Protein AF-A0A166DJA4-F1 (afdb_monomer_lite)

Sequence (488 aa):
MTTALNNLAEHTAILSGSAAVSFATLFPLIWWVWTSQVAYSMHFQKNDWFHRIVAFLYLLIFGALAAFTSDFDIEAGLSRTKNNDITPADITFPPDTQRNRAERLAIDAARGVSLILALSRLVLLVQYWVVLLDSRKTFPSLQVGLYRHLRALTFSSAWYFTAFGVMLAAHWQPEDISANYAKVYQAIAIVLWYLPLVAEISIHYINSDLIDHTKYSSKIIYERASVFFTVILGASLDNMTGGLRFLVGGLDVTSHNVGWAFCGALVIVGEFSLYFDANYETFIHNNKRLLTWYFLHSIFLLCLMMTILSTTLLIQHSVCSVICESISAALELIKQNVSQAVEDIITLFGNVFNSTSTFPLSASEFPQQQDAFERLGLPLKFVLEDFNTAAANLSVSSQNLLYYQYLVLAMAIAYQEFEAYPEPNDPVAMQIDGFMSLDIGNATQMDRGNFTDIVRNLAKSHAHEVDWFFGVAVRQFYFRDHDKLSWT

Structure (mmCIF, N/CA/C/O backbone):
data_AF-A0A166DJA4-F1
#
_entry.id   AF-A0A166DJA4-F1
#
loop_
_atom_site.group_PDB
_atom_site.id
_atom_site.type_symbol
_atom_site.label_atom_id
_atom_site.label_alt_id
_atom_site.label_comp_id
_atom_site.label_asym_id
_atom_site.label_entity_id
_atom_site.label_seq_id
_atom_site.pdbx_PDB_ins_code
_atom_site.Cartn_x
_atom_site.Cartn_y
_atom_site.Cartn_z
_atom_site.occupancy
_atom_site.B_iso_or_equiv
_atom_site.auth_seq_id
_atom_site.auth_comp_id
_atom_site.auth_asym_id
_atom_site.auth_atom_id
_atom_site.pdbx_PDB_model_num
ATOM 1 N N . MET A 1 1 ? -1.941 -8.989 5.102 1.00 57.78 1 MET A N 1
ATOM 2 C CA . MET A 1 1 ? -1.465 -7.603 5.285 1.00 57.78 1 MET A CA 1
ATOM 3 C C . MET A 1 1 ? -0.081 -7.446 4.699 1.00 57.78 1 MET A C 1
ATOM 5 O O . MET A 1 1 ? 0.080 -6.579 3.863 1.00 57.78 1 MET A O 1
ATOM 9 N N . THR A 1 2 ? 0.870 -8.313 5.057 1.00 61.88 2 THR A N 1
ATOM 10 C CA . THR A 1 2 ? 2.215 -8.358 4.458 1.00 61.88 2 THR A CA 1
ATOM 11 C C . THR A 1 2 ? 2.172 -8.364 2.940 1.00 61.88 2 THR A C 1
ATOM 13 O O . THR A 1 2 ? 2.797 -7.523 2.336 1.00 61.88 2 THR A O 1
ATOM 16 N N . THR A 1 3 ? 1.329 -9.194 2.321 1.00 66.56 3 THR A N 1
ATOM 17 C CA . THR A 1 3 ? 1.137 -9.189 0.861 1.00 66.56 3 THR A CA 1
ATOM 18 C C . THR A 1 3 ? 0.631 -7.850 0.319 1.00 66.56 3 THR A C 1
ATOM 20 O O . THR A 1 3 ? 1.058 -7.428 -0.739 1.00 66.56 3 THR A O 1
ATOM 23 N N . ALA A 1 4 ? -0.243 -7.145 1.046 1.00 59.44 4 ALA A N 1
ATOM 24 C CA . ALA A 1 4 ? -0.717 -5.825 0.623 1.00 59.44 4 ALA A CA 1
ATOM 25 C C . ALA A 1 4 ? 0.367 -4.756 0.751 1.00 59.44 4 ALA A C 1
ATOM 27 O O . ALA A 1 4 ? 0.493 -3.900 -0.113 1.00 59.44 4 ALA A O 1
ATOM 28 N N . LEU A 1 5 ? 1.163 -4.833 1.816 1.00 64.56 5 LEU A N 1
ATOM 29 C CA . LEU A 1 5 ? 2.312 -3.962 2.018 1.00 64.56 5 LEU A CA 1
ATOM 30 C C . LEU A 1 5 ? 3.432 -4.253 1.016 1.00 64.56 5 LEU A C 1
ATOM 32 O O . LEU A 1 5 ? 4.043 -3.311 0.538 1.00 64.56 5 LEU A O 1
ATOM 36 N N . ASN A 1 6 ? 3.655 -5.521 0.669 1.00 66.75 6 ASN A N 1
ATOM 37 C CA . ASN A 1 6 ? 4.614 -5.943 -0.346 1.00 66.75 6 ASN A CA 1
ATOM 38 C C . ASN A 1 6 ? 4.180 -5.491 -1.726 1.00 66.75 6 ASN A C 1
ATOM 40 O O . ASN A 1 6 ? 4.968 -4.846 -2.390 1.00 66.75 6 ASN A O 1
ATOM 44 N N . ASN A 1 7 ? 2.928 -5.730 -2.122 1.00 66.25 7 ASN A N 1
ATOM 45 C CA . ASN A 1 7 ? 2.428 -5.253 -3.410 1.00 66.25 7 ASN A CA 1
ATOM 46 C C . ASN A 1 7 ? 2.511 -3.724 -3.502 1.00 66.25 7 ASN A C 1
ATOM 48 O O . ASN A 1 7 ? 2.915 -3.189 -4.527 1.00 66.25 7 ASN A O 1
ATOM 52 N N . LEU A 1 8 ? 2.176 -3.011 -2.420 1.00 58.94 8 LEU A N 1
ATOM 53 C CA . LEU A 1 8 ? 2.343 -1.559 -2.363 1.00 58.94 8 LEU A CA 1
ATOM 54 C C . LEU A 1 8 ? 3.831 -1.156 -2.435 1.00 58.94 8 LEU A C 1
ATOM 56 O O . LEU A 1 8 ? 4.170 -0.161 -3.058 1.00 58.94 8 LEU A O 1
ATOM 60 N N . ALA A 1 9 ? 4.737 -1.914 -1.828 1.00 59.56 9 ALA A N 1
ATOM 61 C CA . ALA A 1 9 ? 6.175 -1.661 -1.881 1.00 59.56 9 ALA A CA 1
ATOM 62 C C . ALA A 1 9 ? 6.825 -1.999 -3.237 1.00 59.56 9 ALA A C 1
ATOM 64 O O . ALA A 1 9 ? 7.776 -1.335 -3.632 1.00 59.56 9 ALA A O 1
ATOM 65 N N . GLU A 1 10 ? 6.343 -3.037 -3.918 1.00 61.50 10 GLU A N 1
ATOM 66 C CA . GLU A 1 10 ? 6.9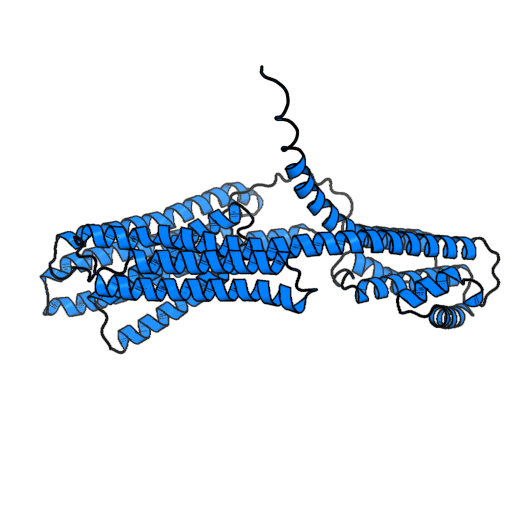17 -3.602 -5.143 1.00 61.50 10 GLU A CA 1
ATOM 67 C C . GLU A 1 10 ? 6.451 -2.844 -6.393 1.00 61.50 10 GLU A C 1
ATOM 69 O O . GLU A 1 10 ? 7.239 -2.632 -7.310 1.00 61.50 10 GLU A O 1
ATOM 74 N N . HIS A 1 11 ? 5.201 -2.368 -6.403 1.00 54.59 11 HIS A N 1
ATOM 75 C CA . HIS A 1 11 ? 4.600 -1.702 -7.566 1.00 54.59 11 HIS A CA 1
ATOM 76 C C . HIS A 1 11 ? 4.549 -0.174 -7.468 1.00 54.59 11 HIS A C 1
ATOM 78 O O . HIS A 1 11 ? 4.275 0.495 -8.460 1.00 54.59 11 HIS A O 1
ATOM 84 N N . THR A 1 12 ? 4.844 0.412 -6.305 1.00 52.25 12 THR A N 1
ATOM 85 C CA . THR A 1 12 ? 4.978 1.870 -6.189 1.00 52.25 12 THR A CA 1
ATOM 86 C C . THR A 1 12 ? 6.463 2.202 -6.195 1.00 52.25 12 THR A C 1
ATOM 88 O O . THR A 1 12 ? 7.137 2.074 -5.176 1.00 52.25 12 THR A O 1
ATOM 91 N N . ALA A 1 13 ? 7.005 2.607 -7.345 1.00 51.31 13 ALA A N 1
ATOM 92 C CA . ALA A 1 13 ? 8.400 3.025 -7.436 1.00 51.31 13 ALA A CA 1
ATOM 93 C C . ALA A 1 13 ? 8.613 4.301 -6.597 1.00 51.31 13 ALA A C 1
ATOM 95 O O . ALA A 1 13 ? 8.450 5.411 -7.095 1.00 51.31 13 ALA A O 1
ATOM 96 N N . ILE A 1 14 ? 8.999 4.154 -5.321 1.00 51.84 14 ILE A N 1
ATOM 97 C CA . ILE A 1 14 ? 9.229 5.247 -4.341 1.00 51.84 14 ILE A CA 1
ATOM 98 C C . ILE A 1 14 ? 10.286 6.274 -4.818 1.00 51.84 14 ILE A C 1
ATOM 100 O O . ILE A 1 14 ? 10.479 7.321 -4.206 1.00 51.84 14 ILE A O 1
ATOM 104 N N . LEU A 1 15 ? 10.932 6.014 -5.957 1.00 49.78 15 LEU A N 1
ATOM 105 C CA . LEU A 1 15 ? 11.813 6.924 -6.685 1.00 49.78 15 LEU A CA 1
ATOM 106 C C . LEU A 1 15 ? 11.129 8.241 -7.105 1.00 49.78 15 LEU A C 1
ATOM 108 O O . LEU A 1 15 ? 11.827 9.239 -7.282 1.00 49.78 15 LEU A O 1
ATOM 112 N N . SER A 1 16 ? 9.795 8.286 -7.233 1.00 58.31 16 SER A N 1
ATOM 113 C CA . SER A 1 16 ? 9.060 9.544 -7.414 1.00 58.31 16 SER A CA 1
ATOM 114 C C . SER A 1 16 ? 8.462 10.048 -6.094 1.00 58.31 16 SER A C 1
ATOM 116 O O . SER A 1 16 ? 7.920 9.289 -5.288 1.00 58.31 16 SER A O 1
ATOM 118 N N . GLY A 1 17 ? 8.503 11.368 -5.875 1.00 63.38 17 GLY A N 1
ATOM 119 C CA . GLY A 1 17 ? 7.838 11.989 -4.721 1.00 63.38 17 GLY A CA 1
ATOM 120 C C . GLY A 1 17 ? 6.343 11.645 -4.646 1.00 63.38 17 GLY A C 1
ATOM 121 O O . GLY A 1 17 ? 5.819 11.447 -3.553 1.00 63.38 17 GLY A O 1
ATOM 122 N N . SER A 1 18 ? 5.686 11.473 -5.798 1.00 66.12 18 SER A N 1
ATOM 123 C CA . SER A 1 18 ? 4.274 11.085 -5.902 1.00 66.12 18 SER A CA 1
ATOM 124 C C . SER A 1 18 ? 3.998 9.665 -5.396 1.00 66.12 18 SER A C 1
ATOM 126 O O . SER A 1 18 ? 3.024 9.433 -4.675 1.00 66.12 18 SER A O 1
ATOM 128 N N . ALA A 1 19 ? 4.889 8.715 -5.689 1.00 68.56 19 ALA A N 1
ATOM 129 C CA . ALA A 1 19 ? 4.813 7.345 -5.193 1.00 68.56 19 ALA A CA 1
ATOM 130 C C . ALA A 1 19 ? 5.005 7.287 -3.672 1.00 68.56 19 ALA A C 1
ATOM 132 O O . ALA A 1 19 ? 4.244 6.618 -2.970 1.00 68.56 19 ALA A O 1
ATOM 133 N N . ALA A 1 20 ? 5.970 8.044 -3.143 1.00 70.81 20 ALA A N 1
ATOM 134 C CA . ALA A 1 20 ? 6.192 8.155 -1.702 1.00 70.81 20 ALA A CA 1
ATOM 135 C C . ALA A 1 20 ? 4.965 8.733 -0.972 1.00 70.81 20 ALA A C 1
ATOM 137 O O . ALA A 1 20 ? 4.568 8.225 0.079 1.00 70.81 20 ALA A O 1
ATOM 138 N N . VAL A 1 21 ? 4.328 9.764 -1.540 1.00 80.38 21 VAL A N 1
ATOM 139 C CA . VAL A 1 21 ? 3.098 10.361 -0.990 1.00 80.38 21 VAL A CA 1
ATOM 140 C C . VAL A 1 21 ? 1.926 9.378 -1.067 1.00 80.38 21 VAL A C 1
ATOM 142 O O . VAL A 1 21 ? 1.167 9.253 -0.102 1.00 80.38 21 VAL A O 1
ATOM 145 N N . SER A 1 22 ? 1.800 8.633 -2.165 1.00 82.38 22 SER A N 1
ATOM 146 C CA . SER A 1 22 ? 0.786 7.583 -2.332 1.00 82.38 22 SER A CA 1
ATOM 147 C C . SER A 1 22 ? 0.939 6.474 -1.286 1.00 82.38 22 SER A C 1
ATOM 149 O O . SER A 1 22 ? -0.030 6.131 -0.598 1.00 82.38 22 SER A O 1
ATOM 151 N N . PHE A 1 23 ? 2.170 5.997 -1.072 1.00 82.19 23 PHE A N 1
ATOM 152 C CA . PHE A 1 23 ? 2.506 5.027 -0.028 1.00 82.19 23 PHE A CA 1
ATOM 153 C C . PHE A 1 23 ? 2.178 5.565 1.372 1.00 82.19 23 PHE A C 1
ATOM 155 O O . PHE A 1 23 ? 1.463 4.918 2.142 1.00 82.19 23 PHE A O 1
ATOM 162 N N . ALA A 1 24 ? 2.634 6.782 1.688 1.00 85.25 24 ALA A N 1
ATOM 163 C CA . ALA A 1 24 ? 2.388 7.435 2.973 1.00 85.25 24 ALA A CA 1
ATOM 164 C C . ALA A 1 24 ? 0.897 7.709 3.236 1.00 85.25 24 ALA A C 1
ATOM 166 O O . ALA A 1 24 ? 0.479 7.771 4.393 1.00 85.25 24 ALA A O 1
ATOM 167 N N . THR A 1 25 ? 0.088 7.834 2.182 1.00 88.25 25 THR A N 1
ATOM 168 C CA . THR A 1 25 ? -1.366 8.004 2.284 1.00 88.25 25 THR A CA 1
ATOM 169 C C . THR A 1 25 ? -2.063 6.668 2.572 1.00 88.25 25 THR A C 1
ATOM 171 O O . THR A 1 25 ? -2.883 6.559 3.487 1.00 88.25 25 THR A O 1
ATOM 174 N N . LEU A 1 26 ? -1.726 5.605 1.841 1.00 88.12 26 LEU A N 1
ATOM 175 C CA . LEU A 1 26 ? -2.383 4.306 2.022 1.00 88.12 26 LEU A CA 1
ATOM 176 C C . LEU A 1 26 ? -1.935 3.559 3.277 1.00 88.12 26 LEU A C 1
ATOM 178 O O . LEU A 1 26 ? -2.752 2.881 3.912 1.00 88.12 26 LEU A O 1
ATOM 182 N N . PHE A 1 27 ? -0.664 3.678 3.657 1.00 88.44 27 PHE A N 1
ATOM 183 C CA . PHE A 1 27 ? -0.105 2.917 4.768 1.00 88.44 27 PHE A CA 1
ATOM 184 C C . PHE A 1 27 ? -0.886 3.113 6.085 1.00 88.44 27 PHE A C 1
ATOM 186 O O . PHE A 1 27 ? -1.296 2.105 6.665 1.00 88.44 27 PHE A O 1
ATOM 193 N N . PRO A 1 28 ? -1.202 4.343 6.547 1.00 90.62 28 PRO A N 1
ATOM 194 C CA . PRO A 1 28 ? -2.003 4.551 7.754 1.00 90.62 28 PRO A CA 1
ATOM 195 C C . PRO A 1 28 ? -3.396 3.915 7.694 1.00 90.62 28 PRO A C 1
ATOM 197 O O . PRO A 1 28 ? -3.903 3.470 8.722 1.00 90.62 28 PRO A O 1
ATOM 200 N N . LEU A 1 29 ? -4.017 3.841 6.511 1.00 92.38 29 LEU A N 1
ATOM 201 C CA . LEU A 1 29 ? -5.341 3.235 6.334 1.00 92.38 29 LEU A CA 1
ATOM 202 C C . LEU A 1 29 ? -5.269 1.710 6.471 1.00 92.38 29 LEU A C 1
ATOM 204 O O . LEU A 1 29 ? -6.044 1.122 7.230 1.00 92.38 29 LEU A O 1
ATOM 208 N N . ILE A 1 30 ? -4.309 1.078 5.789 1.00 91.00 30 ILE A N 1
ATOM 209 C CA . ILE A 1 30 ? -4.064 -0.372 5.870 1.00 91.00 30 ILE A CA 1
ATOM 210 C C . ILE A 1 30 ? -3.643 -0.755 7.293 1.00 91.00 30 ILE A C 1
ATOM 212 O O . ILE A 1 30 ? -4.163 -1.722 7.858 1.00 91.00 30 ILE A O 1
ATOM 216 N N . TRP A 1 31 ? -2.750 0.034 7.892 1.00 89.94 31 TRP A N 1
ATOM 217 C CA . TRP A 1 31 ? -2.361 -0.092 9.291 1.00 89.94 31 TRP A CA 1
ATOM 218 C C . TRP A 1 31 ? -3.585 -0.021 10.201 1.00 89.94 31 TRP A C 1
ATOM 220 O O . TRP A 1 31 ? -3.802 -0.936 10.990 1.00 89.94 31 TRP A O 1
ATOM 230 N N . TRP A 1 32 ? -4.452 0.982 10.035 1.00 93.00 32 TRP A N 1
ATOM 231 C CA . TRP A 1 32 ? -5.642 1.136 10.871 1.00 93.00 32 TRP A CA 1
ATOM 232 C C . TRP A 1 32 ? -6.589 -0.071 10.792 1.00 93.00 32 TRP A C 1
ATOM 234 O O . TRP A 1 32 ? -7.142 -0.486 11.814 1.00 93.00 32 TRP A O 1
ATOM 244 N N . VAL A 1 33 ? -6.749 -0.695 9.617 1.00 93.88 33 VAL A N 1
ATOM 245 C CA . VAL A 1 33 ? -7.512 -1.954 9.476 1.00 93.88 33 VAL A CA 1
ATOM 246 C C . VAL A 1 33 ? -6.956 -3.057 10.375 1.00 93.88 33 VAL A C 1
ATOM 248 O O . VAL A 1 33 ? -7.723 -3.732 11.060 1.00 93.88 33 VAL A O 1
ATOM 251 N N . TRP A 1 34 ? -5.637 -3.216 10.418 1.00 91.69 34 TRP A N 1
ATOM 252 C CA . TRP A 1 34 ? -4.992 -4.198 11.285 1.00 91.69 34 TRP A CA 1
ATOM 253 C C . TRP A 1 34 ? -5.063 -3.809 12.763 1.00 91.69 34 TRP A C 1
ATOM 255 O O . TRP A 1 34 ? -5.491 -4.607 13.596 1.00 91.69 34 TRP A O 1
ATOM 265 N N . THR A 1 35 ? -4.704 -2.571 13.089 1.00 90.06 35 THR A N 1
ATOM 266 C CA . THR A 1 35 ? -4.619 -2.047 14.456 1.00 90.06 35 THR A CA 1
ATOM 267 C C . THR A 1 35 ? -5.954 -2.121 15.180 1.00 90.06 35 THR A C 1
ATOM 269 O O . THR A 1 35 ? -5.992 -2.542 16.338 1.00 90.06 35 THR A O 1
ATOM 272 N N . SER A 1 36 ? -7.042 -1.746 14.502 1.00 92.31 36 SER A N 1
ATOM 273 C CA . SER A 1 36 ? -8.404 -1.818 15.045 1.00 92.31 36 SER A CA 1
ATOM 274 C C . SER A 1 36 ? -8.838 -3.265 15.300 1.00 92.31 36 SER A C 1
ATOM 276 O O . SER A 1 36 ? -9.413 -3.558 16.351 1.00 92.31 36 SER A O 1
ATOM 278 N N . GLN A 1 37 ? -8.477 -4.197 14.411 1.00 92.81 37 GLN A N 1
ATOM 279 C CA . GLN A 1 37 ? -8.762 -5.619 14.602 1.00 92.81 37 GLN A CA 1
ATOM 280 C C . GLN A 1 37 ? -7.960 -6.236 15.752 1.00 92.81 37 GLN A C 1
ATOM 282 O O . GLN A 1 37 ? -8.469 -7.054 16.528 1.00 92.81 37 GLN A O 1
ATOM 287 N N . VAL A 1 38 ? -6.697 -5.845 15.884 1.00 89.94 38 VAL A N 1
ATOM 288 C CA . VAL A 1 38 ? -5.838 -6.264 16.992 1.00 89.94 38 VAL A CA 1
ATOM 289 C C . VAL A 1 38 ? -6.358 -5.700 18.314 1.00 89.94 38 VAL A C 1
ATOM 291 O O . VAL A 1 38 ? -6.456 -6.451 19.284 1.00 89.94 38 VAL A O 1
ATOM 294 N N . ALA A 1 39 ? -6.781 -4.433 18.341 1.00 89.75 39 ALA A N 1
ATOM 295 C CA . ALA A 1 39 ? -7.388 -3.812 19.517 1.00 89.75 39 ALA A CA 1
ATOM 296 C C . ALA A 1 39 ? -8.673 -4.539 19.950 1.00 89.75 39 ALA A C 1
ATOM 298 O O . ALA A 1 39 ? -8.850 -4.811 21.136 1.00 89.75 39 ALA A O 1
ATOM 299 N N . TYR A 1 40 ? -9.536 -4.933 19.005 1.00 92.06 40 TYR A N 1
ATOM 300 C CA . TYR A 1 40 ? -10.682 -5.797 19.308 1.00 92.06 40 TYR A CA 1
ATOM 301 C C . TYR A 1 40 ? -10.230 -7.141 19.900 1.00 92.06 40 TYR A C 1
ATOM 303 O O . TYR A 1 40 ? -10.730 -7.583 20.940 1.00 92.06 40 TYR A O 1
ATOM 311 N N . SER A 1 41 ? -9.252 -7.782 19.257 1.00 90.38 41 SER A N 1
ATOM 312 C CA . SER A 1 41 ? -8.789 -9.119 19.632 1.00 90.38 41 SER A CA 1
ATOM 313 C C . SER A 1 41 ? -8.174 -9.154 21.035 1.00 90.38 41 SER A C 1
ATOM 315 O O . SER A 1 41 ? -8.350 -10.129 21.760 1.00 90.38 41 SER A O 1
ATOM 317 N N . MET A 1 42 ? -7.526 -8.073 21.469 1.00 85.50 42 MET A N 1
ATOM 318 C CA . MET A 1 42 ? -6.969 -7.950 22.822 1.00 85.50 42 MET A CA 1
ATOM 319 C C . MET A 1 42 ? -8.013 -8.060 23.932 1.00 85.50 42 MET A C 1
ATOM 321 O O . MET A 1 42 ? -7.692 -8.538 25.018 1.00 85.50 42 MET A O 1
ATOM 325 N N . HIS A 1 43 ? -9.242 -7.614 23.675 1.00 85.75 43 HIS A N 1
ATOM 326 C CA . HIS A 1 43 ? -10.298 -7.592 24.684 1.00 85.75 43 HIS A CA 1
ATOM 327 C C . HIS A 1 43 ? -11.257 -8.775 24.567 1.00 85.75 43 HIS A C 1
ATOM 329 O O . HIS A 1 43 ? -11.754 -9.260 25.583 1.00 85.75 43 HIS A O 1
ATOM 335 N N . PHE A 1 44 ? -11.541 -9.225 23.342 1.00 88.81 44 PHE A N 1
ATOM 336 C CA . PHE A 1 44 ? -12.691 -10.097 23.088 1.00 88.81 44 PHE A CA 1
ATOM 337 C C . PHE A 1 44 ? -12.360 -11.389 22.347 1.00 88.81 44 PHE A C 1
ATOM 339 O O . PHE A 1 44 ? -13.257 -12.215 22.171 1.00 88.81 44 PHE A O 1
ATOM 346 N N . GLN A 1 45 ? -11.105 -11.605 21.934 1.00 84.62 45 GLN A N 1
ATOM 347 C CA . GLN A 1 45 ? -10.747 -12.820 21.210 1.00 84.62 45 GLN A CA 1
ATOM 348 C C . GLN A 1 45 ? -10.935 -14.056 22.091 1.00 84.62 45 GLN A C 1
ATOM 350 O O . GLN A 1 45 ? -10.307 -14.214 23.138 1.00 84.62 45 GLN A O 1
ATOM 355 N N . LYS A 1 46 ? -11.774 -14.973 21.610 1.00 87.69 46 LYS A N 1
ATOM 356 C CA . LYS A 1 46 ? -11.949 -16.317 22.164 1.00 87.69 46 LYS A CA 1
ATOM 357 C C . LYS A 1 46 ? -11.557 -17.344 21.102 1.00 87.69 46 LYS A C 1
ATOM 359 O O . LYS A 1 46 ? -11.626 -17.076 19.904 1.00 87.69 46 LYS A O 1
ATOM 364 N N . ASN A 1 47 ? -11.142 -18.534 21.531 1.00 90.31 47 ASN A N 1
ATOM 365 C CA . ASN A 1 47 ? -10.855 -19.644 20.619 1.00 90.31 47 ASN A CA 1
ATOM 366 C C . ASN A 1 47 ? -12.155 -20.358 20.204 1.00 90.31 47 ASN A C 1
ATOM 368 O O . ASN A 1 47 ? -12.368 -21.520 20.544 1.00 90.31 47 ASN A O 1
ATOM 372 N N . ASP A 1 48 ? -13.038 -19.646 19.508 1.00 92.88 48 ASP A N 1
ATOM 373 C CA . ASP A 1 48 ? -14.301 -20.177 18.996 1.00 92.88 48 ASP A CA 1
ATOM 374 C C . ASP A 1 48 ? -14.355 -20.144 17.459 1.00 92.88 48 ASP A C 1
ATOM 376 O O . ASP A 1 48 ? -13.495 -19.576 16.780 1.00 92.88 48 ASP A O 1
ATOM 380 N N . TRP A 1 49 ? -15.370 -20.800 16.896 1.00 94.19 49 TRP A N 1
ATOM 381 C CA . TRP A 1 49 ? -15.566 -20.862 15.447 1.00 94.19 49 TRP A CA 1
ATOM 382 C C . TRP A 1 49 ? -15.859 -19.497 14.821 1.00 94.19 49 TRP A C 1
ATOM 384 O O . TRP A 1 49 ? -15.417 -19.241 13.703 1.00 94.19 49 TRP A O 1
ATOM 394 N N . PHE A 1 50 ? -16.549 -18.607 15.536 1.00 93.75 50 PHE A N 1
ATOM 395 C CA . PHE A 1 50 ? -16.880 -17.276 15.035 1.00 93.75 50 PHE A CA 1
ATOM 396 C C . PHE A 1 50 ? -15.614 -16.444 14.791 1.00 93.75 50 PHE A C 1
ATOM 398 O O . PHE A 1 50 ? -15.407 -15.947 13.684 1.00 93.75 50 PHE A O 1
ATOM 405 N N . HIS A 1 51 ? -14.716 -16.362 15.773 1.00 92.25 51 HIS A N 1
ATOM 406 C CA . HIS A 1 51 ? -13.458 -15.625 15.651 1.00 92.25 51 HIS A CA 1
ATOM 407 C C . HIS A 1 51 ? -12.534 -16.219 14.580 1.00 92.25 51 HIS A C 1
ATOM 409 O O . HIS A 1 51 ? -11.820 -15.467 13.919 1.00 92.25 51 HIS A O 1
ATOM 415 N N . ARG A 1 52 ? -12.573 -17.541 14.354 1.00 92.06 52 ARG A N 1
ATOM 416 C CA . ARG A 1 52 ? -11.833 -18.192 13.256 1.00 92.06 52 ARG A CA 1
ATOM 417 C C . ARG A 1 52 ? -12.361 -17.784 11.880 1.00 92.06 52 ARG A C 1
ATOM 419 O O . ARG A 1 52 ? -11.563 -17.452 11.007 1.00 92.06 52 ARG A O 1
ATOM 426 N N . ILE A 1 53 ? -13.684 -17.761 11.699 1.00 94.19 53 ILE A N 1
ATOM 427 C CA . ILE A 1 53 ? -14.311 -17.292 10.452 1.00 94.19 53 ILE A CA 1
ATOM 428 C C . ILE A 1 53 ? -13.965 -15.822 10.212 1.00 94.19 53 ILE A C 1
ATOM 430 O O . ILE A 1 53 ? -13.566 -15.457 9.110 1.00 94.19 53 ILE A O 1
ATOM 434 N N . VAL A 1 54 ? -14.049 -14.977 11.242 1.00 94.06 54 VAL A N 1
ATOM 435 C CA . VAL A 1 54 ? -13.703 -13.560 11.094 1.00 94.06 54 VAL A CA 1
ATOM 436 C C . VAL A 1 54 ? -12.216 -13.369 10.784 1.00 94.06 54 VAL A C 1
ATOM 438 O O . VAL A 1 54 ? -11.881 -12.561 9.922 1.00 94.06 54 VAL A O 1
ATOM 441 N N . ALA A 1 55 ? -11.316 -14.136 11.403 1.00 90.00 55 ALA A N 1
ATOM 442 C CA . ALA A 1 55 ? -9.898 -14.107 11.045 1.00 90.00 55 ALA A CA 1
ATOM 443 C C . ALA A 1 55 ? -9.678 -14.447 9.560 1.00 90.00 55 ALA A C 1
ATOM 445 O O . ALA A 1 55 ? -8.911 -13.760 8.886 1.00 90.00 55 ALA A O 1
ATOM 446 N N . PHE A 1 56 ? -10.399 -15.439 9.028 1.00 90.88 56 PHE A N 1
ATOM 447 C CA . PHE A 1 56 ? -10.378 -15.763 7.600 1.00 90.88 56 PHE A CA 1
ATOM 448 C C . PHE A 1 56 ? -10.923 -14.620 6.725 1.00 90.88 56 PHE A C 1
ATOM 450 O O . PHE A 1 56 ? -10.313 -14.283 5.713 1.00 90.88 56 PHE A O 1
ATOM 457 N N . LEU A 1 57 ? -12.007 -13.952 7.133 1.00 92.81 57 LEU A N 1
ATOM 458 C CA . LEU A 1 57 ? -12.512 -12.765 6.428 1.00 92.81 57 LEU A CA 1
ATOM 459 C C . LEU A 1 57 ? -11.482 -11.629 6.400 1.00 92.81 57 LEU A C 1
ATOM 461 O O . LEU A 1 57 ? -11.323 -10.983 5.368 1.00 92.81 57 LEU A O 1
ATOM 465 N N . TYR A 1 58 ? -10.741 -11.406 7.489 1.00 92.25 58 TYR A N 1
ATOM 466 C CA . TYR A 1 58 ? -9.653 -10.426 7.495 1.00 92.25 58 TYR A CA 1
ATOM 467 C C . TYR A 1 58 ? -8.499 -10.817 6.569 1.00 92.25 58 TYR A C 1
ATOM 469 O O . TYR A 1 58 ? -7.904 -9.934 5.953 1.00 92.25 58 TYR A O 1
ATOM 477 N N . LEU A 1 59 ? -8.203 -12.112 6.408 1.00 88.94 59 LEU A N 1
ATOM 478 C CA . LEU A 1 59 ? -7.248 -12.564 5.389 1.00 88.94 59 LEU A CA 1
ATOM 479 C C . LEU A 1 59 ? -7.727 -12.198 3.980 1.00 88.94 59 LEU A C 1
ATOM 481 O O . LEU A 1 59 ? -6.938 -11.654 3.211 1.00 88.94 59 LEU A O 1
ATOM 485 N N . LEU A 1 60 ? -9.012 -12.407 3.672 1.00 90.69 60 LEU A N 1
ATOM 486 C CA . LEU A 1 60 ? -9.598 -11.994 2.392 1.00 90.69 60 LEU A CA 1
ATOM 487 C C . LEU A 1 60 ? -9.577 -10.473 2.210 1.00 90.69 60 LEU A C 1
ATOM 489 O O . LEU A 1 60 ? -9.207 -10.006 1.140 1.00 90.69 60 LEU A O 1
ATOM 493 N N . ILE A 1 61 ? -9.906 -9.697 3.248 1.00 93.50 61 ILE A N 1
ATOM 494 C CA . ILE A 1 61 ? -9.835 -8.226 3.229 1.00 93.50 61 ILE A CA 1
ATOM 495 C C . ILE A 1 61 ? -8.416 -7.763 2.895 1.00 93.50 61 ILE A C 1
ATOM 497 O O . ILE A 1 61 ? -8.238 -6.911 2.031 1.00 93.50 61 ILE A O 1
ATOM 501 N N . PHE A 1 62 ? -7.394 -8.329 3.541 1.00 89.12 62 PHE A N 1
ATOM 502 C CA . PHE A 1 62 ? -6.015 -7.957 3.240 1.00 89.12 62 PHE A CA 1
ATOM 503 C C . PHE A 1 62 ? -5.534 -8.460 1.877 1.00 89.12 62 PHE A C 1
ATOM 505 O O . PHE A 1 62 ? -4.729 -7.776 1.255 1.00 89.12 62 PHE A O 1
ATOM 512 N N . GLY A 1 63 ? -5.986 -9.631 1.422 1.00 84.38 63 GLY A N 1
ATOM 513 C CA . GLY A 1 63 ? -5.688 -10.125 0.076 1.00 84.38 63 GLY A CA 1
ATOM 514 C C . GLY A 1 63 ? -6.318 -9.242 -1.000 1.00 84.38 63 GLY A C 1
ATOM 515 O O . GLY A 1 63 ? -5.657 -8.876 -1.963 1.00 84.38 63 GLY A O 1
ATOM 516 N N . ALA A 1 64 ? -7.563 -8.816 -0.788 1.00 87.94 64 ALA A N 1
ATOM 517 C CA . ALA A 1 64 ? -8.243 -7.877 -1.664 1.00 87.94 64 ALA A CA 1
ATOM 518 C C . ALA A 1 64 ? -7.555 -6.504 -1.640 1.00 87.94 64 ALA A C 1
ATOM 520 O O . ALA A 1 64 ? -7.312 -5.949 -2.704 1.00 87.94 64 ALA A O 1
ATOM 521 N N . LEU A 1 65 ? -7.169 -5.983 -0.462 1.00 87.88 65 LEU A N 1
ATOM 522 C CA . LEU A 1 65 ? -6.404 -4.729 -0.373 1.00 87.88 65 LEU A CA 1
ATOM 523 C C . LEU A 1 65 ? -5.137 -4.812 -1.225 1.00 87.88 65 LEU A C 1
ATOM 525 O O . LEU A 1 65 ? -4.882 -3.890 -1.980 1.00 87.88 65 LEU A O 1
ATOM 529 N N . ALA A 1 66 ? -4.414 -5.934 -1.171 1.00 82.56 66 ALA A N 1
ATOM 530 C CA . ALA A 1 66 ? -3.200 -6.141 -1.958 1.00 82.56 66 ALA A CA 1
ATOM 531 C C . ALA A 1 66 ? -3.417 -6.045 -3.476 1.00 82.56 66 ALA A C 1
ATOM 533 O O . ALA A 1 66 ? -2.526 -5.599 -4.194 1.00 82.56 66 ALA A O 1
ATOM 534 N N . ALA A 1 67 ? -4.585 -6.469 -3.965 1.00 81.25 67 ALA A N 1
ATOM 535 C CA . ALA A 1 67 ? -4.919 -6.421 -5.385 1.00 81.25 67 ALA A CA 1
ATOM 536 C C . ALA A 1 67 ? -5.216 -4.994 -5.872 1.00 81.25 67 ALA A C 1
ATOM 538 O O . ALA A 1 67 ? -4.917 -4.669 -7.014 1.00 81.25 67 ALA A O 1
ATOM 539 N N . PHE A 1 68 ? -5.776 -4.140 -5.010 1.00 82.75 68 PHE A N 1
ATOM 540 C CA . PHE A 1 68 ? -6.109 -2.749 -5.349 1.00 82.75 68 PHE A CA 1
ATOM 541 C C . PHE A 1 68 ? -5.039 -1.740 -4.927 1.00 82.75 68 PHE A C 1
ATOM 543 O O . PHE A 1 68 ? -5.225 -0.545 -5.120 1.00 82.75 68 PHE A O 1
ATOM 550 N N . THR A 1 69 ? -3.942 -2.190 -4.320 1.00 80.50 69 THR A N 1
ATOM 551 C CA . THR A 1 69 ? -2.796 -1.333 -3.987 1.00 80.50 69 THR A CA 1
ATOM 552 C C . THR A 1 69 ? -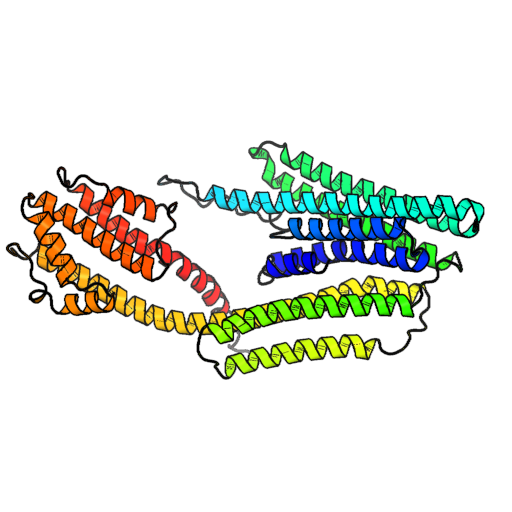1.700 -1.353 -5.055 1.00 80.50 69 THR A C 1
ATOM 554 O O . THR A 1 69 ? -0.797 -0.528 -4.970 1.00 80.50 69 THR A O 1
ATOM 557 N N . SER A 1 70 ? -1.758 -2.267 -6.036 1.00 67.50 70 SER A N 1
ATOM 558 C CA . SER A 1 70 ? -0.856 -2.252 -7.201 1.00 67.50 70 SER A CA 1
ATOM 559 C C . SER A 1 70 ? -1.116 -0.986 -8.008 1.00 67.50 70 SER A C 1
ATOM 561 O O . SER A 1 70 ? -2.274 -0.682 -8.297 1.00 67.50 70 SER A O 1
ATOM 563 N N . ASP A 1 71 ? -0.057 -0.242 -8.328 1.00 65.88 71 ASP A N 1
ATOM 564 C CA . ASP A 1 71 ? -0.114 0.950 -9.186 1.00 65.88 71 ASP A CA 1
ATOM 565 C C . ASP A 1 71 ? -1.021 2.072 -8.649 1.00 65.88 71 ASP A C 1
ATOM 567 O O . ASP A 1 71 ? -1.545 2.900 -9.399 1.00 65.88 71 ASP A O 1
ATOM 571 N N . PHE A 1 72 ? -1.232 2.108 -7.328 1.00 71.50 72 PHE A N 1
ATOM 572 C CA . PHE A 1 72 ? -1.994 3.181 -6.712 1.00 71.50 72 PHE A CA 1
ATOM 573 C C . PHE A 1 72 ? -1.202 4.488 -6.764 1.00 71.50 72 PHE A C 1
ATOM 575 O O . PHE A 1 72 ? -0.170 4.632 -6.108 1.00 71.50 72 PHE A O 1
ATOM 582 N N . ASP A 1 73 ? -1.751 5.468 -7.474 1.00 71.88 73 ASP A N 1
ATOM 583 C CA . ASP A 1 73 ? -1.228 6.826 -7.515 1.00 71.88 73 ASP A CA 1
ATOM 584 C C . ASP A 1 73 ? -2.300 7.826 -7.061 1.00 71.88 73 ASP A C 1
ATOM 586 O O . ASP A 1 73 ? -3.345 8.017 -7.695 1.00 71.88 73 ASP A O 1
ATOM 590 N N . ILE A 1 74 ? -2.034 8.482 -5.931 1.00 73.94 74 ILE A N 1
ATOM 591 C CA . ILE A 1 74 ? -2.898 9.532 -5.389 1.00 73.94 74 ILE A CA 1
ATOM 592 C C . ILE A 1 74 ? -2.870 10.797 -6.253 1.00 73.94 74 ILE A C 1
ATOM 594 O O . ILE A 1 74 ? -3.796 11.608 -6.195 1.00 73.94 74 ILE A O 1
ATOM 598 N N . GLU A 1 75 ? -1.831 10.970 -7.067 1.00 68.94 75 GLU A N 1
ATOM 599 C CA . GLU A 1 75 ? -1.660 12.119 -7.943 1.00 68.94 75 GLU A CA 1
ATOM 600 C C . GLU A 1 75 ? -2.216 11.897 -9.351 1.00 68.94 75 GLU A C 1
ATOM 602 O O . GLU A 1 75 ? -2.407 12.881 -10.068 1.00 68.94 75 GLU A O 1
ATOM 607 N N . ALA A 1 76 ? -2.572 10.663 -9.729 1.00 60.56 76 ALA A N 1
ATOM 608 C CA . ALA A 1 76 ? -3.108 10.345 -11.057 1.00 60.56 76 ALA A CA 1
ATOM 609 C C . ALA A 1 76 ? -4.372 11.149 -11.417 1.00 60.56 76 ALA A C 1
ATOM 611 O O . ALA A 1 76 ? -4.610 11.435 -12.587 1.00 60.56 76 ALA A O 1
ATOM 612 N N . GLY A 1 77 ? -5.162 11.585 -10.430 1.00 55.16 77 GLY A N 1
ATOM 613 C CA . GLY A 1 77 ? -6.258 12.531 -10.650 1.00 55.16 77 GLY A CA 1
ATOM 614 C C . GLY A 1 77 ? -5.914 13.989 -10.335 1.00 55.16 77 GLY A C 1
ATOM 615 O O . GLY A 1 77 ? -6.689 14.861 -10.716 1.00 55.16 77 GLY A O 1
ATOM 616 N N . LEU A 1 78 ? -4.780 14.291 -9.685 1.00 56.31 78 LEU A N 1
ATOM 617 C CA . LEU A 1 78 ? -4.342 15.638 -9.270 1.00 56.31 78 LEU A CA 1
ATOM 618 C C . LEU A 1 78 ? -3.407 16.329 -10.273 1.00 56.31 78 LEU A C 1
ATOM 620 O O . LEU A 1 78 ? -3.427 17.564 -10.379 1.00 56.31 78 LEU A O 1
ATOM 624 N N . SER A 1 79 ? -2.638 15.570 -11.043 1.00 49.81 79 SER A N 1
ATOM 625 C CA . SER A 1 79 ? -1.619 16.077 -11.961 1.00 49.81 79 SER A CA 1
ATOM 626 C C . SER A 1 79 ? -2.207 16.333 -13.350 1.00 49.81 79 SER A C 1
ATOM 628 O O . SER A 1 79 ? -2.749 15.448 -13.995 1.00 49.81 79 SER A O 1
ATOM 630 N N . ARG A 1 80 ? -2.142 17.586 -13.825 1.00 45.88 80 ARG A N 1
ATOM 631 C CA . ARG A 1 80 ? -2.548 17.955 -15.193 1.00 45.88 80 ARG A CA 1
ATOM 632 C C . ARG A 1 80 ? -1.298 18.072 -16.052 1.00 45.88 80 ARG A C 1
ATOM 634 O O . ARG A 1 80 ? -0.527 19.005 -15.846 1.00 45.88 80 ARG A O 1
ATOM 641 N N . THR A 1 81 ? -1.160 17.246 -17.077 1.00 41.00 81 THR A N 1
ATOM 642 C CA . THR A 1 81 ? -0.387 17.645 -18.262 1.00 41.00 81 THR A CA 1
ATOM 643 C C . THR A 1 81 ? -1.312 18.507 -19.122 1.00 41.00 81 THR A C 1
ATOM 645 O O . THR A 1 81 ? -2.452 18.139 -19.396 1.00 41.00 81 THR A O 1
ATOM 648 N N . LYS A 1 82 ? -0.892 19.732 -19.455 1.00 37.84 82 LYS A N 1
ATOM 649 C CA . LYS A 1 82 ? -1.633 20.588 -20.392 1.00 37.84 82 LYS A CA 1
ATOM 650 C C . LYS A 1 82 ? -1.581 19.929 -21.777 1.00 37.84 82 LYS A C 1
ATOM 652 O O . LYS A 1 82 ? -0.489 19.755 -22.299 1.00 37.84 82 LYS A O 1
ATOM 657 N N . ASN A 1 83 ? -2.734 19.638 -22.377 1.00 42.69 83 ASN A N 1
ATOM 658 C CA . ASN A 1 83 ? -2.894 19.079 -23.733 1.00 42.69 83 ASN A CA 1
ATOM 659 C C . ASN A 1 83 ? -2.491 20.041 -24.876 1.00 42.69 83 ASN A C 1
ATOM 661 O O . ASN A 1 83 ? -3.097 20.010 -25.940 1.00 42.69 83 ASN A O 1
ATOM 665 N N . ASN A 1 84 ? -1.516 20.932 -24.682 1.00 37.59 84 ASN A N 1
ATOM 666 C CA . ASN A 1 84 ? -1.270 22.018 -25.638 1.00 37.59 84 ASN A CA 1
ATOM 667 C C . ASN A 1 84 ? -0.064 21.831 -26.574 1.00 37.59 84 ASN A C 1
ATOM 669 O O . ASN A 1 84 ? 0.125 22.708 -27.404 1.00 37.59 84 ASN A O 1
ATOM 673 N N . ASP A 1 85 ? 0.696 20.731 -26.513 1.00 35.25 85 ASP A N 1
ATOM 674 C CA . ASP A 1 85 ? 1.939 20.594 -27.306 1.00 35.25 85 ASP A CA 1
ATOM 675 C C . ASP A 1 85 ? 1.974 19.417 -28.298 1.00 35.25 85 ASP A C 1
ATOM 677 O O . ASP A 1 85 ? 3.048 19.007 -28.725 1.00 35.25 85 ASP A O 1
ATOM 681 N N . ILE A 1 86 ? 0.828 18.884 -28.735 1.00 42.22 86 ILE A N 1
ATOM 682 C CA . ILE A 1 86 ? 0.820 17.888 -29.822 1.00 42.22 86 ILE A CA 1
ATOM 683 C C . ILE A 1 86 ? 0.072 18.464 -31.022 1.00 42.22 86 ILE A C 1
ATOM 685 O O . ILE A 1 86 ? -1.154 18.423 -31.106 1.00 42.22 86 ILE A O 1
ATOM 689 N N . THR A 1 87 ? 0.829 19.042 -31.956 1.00 38.69 87 THR A N 1
ATOM 690 C CA . THR A 1 87 ? 0.351 19.307 -33.316 1.00 38.69 87 THR A CA 1
ATOM 691 C C . THR A 1 87 ? 0.040 17.979 -34.012 1.00 38.69 87 THR A C 1
ATOM 693 O O . THR A 1 87 ? 0.912 17.111 -34.045 1.00 38.69 87 THR A O 1
ATOM 696 N N . PRO A 1 88 ? -1.165 17.807 -34.585 1.00 43.78 88 PRO A N 1
ATOM 697 C CA . PRO A 1 88 ? -1.554 16.576 -35.254 1.00 43.78 88 PRO A CA 1
ATOM 698 C C . PRO A 1 88 ? -0.962 16.551 -36.664 1.00 43.78 88 PRO A C 1
ATOM 700 O O . PRO A 1 88 ? -1.457 17.226 -37.568 1.00 43.78 88 PRO A O 1
ATOM 703 N N . ALA A 1 89 ? 0.091 15.765 -36.856 1.00 41.62 89 ALA A N 1
ATOM 704 C CA . ALA A 1 89 ? 0.488 15.294 -38.172 1.00 41.62 89 ALA A CA 1
ATOM 705 C C . ALA A 1 89 ? 0.942 13.833 -38.057 1.00 41.62 89 ALA A C 1
ATOM 707 O O . ALA A 1 89 ? 1.833 13.521 -37.275 1.00 41.62 89 ALA A O 1
ATOM 708 N N . ASP A 1 90 ? 0.279 12.996 -38.852 1.00 36.84 90 ASP A N 1
ATOM 709 C CA . ASP A 1 90 ? 0.507 11.576 -39.131 1.00 36.84 90 ASP A CA 1
ATOM 710 C C . ASP A 1 90 ? 0.018 10.531 -38.105 1.00 36.84 90 ASP A C 1
ATOM 712 O O . ASP A 1 90 ? 0.622 10.214 -37.087 1.00 36.84 90 ASP A O 1
ATOM 716 N N . ILE A 1 91 ? -1.143 9.972 -38.459 1.00 46.19 91 ILE A N 1
ATOM 717 C CA . ILE A 1 91 ? -1.841 8.809 -37.896 1.00 46.19 91 ILE A CA 1
ATOM 718 C C . ILE A 1 91 ? -0.974 7.569 -38.205 1.00 46.19 91 ILE A C 1
ATOM 720 O O . ILE A 1 91 ? -0.504 7.423 -39.330 1.00 46.19 91 ILE A O 1
ATOM 724 N N . THR A 1 92 ? -0.709 6.644 -37.276 1.00 41.75 92 THR A N 1
ATOM 725 C CA . THR A 1 92 ? -1.593 5.496 -37.000 1.00 41.75 92 THR A CA 1
ATOM 726 C C . THR A 1 92 ? -1.234 4.840 -35.658 1.00 41.75 92 THR A C 1
ATOM 728 O O . THR A 1 92 ? -0.087 4.475 -35.439 1.00 41.75 92 THR A O 1
ATOM 731 N N . PHE A 1 93 ? -2.267 4.658 -34.824 1.00 43.22 93 PHE A N 1
ATOM 732 C CA . PHE A 1 93 ? -2.333 4.186 -33.425 1.00 43.22 93 PHE A CA 1
ATOM 733 C C . PHE A 1 93 ? -2.130 5.265 -32.344 1.00 43.22 93 PHE A C 1
ATOM 735 O O . PHE A 1 93 ? -1.075 5.890 -32.293 1.00 43.22 93 PHE A O 1
ATOM 742 N N . PRO A 1 94 ? -3.136 5.529 -31.475 1.00 43.69 94 PRO A N 1
ATOM 743 C CA . PRO A 1 94 ? -3.060 6.646 -30.544 1.00 43.69 94 PRO A CA 1
ATOM 744 C C . PRO A 1 94 ? -2.191 6.264 -29.332 1.00 43.69 94 PRO A C 1
ATOM 746 O O . PRO A 1 94 ? -2.596 5.372 -28.582 1.0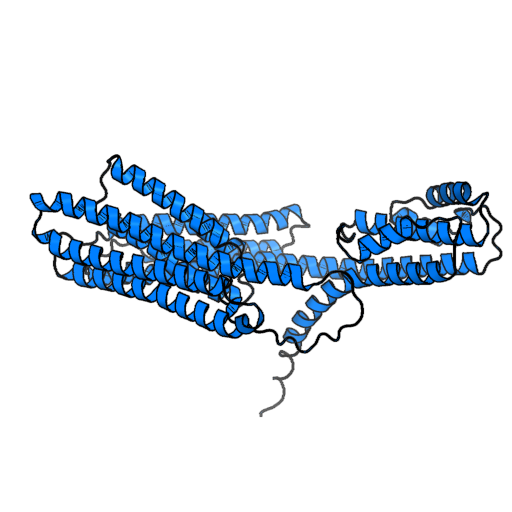0 43.69 94 PRO A O 1
ATOM 749 N N . PRO A 1 95 ? -1.077 6.967 -29.043 1.00 48.69 95 PRO A N 1
ATOM 750 C CA . PRO A 1 95 ? -0.346 6.842 -27.769 1.00 48.69 95 PRO A CA 1
ATOM 751 C C . PRO A 1 95 ? -1.223 7.134 -26.531 1.00 48.69 95 PRO A C 1
ATOM 753 O O . PRO A 1 95 ? -0.849 6.841 -25.3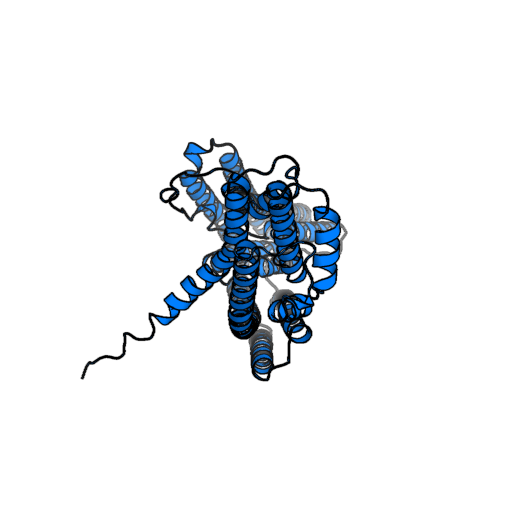94 1.00 48.69 95 PRO A O 1
ATOM 756 N N . ASP A 1 96 ? -2.434 7.649 -26.742 1.00 53.81 96 ASP A N 1
ATOM 757 C CA . ASP A 1 96 ? -3.427 7.912 -25.709 1.00 53.81 96 ASP A CA 1
ATOM 758 C C . ASP A 1 96 ? -3.992 6.638 -25.053 1.00 53.81 96 ASP A C 1
ATOM 760 O O . ASP A 1 96 ? -4.435 6.698 -23.909 1.00 53.81 96 ASP A O 1
ATOM 764 N N . THR A 1 97 ? -3.980 5.459 -25.691 1.00 51.25 97 THR A N 1
ATOM 765 C CA . THR A 1 97 ? -4.672 4.273 -25.132 1.00 51.25 97 THR A CA 1
ATOM 766 C C . THR A 1 97 ? -3.987 3.679 -23.900 1.00 51.25 97 THR A C 1
ATOM 768 O O . THR A 1 97 ? -4.669 3.287 -22.951 1.00 51.25 97 THR A O 1
ATOM 771 N N . GLN A 1 98 ? -2.653 3.623 -23.878 1.00 49.75 98 GLN A N 1
ATOM 772 C CA . GLN A 1 98 ? -1.891 3.090 -22.740 1.00 49.75 98 GLN A CA 1
ATOM 773 C C . GLN A 1 98 ? -1.908 4.057 -21.555 1.00 49.75 98 GLN A C 1
ATOM 775 O O . GLN A 1 98 ? -2.112 3.643 -20.412 1.00 49.75 98 GLN A O 1
ATOM 780 N N . ARG A 1 99 ? -1.795 5.356 -21.837 1.00 55.28 99 ARG A N 1
ATOM 781 C CA . ARG A 1 99 ? -1.918 6.410 -20.833 1.00 55.28 99 ARG A CA 1
ATOM 782 C C . ARG A 1 99 ? -3.321 6.461 -20.221 1.00 55.28 99 ARG A C 1
ATOM 784 O O . ARG A 1 99 ? -3.455 6.442 -18.999 1.00 55.28 99 ARG A O 1
ATOM 791 N N . ASN A 1 100 ? -4.362 6.401 -21.052 1.00 59.59 100 ASN A N 1
ATOM 792 C CA . ASN A 1 100 ? -5.751 6.329 -20.592 1.00 59.59 100 ASN A CA 1
ATOM 793 C C . ASN A 1 100 ? -6.016 5.065 -19.760 1.00 59.59 100 ASN A C 1
ATOM 795 O O . ASN A 1 100 ? -6.842 5.088 -18.848 1.00 59.59 100 ASN A O 1
ATOM 799 N N . ARG A 1 101 ? -5.323 3.954 -20.046 1.00 61.09 101 ARG A N 1
ATOM 800 C CA . ARG A 1 101 ? -5.413 2.725 -19.245 1.00 61.09 101 ARG A CA 1
ATOM 801 C C . ARG A 1 101 ? -4.769 2.896 -17.867 1.00 61.09 101 ARG A C 1
ATOM 803 O O . ARG A 1 101 ? -5.397 2.516 -16.882 1.00 61.09 101 ARG A O 1
ATOM 810 N N . ALA A 1 102 ? -3.569 3.471 -17.790 1.00 60.41 102 ALA A N 1
ATOM 811 C CA . ALA A 1 102 ? -2.867 3.711 -16.527 1.00 60.41 102 ALA A CA 1
ATOM 812 C C . ALA A 1 102 ? -3.640 4.677 -15.607 1.00 60.41 102 ALA A C 1
ATOM 814 O O . ALA A 1 102 ? -3.845 4.384 -14.430 1.00 60.41 102 ALA A O 1
ATOM 815 N N . GLU A 1 103 ? -4.166 5.775 -16.160 1.00 64.38 103 GLU A N 1
ATOM 816 C CA . GLU A 1 103 ? -4.980 6.739 -15.404 1.00 64.38 103 GLU A CA 1
ATOM 817 C C . GLU A 1 103 ? -6.293 6.103 -14.892 1.00 64.38 103 GLU A C 1
ATOM 819 O O . GLU A 1 103 ? -6.712 6.348 -13.758 1.00 64.38 103 GLU A O 1
ATOM 824 N N . ARG A 1 104 ? -6.927 5.220 -15.681 1.00 66.81 104 ARG A N 1
ATOM 825 C CA . ARG A 1 104 ? -8.134 4.481 -15.257 1.00 66.81 104 ARG A CA 1
ATOM 826 C C . ARG A 1 104 ? -7.846 3.455 -14.159 1.00 66.81 104 ARG A C 1
ATOM 828 O O . ARG A 1 104 ? -8.632 3.355 -13.218 1.00 66.81 104 ARG A O 1
ATOM 835 N N . LEU A 1 105 ? -6.724 2.740 -14.248 1.00 69.38 105 LEU A N 1
ATOM 836 C CA . LEU A 1 105 ? -6.312 1.746 -13.250 1.00 69.38 105 LEU A CA 1
ATOM 837 C C . LEU A 1 105 ? -6.155 2.368 -11.856 1.00 69.38 105 LEU A C 1
ATOM 839 O O . LEU A 1 105 ? -6.697 1.826 -10.895 1.00 69.38 105 LEU A O 1
ATOM 843 N N . ALA A 1 106 ? -5.513 3.534 -11.746 1.00 70.69 106 ALA A N 1
ATOM 844 C CA . ALA A 1 106 ? -5.344 4.227 -10.465 1.00 70.69 106 ALA A CA 1
ATOM 845 C C . ALA A 1 106 ? -6.689 4.653 -9.836 1.00 70.69 106 ALA A C 1
ATOM 847 O O . ALA A 1 106 ? -6.893 4.547 -8.621 1.00 70.69 106 ALA A O 1
ATOM 848 N N . ILE A 1 107 ? -7.648 5.090 -10.660 1.00 73.69 107 ILE A N 1
ATOM 849 C CA . ILE A 1 107 ? -8.996 5.457 -10.199 1.00 73.69 107 ILE A CA 1
ATOM 850 C C . ILE A 1 107 ? -9.762 4.219 -9.709 1.00 73.69 107 ILE A C 1
ATOM 852 O O . ILE A 1 107 ? -10.412 4.264 -8.659 1.00 73.69 107 ILE A O 1
ATOM 856 N N . ASP A 1 108 ? -9.684 3.107 -10.438 1.00 78.38 108 ASP A N 1
ATOM 857 C CA . ASP A 1 108 ? -10.343 1.856 -10.055 1.00 78.38 108 ASP A CA 1
ATOM 858 C C . ASP A 1 108 ? -9.706 1.219 -8.808 1.00 78.38 108 ASP A C 1
ATOM 860 O O . ASP A 1 108 ? -10.424 0.719 -7.934 1.00 78.38 108 ASP A O 1
ATOM 864 N N . ALA A 1 109 ? -8.387 1.340 -8.653 1.00 83.31 109 ALA A N 1
ATOM 865 C CA . ALA A 1 109 ? -7.659 0.990 -7.436 1.00 83.31 109 ALA A CA 1
ATOM 866 C C . ALA A 1 109 ? -8.194 1.766 -6.217 1.00 83.31 109 ALA A C 1
ATOM 868 O O . ALA A 1 109 ? -8.592 1.168 -5.212 1.00 83.31 109 ALA A O 1
ATOM 869 N N . ALA A 1 110 ? -8.323 3.092 -6.322 1.00 84.81 110 ALA A N 1
ATOM 870 C CA . ALA A 1 110 ? -8.849 3.935 -5.245 1.00 84.81 110 ALA A CA 1
ATOM 871 C C . ALA A 1 110 ? -10.300 3.579 -4.846 1.00 84.81 110 ALA A C 1
ATOM 873 O O . ALA A 1 110 ? -10.665 3.597 -3.657 1.00 84.81 110 ALA A O 1
ATOM 874 N N . ARG A 1 111 ? -11.133 3.191 -5.822 1.00 86.94 111 ARG A N 1
ATOM 875 C CA . ARG A 1 111 ? -12.493 2.676 -5.578 1.00 86.94 111 ARG A CA 1
ATOM 876 C C . ARG A 1 111 ? -12.458 1.365 -4.807 1.00 86.94 111 ARG A C 1
ATOM 878 O O . ARG A 1 111 ? -13.158 1.236 -3.799 1.00 86.94 111 ARG A O 1
ATOM 885 N N . GLY A 1 112 ? -11.638 0.420 -5.259 1.00 90.00 112 GLY A N 1
ATOM 886 C CA . GLY A 1 112 ? -11.458 -0.872 -4.603 1.00 90.00 112 GLY A CA 1
ATOM 887 C C . GLY A 1 112 ? -11.017 -0.716 -3.150 1.00 90.00 112 GLY A C 1
ATOM 888 O O . GLY A 1 112 ? -11.638 -1.292 -2.253 1.00 90.00 112 GLY A O 1
ATOM 889 N N . VAL A 1 113 ? -10.035 0.154 -2.892 1.00 91.19 113 VAL A N 1
ATOM 890 C CA . VAL A 1 113 ? -9.582 0.489 -1.532 1.00 91.19 113 VAL A CA 1
ATOM 891 C C . VAL A 1 113 ? -10.738 1.017 -0.678 1.00 91.19 113 VAL A C 1
ATOM 893 O O . VAL A 1 113 ? -10.961 0.509 0.421 1.00 91.19 113 VAL A O 1
ATOM 896 N N . SER A 1 114 ? -11.525 1.975 -1.181 1.00 93.50 114 SER A N 1
ATOM 897 C CA . SER A 1 114 ? -12.674 2.533 -0.445 1.00 93.50 114 SER A CA 1
ATOM 898 C C . SER A 1 114 ? -13.699 1.461 -0.063 1.00 93.50 114 SER A C 1
ATOM 900 O O . SER A 1 114 ? -14.162 1.413 1.080 1.00 93.50 114 SER A O 1
ATOM 902 N N . LEU A 1 115 ? -14.031 0.574 -1.006 1.00 94.81 115 LEU A N 1
ATOM 903 C CA . LEU A 1 115 ? -14.964 -0.526 -0.775 1.00 94.81 115 LEU A CA 1
ATOM 904 C C . LEU A 1 115 ? -14.438 -1.486 0.294 1.00 94.81 115 LEU A C 1
ATOM 906 O O . LEU A 1 115 ? -15.173 -1.866 1.207 1.00 94.81 115 LEU A O 1
ATOM 910 N N . ILE A 1 116 ? -13.164 -1.867 0.216 1.00 95.69 116 ILE A N 1
ATOM 911 C CA . ILE A 1 116 ? -12.591 -2.825 1.161 1.00 95.69 116 ILE A CA 1
ATOM 912 C C . ILE A 1 116 ? -12.438 -2.217 2.554 1.00 95.69 116 ILE A C 1
ATOM 914 O O . ILE A 1 116 ? -12.698 -2.905 3.545 1.00 95.69 116 ILE A O 1
ATOM 918 N N . LEU A 1 117 ? -12.101 -0.927 2.657 1.00 95.75 117 LEU A N 1
ATOM 919 C CA . LEU A 1 117 ? -12.131 -0.212 3.933 1.00 95.75 117 LEU A CA 1
ATOM 920 C C . LEU A 1 117 ? -13.536 -0.277 4.548 1.00 95.75 117 LEU A C 1
ATOM 922 O O . LEU A 1 117 ? -13.657 -0.661 5.713 1.00 95.75 117 LEU A O 1
ATOM 926 N N . ALA A 1 118 ? -14.594 -0.034 3.767 1.00 96.62 118 ALA A N 1
ATOM 927 C CA . ALA A 1 118 ? -15.974 -0.159 4.240 1.00 96.62 118 ALA A CA 1
ATOM 928 C C . ALA A 1 118 ? -16.303 -1.586 4.720 1.00 96.62 118 ALA A C 1
ATOM 930 O O . ALA A 1 118 ? -16.811 -1.769 5.830 1.00 96.62 118 ALA A O 1
ATOM 931 N N . LEU A 1 119 ? -15.957 -2.608 3.928 1.00 96.56 119 LEU A N 1
ATOM 932 C CA . LEU A 1 119 ? -16.180 -4.014 4.284 1.00 96.56 119 LEU A CA 1
ATOM 933 C C . LEU A 1 119 ? -15.426 -4.410 5.560 1.00 96.56 119 LEU A C 1
ATOM 935 O O . LEU A 1 119 ? -15.983 -5.098 6.416 1.00 96.56 119 LEU A O 1
ATOM 939 N N . SER A 1 120 ? -14.195 -3.928 5.737 1.00 97.25 120 SER A N 1
ATOM 940 C CA . SER A 1 120 ? -13.405 -4.198 6.941 1.00 97.25 120 SER A CA 1
ATOM 941 C C . SER A 1 120 ? -14.064 -3.657 8.212 1.00 97.25 120 SER A C 1
ATOM 943 O O . SER A 1 120 ? -14.018 -4.302 9.263 1.00 97.25 120 SER A O 1
ATOM 945 N N . ARG A 1 121 ? -14.739 -2.505 8.113 1.00 97.19 121 ARG A N 1
ATOM 946 C CA . ARG A 1 121 ? -15.479 -1.899 9.226 1.00 97.19 121 ARG A CA 1
ATOM 947 C C . ARG A 1 121 ? -16.801 -2.602 9.479 1.00 97.19 121 ARG A C 1
ATOM 949 O O . ARG A 1 121 ? -17.163 -2.746 10.641 1.00 97.19 121 ARG A O 1
ATOM 956 N N . LEU A 1 122 ? -17.474 -3.113 8.446 1.00 97.38 122 LEU A N 1
ATOM 957 C CA . LEU A 1 122 ? -18.658 -3.958 8.622 1.00 97.38 122 LEU A CA 1
ATOM 958 C C . LEU A 1 122 ? -18.330 -5.260 9.356 1.00 97.38 122 LEU A C 1
ATOM 960 O O . LEU A 1 122 ? -19.067 -5.647 10.263 1.00 97.38 122 LEU A O 1
ATOM 964 N N . VAL A 1 123 ? -17.218 -5.914 9.013 1.00 97.38 123 VAL A N 1
ATOM 965 C CA . VAL A 1 123 ? -16.776 -7.124 9.723 1.00 97.38 123 VAL A CA 1
ATOM 966 C C . VAL A 1 123 ? -16.507 -6.808 11.197 1.00 97.38 123 VAL A C 1
ATOM 968 O O . VAL A 1 123 ? -17.050 -7.486 12.073 1.00 97.38 123 VAL A O 1
ATOM 971 N N . LEU A 1 124 ? -15.768 -5.730 11.483 1.00 96.56 124 LEU A N 1
ATOM 972 C CA . LEU A 1 124 ? -15.504 -5.292 12.858 1.00 96.56 124 LEU A CA 1
ATOM 973 C C . LEU A 1 124 ? -16.794 -4.920 13.606 1.00 96.56 124 LEU A C 1
ATOM 975 O O . LEU A 1 124 ? -16.974 -5.257 14.775 1.00 96.56 124 LEU A O 1
ATOM 979 N N . LEU A 1 125 ? -17.727 -4.255 12.925 1.00 96.94 125 LEU A N 1
ATOM 980 C CA . LEU A 1 125 ? -19.030 -3.882 13.463 1.00 96.94 125 LEU A CA 1
ATOM 981 C C . LEU A 1 125 ? -19.837 -5.115 13.876 1.00 96.94 125 LEU A C 1
ATOM 983 O O . LEU A 1 125 ? -20.394 -5.129 14.974 1.00 96.94 125 LEU A O 1
ATOM 987 N N . VAL A 1 126 ? -19.861 -6.162 13.047 1.00 96.81 126 VAL A N 1
ATOM 988 C CA . VAL A 1 126 ? -20.513 -7.436 13.384 1.00 96.81 126 VAL A CA 1
ATOM 989 C C . VAL A 1 126 ? -19.870 -8.064 14.621 1.00 96.81 126 VAL A C 1
ATOM 991 O O . VAL A 1 126 ? -20.587 -8.540 15.500 1.00 96.81 126 VAL A O 1
ATOM 994 N N . GLN A 1 127 ? -18.542 -8.018 14.749 1.00 96.00 127 GLN A N 1
ATOM 995 C CA . GLN A 1 127 ? -17.860 -8.524 15.942 1.00 96.00 127 GLN A CA 1
ATOM 996 C C . GLN A 1 127 ? -18.264 -7.766 17.214 1.00 96.00 127 GLN A C 1
ATOM 998 O O . GLN A 1 127 ? -18.691 -8.384 18.191 1.00 96.00 127 GLN A O 1
ATOM 1003 N N . TYR A 1 128 ? -18.208 -6.431 17.197 1.00 94.88 128 TYR A N 1
ATOM 1004 C CA . TYR A 1 128 ? -18.647 -5.610 18.333 1.00 94.88 128 TYR A CA 1
ATOM 1005 C C . TYR A 1 128 ? -20.139 -5.791 18.642 1.00 94.88 128 TYR A C 1
ATOM 1007 O O . TYR A 1 128 ? -20.531 -5.771 19.810 1.00 94.88 128 TYR A O 1
ATOM 1015 N N . TRP A 1 129 ? -20.971 -6.006 17.621 1.00 95.56 129 TRP A N 1
ATOM 1016 C CA . TRP A 1 129 ? -22.390 -6.309 17.791 1.00 95.56 129 TRP A CA 1
ATOM 1017 C C . TRP A 1 129 ? -22.612 -7.640 18.516 1.00 95.56 129 TRP A C 1
ATOM 1019 O O . TRP A 1 129 ? -23.388 -7.697 19.469 1.00 95.56 129 TRP A O 1
ATOM 1029 N N . VAL A 1 130 ? -21.900 -8.699 18.121 1.00 94.19 130 VAL A N 1
ATOM 1030 C CA . VAL A 1 130 ? -21.968 -10.009 18.790 1.00 94.19 130 VAL A CA 1
ATOM 1031 C C . VAL A 1 130 ? -21.518 -9.898 20.247 1.00 94.19 130 VAL A C 1
ATOM 1033 O O . VAL A 1 130 ? -22.215 -10.387 21.138 1.00 94.19 130 VAL A O 1
ATOM 1036 N N . VAL A 1 131 ? -20.415 -9.189 20.513 1.00 92.75 131 VAL A N 1
ATOM 1037 C CA . VAL A 1 131 ? -19.939 -8.942 21.885 1.00 92.75 131 VAL A CA 1
ATOM 1038 C C . VAL A 1 131 ? -20.970 -8.164 22.701 1.00 92.75 131 VAL A C 1
ATOM 1040 O O . VAL A 1 131 ? -21.189 -8.492 23.863 1.00 92.75 131 VAL A O 1
ATOM 1043 N N . LEU A 1 132 ? -21.651 -7.180 22.108 1.00 92.62 132 LEU A N 1
ATOM 1044 C CA . LEU A 1 132 ? -22.714 -6.429 22.778 1.00 92.62 132 LEU A CA 1
ATOM 1045 C C . LEU A 1 132 ? -23.909 -7.318 23.151 1.00 92.62 132 LEU A C 1
ATOM 1047 O O . LEU A 1 132 ? -24.494 -7.143 24.221 1.00 92.62 132 LEU A O 1
ATOM 1051 N N . LEU A 1 133 ? -24.290 -8.266 22.292 1.00 92.12 133 LEU A N 1
ATOM 1052 C CA . LEU A 1 133 ? -25.365 -9.215 22.594 1.00 92.12 133 LEU A CA 1
ATOM 1053 C C . LEU A 1 133 ? -24.986 -10.159 23.744 1.00 92.12 133 LEU A C 1
ATOM 1055 O O . LEU A 1 133 ? -25.825 -10.412 24.611 1.00 92.12 133 LEU A O 1
ATOM 1059 N N . ASP A 1 134 ? -23.735 -10.624 23.784 1.00 89.62 134 ASP A N 1
ATOM 1060 C CA . ASP A 1 134 ? -23.207 -11.476 24.860 1.00 89.62 134 ASP A CA 1
ATOM 1061 C C . ASP A 1 134 ? -23.068 -10.692 26.181 1.00 89.62 134 ASP A C 1
ATOM 1063 O O . ASP A 1 134 ? -23.500 -11.133 27.251 1.00 89.62 134 ASP A O 1
ATOM 1067 N N . SER A 1 135 ? -22.563 -9.456 26.115 1.00 87.31 135 SER A N 1
ATOM 1068 C CA . SER A 1 135 ? -22.315 -8.614 27.291 1.00 87.31 135 SER A CA 1
ATOM 1069 C C . SER A 1 135 ? -23.593 -8.122 27.970 1.00 87.31 135 SER A C 1
ATOM 1071 O O . SER A 1 135 ? -23.535 -7.699 29.129 1.00 87.31 135 SER A O 1
ATOM 1073 N N . ARG A 1 136 ? -24.751 -8.176 27.291 1.00 84.25 136 ARG A N 1
ATOM 1074 C CA . ARG A 1 136 ? -26.055 -7.789 27.862 1.00 84.25 136 ARG A CA 1
ATOM 1075 C C . ARG A 1 136 ? -26.391 -8.534 29.146 1.00 84.25 136 ARG A C 1
ATOM 1077 O O . ARG A 1 136 ? -27.042 -7.958 30.013 1.00 84.25 136 ARG A O 1
ATOM 1084 N N . LYS A 1 137 ? -25.946 -9.783 29.263 1.00 79.44 137 LYS A N 1
ATOM 1085 C CA . LYS A 1 137 ? -26.246 -10.644 30.412 1.00 79.44 137 LYS A CA 1
ATOM 1086 C C . LYS A 1 137 ? -25.159 -10.604 31.485 1.00 79.44 137 LYS A C 1
ATOM 1088 O O . LYS A 1 137 ? -25.475 -10.766 32.656 1.00 79.44 137 LYS A O 1
ATOM 1093 N N . THR A 1 138 ? -23.908 -10.374 31.090 1.00 80.75 138 THR A N 1
ATOM 1094 C CA . THR A 1 138 ? -22.750 -10.648 31.956 1.00 80.75 138 THR A CA 1
ATOM 1095 C C . THR A 1 138 ? -22.092 -9.382 32.510 1.00 80.75 138 THR A C 1
ATOM 1097 O O . THR A 1 138 ? -21.704 -9.368 33.673 1.00 80.75 138 THR A O 1
ATOM 1100 N N . PHE A 1 139 ? -21.985 -8.303 31.720 1.00 81.75 139 PHE A N 1
ATOM 1101 C CA . PHE A 1 139 ? -21.229 -7.099 32.105 1.00 81.75 139 PHE A CA 1
ATOM 1102 C C . PHE A 1 139 ? -21.903 -5.807 31.602 1.00 81.75 139 PHE A C 1
ATOM 1104 O O . PHE A 1 139 ? -21.523 -5.268 30.558 1.00 81.75 139 PHE A O 1
ATOM 1111 N N . PRO A 1 140 ? -22.901 -5.267 32.328 1.00 79.56 140 PRO A N 1
ATOM 1112 C CA . PRO A 1 140 ? -23.629 -4.070 31.903 1.00 79.56 140 PRO A CA 1
ATOM 1113 C C . PRO A 1 140 ? -22.757 -2.806 31.829 1.00 79.56 140 PRO A C 1
ATOM 1115 O O . PRO A 1 140 ? -22.998 -1.950 30.980 1.00 79.56 140 PRO A O 1
ATOM 1118 N N . SER A 1 141 ? -21.698 -2.709 32.639 1.00 80.75 141 SER A N 1
ATOM 1119 C CA . SER A 1 141 ? -20.749 -1.585 32.616 1.00 80.75 141 SER A CA 1
ATOM 1120 C C . SER A 1 141 ? -19.979 -1.463 31.293 1.00 80.75 141 SER A C 1
ATOM 1122 O O . SER A 1 141 ? -19.643 -0.356 30.880 1.00 80.75 141 SER A O 1
ATOM 1124 N N . LEU A 1 142 ? -19.753 -2.577 30.586 1.00 85.12 142 LEU A N 1
ATOM 1125 C CA . LEU A 1 142 ? -19.046 -2.608 29.300 1.00 85.12 142 LEU A CA 1
ATOM 1126 C C . LEU A 1 142 ? -19.897 -2.047 28.144 1.00 85.12 142 LEU A C 1
ATOM 1128 O O . LEU A 1 142 ? -19.362 -1.577 27.137 1.00 85.12 142 LEU A O 1
ATOM 1132 N N . GLN A 1 143 ? -21.227 -2.061 28.283 1.00 87.19 143 GLN A N 1
ATOM 1133 C CA . GLN A 1 143 ? -22.152 -1.740 27.192 1.00 87.19 143 GLN A CA 1
ATOM 1134 C C . GLN A 1 143 ? -21.972 -0.317 26.666 1.00 87.19 143 GLN A C 1
ATOM 1136 O O . GLN A 1 143 ? -22.012 -0.107 25.458 1.00 87.19 143 GLN A O 1
ATOM 1141 N N . VAL A 1 144 ? -21.737 0.661 27.547 1.00 88.44 144 VAL A N 1
ATOM 1142 C CA . VAL A 1 144 ? -21.572 2.068 27.142 1.00 88.44 144 VAL A CA 1
ATOM 1143 C C . VAL A 1 144 ? -20.368 2.231 26.208 1.00 88.44 144 VAL A C 1
ATOM 1145 O O . VAL A 1 144 ? -20.471 2.915 25.188 1.00 88.44 144 VAL A O 1
ATOM 1148 N N . GLY A 1 145 ? -19.251 1.565 26.515 1.00 88.62 145 GLY A N 1
ATOM 1149 C CA . GLY A 1 145 ? -18.059 1.564 25.664 1.00 88.62 145 GLY A CA 1
ATOM 1150 C C . GLY A 1 145 ? -18.311 0.888 24.314 1.00 88.62 145 GLY A C 1
ATOM 1151 O O . GLY A 1 145 ? -17.964 1.445 23.270 1.00 88.62 145 GLY A O 1
ATOM 1152 N N . LEU A 1 146 ? -18.991 -0.265 24.323 1.00 91.38 146 LEU A N 1
ATOM 1153 C CA . LEU A 1 146 ? -19.348 -1.007 23.107 1.00 91.38 146 LEU A CA 1
ATOM 1154 C C . LEU A 1 146 ? -20.298 -0.217 22.199 1.00 91.38 146 LEU A C 1
ATOM 1156 O O . LEU A 1 146 ? -20.072 -0.165 20.993 1.00 91.38 146 LEU A O 1
ATOM 1160 N N . TYR A 1 147 ? -21.312 0.457 22.752 1.00 93.06 147 TYR A N 1
ATOM 1161 C CA . TYR A 1 147 ? -22.214 1.309 21.968 1.00 93.06 147 TYR A CA 1
ATOM 1162 C C . TYR A 1 147 ? -21.472 2.462 21.286 1.00 93.06 147 TYR A C 1
ATOM 1164 O O . TYR A 1 147 ? -21.804 2.816 20.155 1.00 93.06 147 TYR A O 1
ATOM 1172 N N . ARG A 1 148 ? -20.456 3.042 21.935 1.00 93.25 148 ARG A N 1
ATOM 1173 C CA . ARG A 1 148 ? -19.623 4.084 21.315 1.00 93.25 148 ARG A CA 1
ATOM 1174 C C . ARG A 1 148 ? -18.801 3.530 20.158 1.00 93.25 148 ARG A C 1
ATOM 1176 O O . ARG A 1 148 ? -18.831 4.132 19.091 1.00 93.25 148 ARG A O 1
ATOM 1183 N N . HIS A 1 149 ? -18.149 2.376 20.331 1.00 93.38 149 HIS A N 1
ATOM 1184 C CA . HIS A 1 149 ? -17.444 1.707 19.230 1.00 93.38 149 HIS A CA 1
ATOM 1185 C C . HIS A 1 149 ? -18.389 1.365 18.078 1.00 93.38 149 HIS A C 1
ATOM 1187 O O . HIS A 1 149 ? -18.075 1.652 16.930 1.00 93.38 149 HIS A O 1
ATOM 1193 N N . LEU A 1 150 ? -19.579 0.840 18.372 1.00 95.38 150 LEU A N 1
ATOM 1194 C CA . LEU A 1 150 ? -20.563 0.517 17.347 1.00 95.38 150 LEU A CA 1
ATOM 1195 C C . LEU A 1 150 ? -20.980 1.764 16.555 1.00 95.38 150 LEU A C 1
ATOM 1197 O O . LEU A 1 150 ? -20.998 1.726 15.329 1.00 95.38 150 LEU A O 1
ATOM 1201 N N . ARG A 1 151 ? -21.236 2.891 17.236 1.00 96.06 151 ARG A N 1
ATOM 1202 C CA . ARG A 1 151 ? -21.534 4.174 16.575 1.00 96.06 151 ARG A CA 1
ATOM 1203 C C . ARG A 1 151 ? -20.363 4.661 15.716 1.00 96.06 151 ARG A C 1
ATOM 1205 O O . ARG A 1 151 ? -20.596 5.083 14.584 1.00 96.06 151 ARG A O 1
ATOM 1212 N N . ALA A 1 152 ? -19.130 4.551 16.215 1.00 96.00 152 ALA A N 1
ATOM 1213 C CA . ALA A 1 152 ? -17.914 4.852 15.454 1.00 96.00 152 ALA A CA 1
ATOM 1214 C C . ALA A 1 152 ? -17.847 4.045 14.159 1.00 96.00 152 ALA A C 1
ATOM 1216 O O . ALA A 1 152 ? -17.620 4.593 13.090 1.00 96.00 152 ALA A O 1
ATOM 1217 N N . LEU A 1 153 ? -18.085 2.738 14.264 1.00 96.25 153 LEU A N 1
ATOM 1218 C CA . LEU A 1 153 ? -17.965 1.802 13.155 1.00 96.25 153 LEU A CA 1
ATOM 1219 C C . LEU A 1 153 ? -19.101 1.968 12.148 1.00 96.25 153 LEU A C 1
ATOM 1221 O O . LEU A 1 153 ? -18.851 1.872 10.949 1.00 96.25 153 LEU A O 1
ATOM 1225 N N . THR A 1 154 ? -20.324 2.288 12.593 1.00 97.12 154 THR A N 1
ATOM 1226 C CA . THR A 1 154 ? -21.411 2.667 11.674 1.00 97.12 154 THR A CA 1
ATOM 1227 C C . THR A 1 154 ? -21.076 3.942 10.912 1.00 97.12 154 THR A C 1
ATOM 1229 O O . THR A 1 154 ? -21.259 3.990 9.699 1.00 97.12 154 THR A O 1
ATOM 1232 N N . PHE A 1 155 ? -20.547 4.953 11.610 1.00 96.94 155 PHE A N 1
ATOM 1233 C CA . PHE A 1 155 ? -20.115 6.209 11.006 1.00 96.94 155 PHE A CA 1
ATOM 1234 C C . PHE A 1 155 ? -18.991 5.960 9.994 1.00 96.94 155 PHE A C 1
ATOM 1236 O O . PHE A 1 155 ? -19.080 6.382 8.848 1.00 96.94 155 PHE A O 1
ATOM 1243 N N . SER A 1 156 ? -17.992 5.174 10.384 1.00 96.88 156 SER A N 1
ATOM 1244 C CA . SER A 1 156 ? -16.861 4.797 9.543 1.00 96.88 156 SER A CA 1
ATOM 1245 C C . SER A 1 156 ? -17.272 4.036 8.286 1.00 96.88 156 SER A C 1
ATOM 1247 O O . SER A 1 156 ? -16.923 4.430 7.174 1.00 96.88 156 SER A O 1
ATOM 1249 N N . SER A 1 157 ? -18.114 3.013 8.442 1.00 96.94 157 SER A N 1
ATOM 1250 C CA . SER A 1 157 ? -18.646 2.240 7.316 1.00 96.94 157 SER A CA 1
ATOM 1251 C C . SER A 1 157 ? -19.414 3.138 6.345 1.00 96.94 157 SER A C 1
ATOM 1253 O O . SER A 1 157 ? -19.190 3.069 5.139 1.00 96.94 157 SER A O 1
ATOM 1255 N N . ALA A 1 158 ? -20.282 4.019 6.858 1.00 97.00 158 ALA A N 1
ATOM 1256 C CA . ALA A 1 158 ? -21.049 4.947 6.032 1.00 97.00 158 ALA A CA 1
ATOM 1257 C C . ALA A 1 158 ? -20.143 5.916 5.253 1.00 97.00 158 ALA A C 1
ATOM 1259 O O . ALA A 1 158 ? -20.391 6.159 4.072 1.00 97.00 158 ALA A O 1
ATOM 1260 N N . TRP A 1 159 ? -19.075 6.427 5.871 1.00 97.00 159 TRP A N 1
ATOM 1261 C CA . TRP A 1 159 ? -18.128 7.332 5.213 1.00 97.00 159 TRP A CA 1
ATOM 1262 C C . TRP A 1 159 ? -17.311 6.640 4.123 1.00 97.00 159 TRP A C 1
ATOM 1264 O O . TRP A 1 159 ? -17.181 7.193 3.032 1.00 97.00 159 TRP A O 1
ATOM 1274 N N . TYR A 1 160 ? -16.838 5.414 4.355 1.00 96.19 160 TYR A N 1
ATOM 1275 C CA . TYR A 1 160 ? -16.128 4.653 3.324 1.00 96.19 160 TYR A CA 1
ATOM 1276 C C . TYR A 1 160 ? -17.043 4.234 2.162 1.00 96.19 160 TYR A C 1
ATOM 1278 O O . TYR A 1 160 ? -16.640 4.349 1.005 1.00 96.19 160 TYR A O 1
ATOM 1286 N N . PHE A 1 161 ? -18.297 3.840 2.428 1.00 97.00 161 PHE A N 1
ATOM 1287 C CA . PHE A 1 161 ? -19.278 3.612 1.355 1.00 97.00 161 PHE A CA 1
ATOM 1288 C C . PHE A 1 161 ? -19.618 4.894 0.597 1.00 97.00 161 PHE A C 1
ATOM 1290 O O . PHE A 1 161 ? -19.799 4.852 -0.617 1.00 97.00 161 PHE A O 1
ATOM 1297 N N . THR A 1 162 ? -19.669 6.034 1.287 1.00 95.31 162 THR A N 1
ATOM 1298 C CA . THR A 1 162 ? -19.857 7.335 0.637 1.00 95.31 162 THR A CA 1
ATOM 1299 C C . THR A 1 162 ? -18.659 7.668 -0.246 1.00 95.31 162 THR A C 1
ATOM 1301 O O . THR A 1 162 ? -18.862 8.058 -1.389 1.00 95.31 162 THR A O 1
ATOM 1304 N N . ALA A 1 163 ? -17.422 7.447 0.215 1.00 93.50 163 ALA A N 1
ATOM 1305 C CA . ALA A 1 163 ? -16.219 7.632 -0.600 1.00 93.50 163 ALA A CA 1
ATOM 1306 C C . ALA A 1 163 ? -16.252 6.752 -1.860 1.00 93.50 163 ALA A C 1
ATOM 1308 O O . ALA A 1 163 ? -16.043 7.249 -2.966 1.00 93.50 163 ALA A O 1
ATOM 1309 N N . PHE A 1 164 ? -16.617 5.476 -1.707 1.00 93.06 164 PHE A N 1
ATOM 1310 C CA . PHE A 1 164 ? -16.825 4.566 -2.833 1.00 93.06 164 PHE A CA 1
ATOM 1311 C C . PHE A 1 164 ? -17.908 5.080 -3.797 1.00 93.06 164 PHE A C 1
ATOM 1313 O O . PHE A 1 164 ? -17.677 5.146 -5.001 1.00 93.06 164 PHE A O 1
ATOM 1320 N N . GLY A 1 165 ? -19.066 5.498 -3.278 1.00 92.06 165 GLY A N 1
ATOM 1321 C CA . GLY A 1 165 ? -20.173 6.025 -4.078 1.00 92.06 165 GLY A CA 1
ATOM 1322 C C . GLY A 1 165 ? -19.822 7.315 -4.822 1.00 92.06 165 GLY A C 1
ATOM 1323 O O . GLY A 1 165 ? -20.191 7.465 -5.983 1.00 92.06 165 GLY A O 1
ATOM 1324 N N . VAL A 1 166 ? -19.061 8.215 -4.195 1.00 89.50 166 VAL A N 1
ATOM 1325 C CA . VAL A 1 166 ? -18.552 9.448 -4.814 1.00 89.50 166 VAL A CA 1
ATOM 1326 C C . VAL A 1 166 ? -17.613 9.120 -5.976 1.00 89.50 166 VAL A C 1
ATOM 1328 O O . VAL A 1 166 ? -17.777 9.657 -7.071 1.00 89.50 166 VAL A O 1
ATOM 1331 N N . MET A 1 167 ? -16.671 8.194 -5.780 1.00 85.75 167 MET A N 1
ATOM 1332 C CA . MET A 1 167 ? -15.769 7.766 -6.853 1.00 85.75 167 MET A CA 1
ATOM 1333 C C . MET A 1 167 ? -16.490 7.002 -7.971 1.00 85.75 167 MET A C 1
ATOM 1335 O O . MET A 1 167 ? -16.089 7.100 -9.133 1.00 85.75 167 MET A O 1
ATOM 1339 N N . LEU A 1 168 ? -17.539 6.245 -7.635 1.00 86.00 168 LEU A N 1
ATOM 1340 C CA . LEU A 1 168 ? -18.382 5.553 -8.607 1.00 86.00 168 LEU A CA 1
ATOM 1341 C C . LEU A 1 168 ? -19.196 6.557 -9.430 1.00 86.00 168 LEU A C 1
ATOM 1343 O O . LEU A 1 168 ? -19.249 6.439 -10.647 1.00 86.00 168 LEU A O 1
ATOM 1347 N N . ALA A 1 169 ? -19.777 7.575 -8.793 1.00 83.25 169 ALA A N 1
ATOM 1348 C CA . ALA A 1 169 ? -20.514 8.639 -9.473 1.00 83.25 169 ALA A CA 1
ATOM 1349 C C . ALA A 1 169 ? -19.621 9.430 -10.443 1.00 83.25 169 ALA A C 1
ATOM 1351 O O . ALA A 1 169 ? -20.065 9.773 -11.537 1.00 83.25 169 ALA A O 1
ATOM 1352 N N . ALA A 1 170 ? -18.350 9.643 -10.085 1.00 75.31 170 ALA A N 1
ATOM 1353 C CA . ALA A 1 170 ? -17.365 10.263 -10.969 1.00 75.31 170 ALA A CA 1
ATOM 1354 C C . ALA A 1 170 ? -17.112 9.456 -12.260 1.00 75.31 170 ALA A C 1
ATOM 1356 O O . ALA A 1 170 ? -16.735 10.041 -13.268 1.00 75.31 170 ALA A O 1
ATOM 1357 N N . HIS A 1 171 ? -17.349 8.136 -12.261 1.00 71.81 171 HIS A N 1
ATOM 1358 C CA . HIS A 1 171 ? -17.206 7.296 -13.458 1.00 71.81 171 HIS A CA 1
ATOM 1359 C C . HIS A 1 171 ? -18.231 7.614 -14.547 1.00 71.81 171 HIS A C 1
ATOM 1361 O O . HIS A 1 171 ? -17.937 7.485 -15.729 1.00 71.81 171 HIS A O 1
ATOM 1367 N N . TRP A 1 172 ? -19.445 7.986 -14.139 1.00 70.94 172 TRP A N 1
ATOM 1368 C CA . TRP A 1 172 ? -20.595 8.120 -15.031 1.00 70.94 172 TRP A CA 1
ATOM 1369 C C . TRP A 1 172 ? -20.699 9.508 -15.678 1.00 70.94 172 TRP A C 1
ATOM 1371 O O . TRP A 1 172 ? -21.687 9.788 -16.355 1.00 70.94 172 TRP A O 1
ATOM 1381 N N . GLN A 1 173 ? -19.720 10.396 -15.463 1.00 65.19 173 GLN A N 1
ATOM 1382 C CA . GLN A 1 173 ? -19.723 11.730 -16.063 1.00 65.19 173 GLN A CA 1
ATOM 1383 C C . GLN A 1 173 ? -19.076 11.738 -17.461 1.00 65.19 173 GLN A C 1
ATOM 1385 O O . GLN A 1 173 ? -18.066 11.065 -17.662 1.00 65.19 173 GLN A O 1
ATOM 1390 N N . PRO A 1 174 ? -19.633 12.502 -18.424 1.00 58.59 174 PRO A N 1
ATOM 1391 C CA . PRO A 1 174 ? -19.105 12.593 -19.786 1.00 58.59 174 PRO A CA 1
ATOM 1392 C C . PRO A 1 174 ? -17.685 13.188 -19.828 1.00 58.59 174 PRO A C 1
ATOM 1394 O O . PRO A 1 174 ? -17.358 14.095 -19.056 1.00 58.59 174 PRO A O 1
ATOM 1397 N N . GLU A 1 175 ? -16.857 12.672 -20.746 1.00 59.03 175 GLU A N 1
ATOM 1398 C CA . GLU A 1 175 ? -15.396 12.870 -20.811 1.00 59.03 175 GLU A CA 1
ATOM 1399 C C . GLU A 1 175 ? -14.957 14.350 -20.847 1.00 59.03 175 GLU A C 1
ATOM 1401 O O . GLU A 1 175 ? -13.945 14.696 -20.235 1.00 59.03 175 GLU A O 1
ATOM 1406 N N . ASP A 1 176 ? -15.761 15.248 -21.421 1.00 54.69 176 ASP A N 1
ATOM 1407 C CA . ASP A 1 176 ? -15.413 16.667 -21.622 1.00 54.69 176 ASP A CA 1
ATOM 1408 C C . ASP A 1 176 ? -15.433 17.536 -20.346 1.00 54.69 176 ASP A C 1
ATOM 1410 O O . ASP A 1 176 ? -14.868 18.631 -20.319 1.00 54.69 176 ASP A O 1
ATOM 1414 N N . ILE A 1 177 ? -16.062 17.065 -19.261 1.00 55.22 177 ILE A N 1
ATOM 1415 C CA . ILE A 1 177 ? -16.175 17.795 -17.979 1.00 55.22 177 ILE A CA 1
ATOM 1416 C C . ILE A 1 177 ? -15.196 17.223 -16.929 1.00 55.22 177 ILE A C 1
ATOM 1418 O O . ILE A 1 177 ? -14.993 17.789 -15.858 1.00 55.22 177 ILE A O 1
ATOM 1422 N N . SER A 1 178 ? -14.523 16.116 -17.237 1.00 56.94 178 SER A N 1
ATOM 1423 C CA . SER A 1 178 ? -13.983 15.171 -16.253 1.00 56.94 178 SER A CA 1
ATOM 1424 C C . SER A 1 178 ? -12.779 15.654 -15.428 1.00 56.94 178 SER A C 1
ATOM 1426 O O . SER A 1 178 ? -12.713 15.376 -14.231 1.00 56.94 178 SER A O 1
ATOM 1428 N N . ALA A 1 179 ? -11.837 16.410 -16.002 1.00 59.97 179 ALA A N 1
ATOM 1429 C CA . ALA A 1 179 ? -10.519 16.592 -15.377 1.00 59.97 179 ALA A CA 1
ATOM 1430 C C . ALA A 1 179 ? -10.527 17.437 -14.084 1.00 59.97 179 ALA A C 1
ATOM 1432 O O . ALA A 1 179 ? -9.860 17.098 -13.106 1.00 59.97 179 ALA A O 1
ATOM 1433 N N . ASN A 1 180 ? -11.285 18.539 -14.041 1.00 66.38 180 ASN A N 1
ATOM 1434 C CA . ASN A 1 180 ? -11.386 19.357 -12.821 1.00 66.38 180 ASN A CA 1
ATOM 1435 C C . ASN A 1 180 ? -12.231 18.671 -11.742 1.00 66.38 180 ASN A C 1
ATOM 1437 O O . ASN A 1 180 ? -11.985 18.857 -10.553 1.00 66.38 180 ASN A O 1
ATOM 1441 N N . TYR A 1 181 ? -13.210 17.867 -12.150 1.00 69.44 181 TYR A N 1
ATOM 1442 C CA . TYR A 1 181 ? -14.082 17.155 -11.228 1.00 69.44 181 TYR A CA 1
ATOM 1443 C C . TYR A 1 181 ? -13.382 15.928 -10.634 1.00 69.44 181 TYR A C 1
ATOM 1445 O O . TYR A 1 181 ? -13.516 15.698 -9.436 1.00 69.44 181 TYR A O 1
ATOM 1453 N N . ALA A 1 182 ? -12.557 15.209 -11.403 1.00 67.44 182 ALA A N 1
ATOM 1454 C CA . ALA A 1 182 ? -11.744 14.091 -10.916 1.00 67.44 182 ALA A CA 1
ATOM 1455 C C . ALA A 1 182 ? -10.844 14.501 -9.735 1.00 67.44 182 ALA A C 1
ATOM 1457 O O . ALA A 1 182 ? -10.855 13.836 -8.698 1.00 67.44 182 ALA A O 1
ATOM 1458 N N . LYS A 1 183 ? -10.177 15.663 -9.834 1.00 72.44 183 LYS A N 1
ATOM 1459 C CA . LYS A 1 183 ? -9.395 16.273 -8.738 1.00 72.44 183 LYS A CA 1
ATOM 1460 C C . LYS A 1 183 ? -10.210 16.449 -7.468 1.00 72.44 183 LYS A C 1
ATOM 1462 O O . LYS A 1 183 ? -9.788 16.066 -6.379 1.00 72.44 183 LYS A O 1
ATOM 1467 N N . VAL A 1 184 ? -11.383 17.059 -7.617 1.00 79.69 184 VAL A N 1
ATOM 1468 C CA . VAL A 1 184 ? -12.277 17.367 -6.499 1.00 79.69 184 VAL A CA 1
ATOM 1469 C C . VAL A 1 184 ? -12.792 16.077 -5.865 1.00 79.69 184 VAL A C 1
ATOM 1471 O O . VAL A 1 184 ? -12.765 15.954 -4.644 1.00 79.69 184 VAL A O 1
ATOM 1474 N N . TYR A 1 185 ? -13.194 15.089 -6.666 1.00 80.75 185 TYR A N 1
ATOM 1475 C CA . TYR A 1 185 ? -13.674 13.804 -6.164 1.00 80.75 185 TYR A CA 1
ATOM 1476 C C . TYR A 1 185 ? -12.585 13.006 -5.440 1.00 80.75 185 TYR A C 1
ATOM 1478 O O . TYR A 1 185 ? -12.865 12.432 -4.387 1.00 80.75 185 TYR A O 1
ATOM 1486 N N . GLN A 1 186 ? -11.346 13.017 -5.939 1.00 78.44 186 GLN A N 1
ATOM 1487 C CA . GLN A 1 186 ? -10.224 12.358 -5.268 1.00 78.44 186 GLN A CA 1
ATOM 1488 C C . GLN A 1 186 ? -9.869 13.054 -3.946 1.00 78.44 186 GLN A C 1
ATOM 1490 O O . GLN A 1 186 ? -9.723 12.388 -2.923 1.00 78.44 186 GLN A O 1
ATOM 1495 N N . ALA A 1 187 ? -9.832 14.390 -3.919 1.00 83.12 187 ALA A N 1
ATOM 1496 C CA . ALA A 1 187 ? -9.615 15.147 -2.685 1.00 83.12 187 ALA A CA 1
ATOM 1497 C C . ALA A 1 187 ? -10.725 14.898 -1.645 1.00 83.12 187 ALA A C 1
ATOM 1499 O O . ALA A 1 187 ? -10.439 14.664 -0.469 1.00 83.12 187 ALA A O 1
ATOM 1500 N N . ILE A 1 188 ? -11.993 14.890 -2.077 1.00 87.06 188 ILE A N 1
ATOM 1501 C CA . ILE A 1 188 ? -13.137 14.550 -1.217 1.00 87.06 188 ILE A CA 1
ATOM 1502 C C . ILE A 1 188 ? -12.974 13.139 -0.655 1.00 87.06 188 ILE A C 1
ATOM 1504 O O . ILE A 1 188 ? -13.181 12.935 0.540 1.00 87.06 188 ILE A O 1
ATOM 1508 N N . ALA A 1 189 ? -12.576 12.171 -1.478 1.00 86.12 189 ALA A N 1
ATOM 1509 C CA . ALA A 1 189 ? -12.386 10.806 -1.019 1.00 86.12 189 ALA A CA 1
ATOM 1510 C C . ALA A 1 189 ? -11.291 10.676 0.047 1.00 86.12 189 ALA A C 1
ATOM 1512 O O . ALA A 1 189 ? -11.524 10.011 1.054 1.00 86.12 189 ALA A O 1
ATOM 1513 N N . ILE A 1 190 ? -10.152 11.357 -0.114 1.00 88.69 190 ILE A N 1
ATOM 1514 C CA . ILE A 1 190 ? -9.086 11.385 0.903 1.00 88.69 190 ILE A CA 1
ATOM 1515 C C . ILE A 1 190 ? -9.637 11.914 2.231 1.00 88.69 190 ILE A C 1
ATOM 1517 O O . ILE A 1 190 ? -9.449 11.296 3.281 1.00 88.69 190 ILE A O 1
ATOM 1521 N N . VAL A 1 191 ? -10.379 13.025 2.200 1.00 91.62 191 VAL A N 1
ATOM 1522 C CA . VAL A 1 191 ? -11.013 13.580 3.407 1.00 91.62 191 VAL A CA 1
ATOM 1523 C C . VAL A 1 191 ? -11.983 12.570 4.028 1.00 91.62 191 VAL A C 1
ATOM 1525 O O . VAL A 1 191 ? -11.965 12.358 5.245 1.00 91.62 191 VAL A O 1
ATOM 1528 N N . LEU A 1 192 ? -12.795 11.905 3.203 1.00 93.44 192 LEU A N 1
ATOM 1529 C CA . LEU A 1 192 ? -13.727 10.868 3.646 1.00 93.44 192 LEU A CA 1
ATOM 1530 C C . LEU A 1 192 ? -13.022 9.618 4.191 1.00 93.44 192 LEU A C 1
ATOM 1532 O O . LEU A 1 192 ? -13.630 8.909 4.990 1.00 93.44 192 LEU A O 1
ATOM 1536 N N . TRP A 1 193 ? -11.768 9.350 3.818 1.00 94.56 193 TRP A N 1
ATOM 1537 C CA . TRP A 1 193 ? -10.997 8.224 4.345 1.00 94.56 193 TRP A CA 1
ATOM 1538 C C . TRP A 1 193 ? -10.434 8.473 5.744 1.00 94.56 193 TRP A C 1
ATOM 1540 O O . TRP A 1 193 ? -10.450 7.565 6.582 1.00 94.56 193 TRP A O 1
ATOM 1550 N N . TYR A 1 194 ? -9.942 9.686 6.007 1.00 94.94 194 TYR A N 1
ATOM 1551 C CA . TYR A 1 194 ? -9.273 10.012 7.271 1.00 94.94 194 TYR A CA 1
ATOM 1552 C C . TYR A 1 194 ? -10.214 10.515 8.364 1.00 94.94 194 TYR A C 1
ATOM 1554 O O . TYR A 1 194 ? -9.956 10.269 9.543 1.00 94.94 194 TYR A O 1
ATOM 1562 N N . LEU A 1 195 ? -11.322 11.172 8.009 1.00 94.56 195 LEU A N 1
ATOM 1563 C CA . LEU A 1 195 ? -12.319 11.597 8.993 1.00 94.56 195 LEU A CA 1
ATOM 1564 C C . LEU A 1 195 ? -12.809 10.444 9.901 1.00 94.56 195 LEU A C 1
ATOM 1566 O O . LEU A 1 195 ? -12.788 10.608 11.125 1.00 94.56 195 LEU A O 1
ATOM 1570 N N . PRO A 1 196 ? -13.219 9.274 9.370 1.00 95.12 196 PRO A N 1
ATOM 1571 C CA . PRO A 1 196 ? -13.649 8.167 10.215 1.00 95.12 196 PRO A CA 1
ATOM 1572 C C . PRO A 1 196 ? -12.511 7.559 11.039 1.00 95.12 196 PRO A C 1
ATOM 1574 O O . PRO A 1 196 ? -12.737 7.187 12.188 1.00 95.12 196 PRO A O 1
ATOM 1577 N N . LEU A 1 197 ? -11.284 7.541 10.514 1.00 94.06 197 LEU A N 1
ATOM 1578 C CA . LEU A 1 197 ? -10.103 7.077 11.244 1.00 94.06 197 LEU A CA 1
ATOM 1579 C C . LEU A 1 197 ? -9.874 7.912 12.515 1.00 94.06 197 LEU A C 1
ATOM 1581 O O . LEU A 1 197 ? -9.716 7.356 13.602 1.00 94.06 197 LEU A O 1
ATOM 1585 N N . VAL A 1 198 ? -9.945 9.245 12.414 1.00 94.31 198 VAL A N 1
ATOM 1586 C CA . VAL A 1 198 ? -9.825 10.143 13.578 1.00 94.31 198 VAL A CA 1
ATOM 1587 C C . VAL A 1 198 ? -10.960 9.911 14.582 1.00 94.31 198 VAL A C 1
ATOM 1589 O O . VAL A 1 198 ? -10.721 9.890 15.795 1.00 94.31 198 VAL A O 1
ATOM 1592 N N . ALA A 1 199 ? -12.188 9.702 14.099 1.00 94.62 199 ALA A N 1
ATOM 1593 C CA . ALA A 1 199 ? -13.343 9.438 14.955 1.00 94.62 199 ALA A CA 1
ATOM 1594 C C . ALA A 1 199 ? -13.195 8.123 15.743 1.00 94.62 199 ALA A C 1
ATOM 1596 O O . ALA A 1 199 ? -13.464 8.089 16.947 1.00 94.62 199 ALA A O 1
ATOM 1597 N N . GLU A 1 200 ? -12.729 7.054 15.095 1.00 94.69 200 GLU A N 1
ATOM 1598 C CA . GLU A 1 200 ? -12.497 5.769 15.754 1.00 94.69 200 GLU A CA 1
ATOM 1599 C C . GLU A 1 200 ? -11.358 5.852 16.782 1.00 94.69 200 GLU A C 1
ATOM 1601 O O . GLU A 1 200 ? -11.554 5.443 17.931 1.00 94.69 200 GLU A O 1
ATOM 1606 N N . ILE A 1 201 ? -10.211 6.448 16.423 1.00 92.81 201 ILE A N 1
ATOM 1607 C CA . ILE A 1 201 ? -9.084 6.676 17.348 1.00 92.81 201 ILE A CA 1
ATOM 1608 C C . ILE A 1 201 ? -9.555 7.423 18.598 1.00 92.81 201 ILE A C 1
ATOM 1610 O O . ILE A 1 201 ? -9.276 7.004 19.725 1.00 92.81 201 ILE A O 1
ATOM 1614 N N . SER A 1 202 ? -10.323 8.499 18.412 1.00 92.62 202 SER A N 1
ATOM 1615 C CA . SER A 1 202 ? -10.852 9.311 19.514 1.00 92.62 202 SER A CA 1
ATOM 1616 C C . SER A 1 202 ? -11.693 8.478 20.485 1.00 92.62 202 SER A C 1
ATOM 1618 O O . SER A 1 202 ? -11.627 8.672 21.699 1.00 92.62 202 SER A O 1
ATOM 1620 N N . ILE A 1 203 ? -12.448 7.501 19.980 1.00 92.06 203 ILE A N 1
ATOM 1621 C CA . ILE A 1 203 ? -13.290 6.638 20.813 1.00 92.06 203 ILE A CA 1
ATOM 1622 C C . ILE A 1 203 ? -12.459 5.661 21.645 1.00 92.06 203 ILE A C 1
ATOM 1624 O O . ILE A 1 203 ? -12.825 5.413 22.796 1.00 92.06 203 ILE A O 1
ATOM 1628 N N . HIS A 1 204 ? -11.313 5.186 21.147 1.00 90.56 204 HIS A N 1
ATOM 1629 C CA . HIS A 1 204 ? -10.383 4.402 21.967 1.00 90.56 204 HIS A CA 1
ATOM 1630 C C . HIS A 1 204 ? -9.840 5.214 23.158 1.00 90.56 204 HIS A C 1
ATOM 1632 O O . HIS A 1 204 ? -9.792 4.684 24.268 1.00 90.56 204 HIS A O 1
ATOM 1638 N N . TYR A 1 205 ? -9.520 6.502 22.972 1.00 90.00 205 TYR A N 1
ATOM 1639 C CA . TYR A 1 205 ? -9.096 7.386 24.072 1.00 90.00 205 TYR A CA 1
ATOM 1640 C C . TYR A 1 205 ? -10.220 7.691 25.061 1.00 90.00 205 TYR A C 1
ATOM 1642 O O . TYR A 1 205 ? -10.014 7.670 26.271 1.00 90.00 205 TYR A O 1
ATOM 1650 N N . ILE A 1 206 ? -11.430 7.958 24.571 1.00 89.50 206 ILE A N 1
ATOM 1651 C CA . ILE A 1 206 ? -12.572 8.223 25.453 1.00 89.50 206 ILE A CA 1
ATOM 1652 C C . ILE A 1 206 ? -12.893 6.971 26.284 1.00 89.50 206 ILE A C 1
ATOM 1654 O O . ILE A 1 206 ? -13.182 7.065 27.477 1.00 89.50 206 ILE A O 1
ATOM 1658 N N . ASN A 1 207 ? -12.834 5.786 25.674 1.00 86.75 207 ASN A N 1
ATOM 1659 C CA . ASN A 1 207 ? -13.126 4.530 26.359 1.00 86.75 207 ASN A CA 1
ATOM 1660 C C . ASN A 1 207 ? -11.986 4.047 27.269 1.00 86.75 207 ASN A C 1
ATOM 1662 O O . ASN A 1 207 ? -12.249 3.211 28.136 1.00 86.75 207 ASN A O 1
ATOM 1666 N N . SER A 1 208 ? -10.758 4.567 27.132 1.00 82.75 208 SER A N 1
ATOM 1667 C CA . SER A 1 208 ? -9.644 4.212 28.025 1.00 82.75 208 SER A CA 1
ATOM 1668 C C . SER A 1 208 ? -9.792 4.777 29.440 1.00 82.75 208 SER A C 1
ATOM 1670 O O . SER A 1 208 ? -9.149 4.264 30.355 1.00 82.75 208 SER A O 1
ATOM 1672 N N . ASP A 1 209 ? -10.625 5.810 29.611 1.00 73.12 209 ASP A N 1
ATOM 1673 C CA . ASP A 1 209 ? -10.769 6.566 30.865 1.00 73.12 209 ASP A CA 1
ATOM 1674 C C . ASP A 1 209 ? -11.901 6.071 31.764 1.00 73.12 209 ASP A C 1
ATOM 1676 O O . ASP A 1 209 ? -11.949 6.408 32.944 1.00 73.12 209 ASP A O 1
ATOM 1680 N N . LEU A 1 210 ? -12.844 5.312 31.208 1.00 64.81 210 LEU A N 1
ATOM 1681 C CA . LEU A 1 210 ? -14.160 5.141 31.825 1.00 64.81 210 LEU A CA 1
ATOM 1682 C C . LEU A 1 210 ? -14.419 3.747 32.397 1.00 64.81 210 LEU A C 1
ATOM 1684 O O . LEU A 1 210 ? -15.397 3.586 33.124 1.00 64.81 210 LEU A O 1
ATOM 1688 N N . ILE A 1 211 ? -13.616 2.730 32.063 1.00 63.25 211 ILE A N 1
ATOM 1689 C CA . ILE A 1 211 ? -13.942 1.338 32.405 1.00 63.25 211 ILE A CA 1
ATOM 1690 C C . ILE A 1 211 ? -12.669 0.551 32.745 1.00 63.25 211 ILE A C 1
ATOM 1692 O O . ILE A 1 211 ? -11.749 0.449 31.941 1.00 63.25 211 ILE A O 1
ATOM 1696 N N . ASP A 1 212 ? -12.633 -0.105 33.909 1.00 64.12 212 ASP A N 1
ATOM 1697 C CA . ASP A 1 212 ? -11.506 -0.973 34.296 1.00 64.12 212 ASP A CA 1
ATOM 1698 C C . ASP A 1 212 ? -11.305 -2.182 33.363 1.00 64.12 212 ASP A C 1
ATOM 1700 O O . ASP A 1 212 ? -10.228 -2.769 33.323 1.00 64.12 212 ASP A O 1
ATOM 1704 N N . HIS A 1 213 ? -12.337 -2.541 32.598 1.00 62.34 213 HIS A N 1
ATOM 1705 C CA . HIS A 1 213 ? -12.382 -3.706 31.710 1.00 62.34 213 HIS A CA 1
ATOM 1706 C C . HIS A 1 213 ? -11.909 -3.391 30.276 1.00 62.34 213 HIS A C 1
ATOM 1708 O O . HIS A 1 213 ? -11.829 -4.296 29.451 1.00 62.34 213 HIS A O 1
ATOM 1714 N N . THR A 1 214 ? -11.580 -2.129 29.969 1.00 66.38 214 THR A N 1
ATOM 1715 C CA . THR A 1 214 ? -11.040 -1.685 28.665 1.00 66.38 214 THR A CA 1
ATOM 1716 C C . THR A 1 214 ? -9.553 -1.321 28.746 1.00 66.38 214 THR A C 1
ATOM 1718 O O . THR A 1 214 ? -9.022 -0.635 27.873 1.00 66.38 214 THR A O 1
ATOM 1721 N N . LYS A 1 215 ? -8.850 -1.763 29.798 1.00 73.00 215 LYS A N 1
ATOM 1722 C CA . LYS A 1 215 ? -7.403 -1.551 29.935 1.00 73.00 215 LYS A CA 1
ATOM 1723 C C . LYS A 1 215 ? -6.638 -2.380 28.911 1.00 73.00 215 LYS A C 1
ATOM 1725 O O . LYS A 1 215 ? -6.864 -3.583 28.783 1.00 73.00 215 LYS A O 1
ATOM 1730 N N . TYR A 1 216 ? -5.725 -1.732 28.198 1.00 78.38 216 TYR A N 1
ATOM 1731 C CA . TYR A 1 216 ? -4.867 -2.402 27.232 1.00 78.38 216 TYR A CA 1
ATOM 1732 C C . TYR A 1 216 ? -3.687 -3.050 27.951 1.00 78.38 216 TYR A C 1
ATOM 1734 O O . TYR A 1 216 ? -3.034 -2.429 28.789 1.00 78.38 216 TYR A O 1
ATOM 1742 N N . SER A 1 217 ? -3.393 -4.306 27.614 1.00 81.31 217 SER A N 1
ATOM 1743 C CA . SER A 1 217 ? -2.195 -4.976 28.115 1.00 81.31 217 SER A CA 1
ATOM 1744 C C . SER A 1 217 ? -0.991 -4.572 27.270 1.00 81.31 217 SER A C 1
ATOM 1746 O O . SER A 1 217 ? -0.931 -4.903 26.084 1.00 81.31 217 SER A O 1
ATOM 1748 N N . SER A 1 218 ? -0.014 -3.892 27.879 1.00 79.62 218 SER A N 1
ATOM 1749 C CA . SER A 1 218 ? 1.228 -3.499 27.198 1.00 79.62 218 SER A CA 1
ATOM 1750 C C . SER A 1 218 ? 1.988 -4.706 26.654 1.00 79.62 218 SER A C 1
ATOM 1752 O O . SER A 1 218 ? 2.489 -4.654 25.535 1.00 79.62 218 SER A O 1
ATOM 1754 N N . LYS A 1 219 ? 1.982 -5.827 27.388 1.00 82.19 219 LYS A N 1
ATOM 1755 C CA . LYS A 1 219 ? 2.593 -7.089 26.953 1.00 82.19 219 LYS A CA 1
ATOM 1756 C C . LYS A 1 219 ? 1.990 -7.599 25.642 1.00 82.19 219 LYS A C 1
ATOM 1758 O O . LYS A 1 219 ? 2.734 -7.927 24.727 1.00 82.19 219 LYS A O 1
ATOM 1763 N N . ILE A 1 220 ? 0.658 -7.641 25.543 1.00 82.19 220 ILE A N 1
ATOM 1764 C CA . ILE A 1 220 ? -0.024 -8.150 24.342 1.00 82.19 220 ILE A CA 1
ATOM 1765 C C . ILE A 1 220 ? 0.177 -7.188 23.168 1.00 82.19 220 ILE A C 1
ATOM 1767 O O . ILE A 1 220 ? 0.410 -7.638 22.050 1.00 82.19 220 ILE A O 1
ATOM 1771 N N . ILE A 1 221 ? 0.113 -5.872 23.406 1.00 82.31 221 ILE A N 1
ATOM 1772 C CA . ILE A 1 221 ? 0.393 -4.878 22.360 1.00 82.31 221 ILE A CA 1
ATOM 1773 C C . ILE A 1 221 ? 1.802 -5.075 21.814 1.00 82.31 221 ILE A C 1
ATOM 1775 O O . ILE A 1 221 ? 1.966 -5.178 20.600 1.00 82.31 221 ILE A O 1
ATOM 1779 N N . TYR A 1 222 ? 2.794 -5.158 22.695 1.00 82.50 222 TYR A N 1
ATOM 1780 C CA . TYR A 1 222 ? 4.176 -5.330 22.283 1.00 82.50 222 TYR A CA 1
ATOM 1781 C C . TYR A 1 222 ? 4.386 -6.636 21.511 1.00 82.50 222 TYR A C 1
ATOM 1783 O O . TYR A 1 222 ? 4.971 -6.610 20.435 1.00 82.50 222 TYR A O 1
ATOM 1791 N N . GLU A 1 223 ? 3.841 -7.755 21.998 1.00 84.06 223 GLU A N 1
ATOM 1792 C CA . GLU A 1 223 ? 3.924 -9.059 21.326 1.00 84.06 223 GLU A CA 1
ATOM 1793 C C . GLU A 1 223 ? 3.316 -9.026 19.914 1.00 84.06 223 GLU A C 1
ATOM 1795 O O . GLU A 1 223 ? 3.884 -9.566 18.968 1.00 84.06 223 GLU A O 1
ATOM 1800 N N . ARG A 1 224 ? 2.171 -8.359 19.732 1.00 84.44 224 ARG A N 1
ATOM 1801 C CA . ARG A 1 224 ? 1.541 -8.231 18.408 1.00 84.44 224 ARG A CA 1
ATOM 1802 C C . ARG A 1 224 ? 2.305 -7.272 17.496 1.00 84.44 224 ARG A C 1
ATOM 1804 O O . ARG A 1 224 ? 2.442 -7.558 16.308 1.00 84.44 224 ARG A O 1
ATOM 1811 N N . ALA A 1 225 ? 2.792 -6.158 18.036 1.00 82.81 225 ALA A N 1
ATOM 1812 C CA . ALA A 1 225 ? 3.555 -5.167 17.287 1.00 82.81 225 ALA A CA 1
ATOM 1813 C C . ALA A 1 225 ? 4.924 -5.710 16.852 1.00 82.81 225 ALA A C 1
ATOM 1815 O O . ALA A 1 225 ? 5.331 -5.473 15.720 1.00 82.81 225 ALA A O 1
ATOM 1816 N N . SER A 1 226 ? 5.620 -6.466 17.707 1.00 82.94 226 SER A N 1
ATOM 1817 C CA . SER A 1 226 ? 6.915 -7.072 17.380 1.00 82.94 226 SER A CA 1
ATOM 1818 C C . SER A 1 226 ? 6.791 -8.133 16.292 1.00 82.94 226 SER A C 1
ATOM 1820 O O . SER A 1 226 ? 7.541 -8.082 15.323 1.00 82.94 226 SER A O 1
ATOM 1822 N N . VAL A 1 227 ? 5.792 -9.019 16.379 1.00 83.75 227 VAL A N 1
ATOM 1823 C CA . VAL A 1 227 ? 5.497 -9.988 15.309 1.00 83.75 227 VAL A CA 1
ATOM 1824 C C . VAL A 1 227 ? 5.218 -9.264 13.996 1.00 83.75 227 VAL A C 1
ATOM 1826 O O . VAL A 1 227 ? 5.733 -9.655 12.952 1.00 83.75 227 VAL A O 1
ATOM 1829 N N . PHE A 1 228 ? 4.429 -8.191 14.042 1.00 81.56 228 PHE A N 1
ATOM 1830 C CA . PHE A 1 228 ? 4.140 -7.398 12.857 1.00 81.56 228 PHE A CA 1
ATOM 1831 C C . PHE A 1 228 ? 5.399 -6.760 12.250 1.00 81.56 228 PHE A C 1
ATOM 1833 O O . PHE A 1 228 ? 5.623 -6.877 11.046 1.00 81.56 228 PHE A O 1
ATOM 1840 N N . PHE A 1 229 ? 6.241 -6.145 13.081 1.00 82.81 229 PHE A N 1
ATOM 1841 C CA . PHE A 1 229 ? 7.508 -5.559 12.655 1.00 82.81 229 PHE A CA 1
ATOM 1842 C C . PHE A 1 229 ? 8.446 -6.598 12.030 1.00 82.81 229 PHE A C 1
ATOM 1844 O O . PHE A 1 229 ? 8.957 -6.375 10.936 1.00 82.81 229 PHE A O 1
ATOM 1851 N N . THR A 1 230 ? 8.623 -7.760 12.664 1.00 83.00 230 THR A N 1
ATOM 1852 C CA . THR A 1 230 ? 9.455 -8.846 12.123 1.00 83.00 230 THR A CA 1
ATOM 1853 C C . THR A 1 230 ? 8.955 -9.322 10.764 1.00 83.00 230 THR A C 1
ATOM 1855 O O . THR A 1 230 ? 9.757 -9.593 9.874 1.00 83.00 230 THR A O 1
ATOM 1858 N N . VAL A 1 231 ? 7.636 -9.405 10.584 1.00 82.25 231 VAL A N 1
ATOM 1859 C CA . VAL A 1 231 ? 7.036 -9.809 9.310 1.00 82.25 231 VAL A CA 1
ATOM 1860 C C . VAL A 1 231 ? 7.279 -8.767 8.216 1.00 82.25 231 VAL A C 1
ATOM 1862 O O . VAL A 1 231 ? 7.613 -9.159 7.102 1.00 82.25 231 VAL A O 1
ATOM 1865 N N . ILE A 1 232 ? 7.153 -7.468 8.514 1.00 78.12 232 ILE A N 1
ATOM 1866 C CA . ILE A 1 232 ? 7.537 -6.407 7.567 1.00 78.12 232 ILE A CA 1
ATOM 1867 C C . ILE A 1 232 ? 9.013 -6.532 7.209 1.00 78.12 232 ILE A C 1
ATOM 1869 O O . ILE A 1 232 ? 9.352 -6.546 6.033 1.00 78.12 232 ILE A O 1
ATOM 1873 N N . LEU A 1 233 ? 9.883 -6.630 8.214 1.00 80.50 233 LEU A N 1
ATOM 1874 C CA . LEU A 1 233 ? 11.325 -6.656 8.005 1.00 80.50 233 LEU A CA 1
ATOM 1875 C C . LEU A 1 233 ? 11.735 -7.850 7.139 1.00 80.50 233 LEU A C 1
ATOM 1877 O O . LEU A 1 233 ? 12.521 -7.687 6.212 1.00 80.50 233 LEU A O 1
ATOM 1881 N N . GLY A 1 234 ? 11.161 -9.031 7.390 1.00 79.75 234 GLY A N 1
ATOM 1882 C CA . GLY A 1 234 ? 11.393 -10.215 6.563 1.00 79.75 234 GLY A CA 1
ATOM 1883 C C . GLY A 1 234 ? 10.935 -10.028 5.117 1.00 79.75 234 GLY A C 1
ATOM 1884 O O . GLY A 1 234 ? 11.623 -10.455 4.197 1.00 79.75 234 GLY A O 1
ATOM 1885 N N . ALA A 1 235 ? 9.809 -9.349 4.911 1.00 75.81 235 ALA A N 1
ATOM 1886 C CA . ALA A 1 235 ? 9.280 -9.086 3.584 1.00 75.81 235 ALA A CA 1
ATOM 1887 C C . ALA A 1 235 ? 10.120 -8.062 2.800 1.00 75.81 235 ALA A C 1
ATOM 1889 O O . ALA A 1 235 ? 10.425 -8.271 1.629 1.00 75.81 235 ALA A O 1
ATOM 1890 N N . SER A 1 236 ? 10.579 -7.002 3.466 1.00 72.81 236 SER A N 1
ATOM 1891 C CA . SER A 1 236 ? 11.511 -6.046 2.870 1.00 72.81 236 SER A CA 1
ATOM 1892 C C . SER A 1 236 ? 12.878 -6.677 2.578 1.00 72.81 236 SER A C 1
ATOM 1894 O O . SER A 1 236 ? 13.504 -6.358 1.570 1.00 72.81 236 SER A O 1
ATOM 1896 N N . LEU A 1 237 ? 13.337 -7.600 3.431 1.00 76.62 237 LEU A N 1
ATOM 1897 C CA . LEU A 1 237 ? 14.569 -8.352 3.203 1.00 76.62 237 LEU A CA 1
ATOM 1898 C C . LEU A 1 237 ? 14.452 -9.252 1.968 1.00 76.62 237 LEU A C 1
ATOM 1900 O O . LEU A 1 237 ? 15.405 -9.316 1.198 1.00 76.62 237 LEU A O 1
ATOM 1904 N N . ASP A 1 238 ? 13.298 -9.883 1.733 1.00 76.06 238 ASP A N 1
ATOM 1905 C CA . ASP A 1 238 ? 13.049 -10.673 0.518 1.00 76.06 238 ASP A CA 1
ATOM 1906 C C . ASP A 1 238 ? 13.210 -9.809 -0.747 1.00 76.06 238 ASP A C 1
ATOM 1908 O O . ASP A 1 238 ? 13.997 -10.159 -1.631 1.00 76.06 238 ASP A O 1
ATOM 1912 N N . ASN A 1 239 ? 12.615 -8.608 -0.763 1.00 71.31 239 ASN A N 1
ATOM 1913 C CA . ASN A 1 239 ? 12.780 -7.632 -1.851 1.00 71.31 239 ASN A CA 1
ATOM 1914 C C . ASN A 1 239 ? 14.254 -7.229 -2.062 1.00 71.31 239 ASN A C 1
ATOM 1916 O O . ASN A 1 239 ? 14.736 -7.189 -3.198 1.00 71.31 239 ASN A O 1
ATOM 1920 N N . MET A 1 240 ? 15.008 -6.996 -0.980 1.00 69.94 240 MET A N 1
ATOM 1921 C CA . MET A 1 240 ? 16.453 -6.735 -1.063 1.00 69.94 240 MET A CA 1
ATOM 1922 C C . MET A 1 240 ? 17.223 -7.926 -1.628 1.00 69.94 240 MET A C 1
ATOM 1924 O O . MET A 1 240 ? 18.106 -7.740 -2.468 1.00 69.94 240 MET A O 1
ATOM 1928 N N . THR A 1 241 ? 16.890 -9.154 -1.218 1.00 73.38 241 THR A N 1
ATOM 1929 C CA . THR A 1 241 ? 17.535 -10.344 -1.785 1.00 73.38 241 THR A CA 1
ATOM 1930 C C . THR A 1 241 ? 17.213 -10.526 -3.264 1.00 73.38 241 THR A C 1
ATOM 1932 O O . THR A 1 241 ? 18.083 -10.989 -3.996 1.00 73.38 241 THR A O 1
ATOM 1935 N N . GLY A 1 242 ? 16.033 -10.107 -3.732 1.00 68.56 242 GLY A N 1
ATOM 1936 C CA . GLY A 1 242 ? 15.703 -10.032 -5.158 1.00 68.56 242 GLY A CA 1
ATOM 1937 C C . GLY A 1 242 ? 16.677 -9.135 -5.929 1.00 68.56 242 GLY A C 1
ATOM 1938 O O . GLY A 1 242 ? 17.270 -9.576 -6.915 1.00 68.56 242 GLY A O 1
ATOM 1939 N N . GLY A 1 243 ? 16.942 -7.926 -5.421 1.00 65.50 243 GLY A N 1
ATOM 1940 C CA . GLY A 1 243 ? 17.964 -7.029 -5.981 1.00 65.50 243 GLY A CA 1
ATOM 1941 C C . GLY A 1 243 ? 19.381 -7.621 -5.943 1.00 65.50 243 GLY A C 1
ATOM 1942 O O . GLY A 1 243 ? 20.144 -7.482 -6.896 1.00 65.50 243 GLY A O 1
ATOM 1943 N N . LEU A 1 244 ? 19.725 -8.353 -4.879 1.00 65.94 244 LEU A N 1
ATOM 1944 C CA . LEU A 1 244 ? 21.020 -9.034 -4.763 1.00 65.94 244 LEU A CA 1
ATOM 1945 C C . LEU A 1 244 ? 21.152 -10.252 -5.693 1.00 65.94 244 LEU A C 1
ATOM 1947 O O . LEU A 1 244 ? 22.247 -10.532 -6.173 1.00 65.94 244 LEU A O 1
ATOM 1951 N N . ARG A 1 245 ? 20.065 -10.981 -5.974 1.00 66.88 245 ARG A N 1
ATOM 1952 C CA . ARG A 1 245 ? 20.067 -12.100 -6.935 1.00 66.88 245 ARG A CA 1
ATOM 1953 C C . ARG A 1 245 ? 20.386 -11.617 -8.341 1.00 66.88 245 ARG A C 1
ATOM 1955 O O . ARG A 1 245 ? 21.164 -12.268 -9.030 1.00 66.88 245 ARG A O 1
ATOM 1962 N N . PHE A 1 246 ? 19.840 -10.467 -8.727 1.00 60.94 246 PHE A N 1
ATOM 1963 C CA . PHE A 1 246 ? 20.194 -9.806 -9.980 1.00 60.94 246 PHE A CA 1
ATOM 1964 C C . PHE A 1 246 ? 21.690 -9.454 -10.025 1.00 60.94 246 PHE A C 1
ATOM 1966 O O . PHE A 1 246 ? 22.358 -9.687 -11.025 1.00 60.94 246 PHE A O 1
ATOM 1973 N N . LEU A 1 247 ? 22.244 -9.009 -8.896 1.00 59.78 247 LEU A N 1
ATOM 1974 C CA . LEU A 1 247 ? 23.673 -8.743 -8.717 1.00 59.78 247 LEU A CA 1
ATOM 1975 C C . LEU A 1 247 ? 24.568 -9.978 -8.891 1.00 59.78 247 LEU A C 1
ATOM 1977 O O . LEU A 1 247 ? 25.636 -9.883 -9.481 1.00 59.78 247 LEU A O 1
ATOM 1981 N N . VAL A 1 248 ? 24.148 -11.127 -8.358 1.00 62.03 248 VAL A N 1
ATOM 1982 C CA . VAL A 1 248 ? 24.924 -12.378 -8.418 1.00 62.03 248 VAL A CA 1
ATOM 1983 C C . VAL A 1 248 ? 24.765 -13.084 -9.770 1.00 62.03 248 VAL A C 1
ATOM 1985 O O . VAL A 1 248 ? 25.697 -13.747 -10.216 1.00 62.03 248 VAL A O 1
ATOM 1988 N N . GLY A 1 249 ? 23.599 -12.964 -10.413 1.00 56.78 249 GLY A N 1
ATOM 1989 C CA . GLY A 1 249 ? 23.310 -13.595 -11.704 1.00 56.78 249 GLY A CA 1
ATOM 1990 C C . GLY A 1 249 ? 23.695 -12.761 -12.929 1.00 56.78 249 GLY A C 1
ATOM 1991 O O . GLY A 1 249 ? 23.825 -13.328 -14.008 1.00 56.78 249 GLY A O 1
ATOM 1992 N N . GLY A 1 250 ? 23.852 -11.443 -12.765 1.00 51.75 250 GLY A N 1
ATOM 1993 C CA . GLY A 1 250 ? 23.966 -10.484 -13.862 1.00 51.75 250 GLY A CA 1
ATOM 1994 C C . GLY A 1 250 ? 25.371 -10.308 -14.431 1.00 51.75 250 GLY A C 1
ATOM 1995 O O . GLY A 1 250 ? 25.513 -10.447 -15.632 1.00 51.75 250 GLY A O 1
ATOM 1996 N N . LEU A 1 251 ? 26.389 -9.985 -13.620 1.00 45.16 251 LEU A N 1
ATOM 1997 C CA . LEU A 1 251 ? 27.767 -9.657 -14.043 1.00 45.16 251 LEU A CA 1
ATOM 1998 C C . LEU A 1 251 ? 28.680 -9.553 -12.797 1.00 45.16 251 LEU A C 1
ATOM 2000 O O . LEU A 1 251 ? 28.184 -9.398 -11.684 1.00 45.16 251 LEU A O 1
ATOM 2004 N N . ASP A 1 252 ? 30.000 -9.646 -12.993 1.00 51.44 252 ASP A N 1
ATOM 2005 C CA . ASP A 1 252 ? 31.066 -9.742 -11.975 1.00 51.44 252 ASP A CA 1
ATOM 2006 C C . ASP A 1 252 ? 30.789 -9.057 -10.617 1.00 51.44 252 ASP A C 1
ATOM 2008 O O . ASP A 1 252 ? 30.492 -7.857 -10.529 1.00 51.44 252 ASP A O 1
ATOM 2012 N N . VAL A 1 253 ? 30.978 -9.815 -9.526 1.00 59.47 253 VAL A N 1
ATOM 2013 C CA . VAL A 1 253 ? 30.877 -9.330 -8.139 1.00 59.47 253 VAL A CA 1
ATOM 2014 C C . VAL A 1 253 ? 31.978 -8.298 -7.885 1.00 59.47 253 VAL A C 1
ATOM 2016 O O . VAL A 1 253 ? 33.076 -8.604 -7.424 1.00 59.47 253 VAL A O 1
ATOM 2019 N N . THR A 1 254 ? 31.677 -7.041 -8.187 1.00 65.88 254 THR A N 1
ATOM 2020 C CA . THR A 1 254 ? 32.593 -5.925 -7.961 1.00 65.88 254 THR A CA 1
ATOM 2021 C C . THR A 1 254 ? 32.589 -5.555 -6.476 1.00 65.88 254 THR A C 1
ATOM 2023 O O . THR A 1 254 ? 31.541 -5.543 -5.825 1.00 65.88 254 THR A O 1
ATOM 2026 N N . SER A 1 255 ? 33.751 -5.204 -5.919 1.00 73.19 255 SER A N 1
ATOM 2027 C CA . SER A 1 255 ? 33.905 -4.813 -4.505 1.00 73.19 255 SER A CA 1
ATOM 2028 C C . SER A 1 255 ? 32.978 -3.663 -4.083 1.00 73.19 255 SER A C 1
ATOM 2030 O O . SER A 1 255 ? 32.531 -3.615 -2.938 1.00 73.19 255 SER A O 1
ATOM 2032 N N . HIS A 1 256 ? 32.628 -2.777 -5.018 1.00 68.88 256 HIS A N 1
ATOM 2033 C CA . HIS A 1 256 ? 31.657 -1.702 -4.822 1.00 68.88 256 HIS A CA 1
ATOM 2034 C C . HIS A 1 256 ? 30.246 -2.223 -4.499 1.00 68.88 256 HIS A C 1
ATOM 2036 O O . HIS A 1 256 ? 29.606 -1.754 -3.558 1.00 68.88 256 HIS A O 1
ATOM 2042 N N . ASN A 1 257 ? 29.789 -3.248 -5.220 1.00 65.81 257 ASN A N 1
ATOM 2043 C CA . ASN A 1 257 ? 28.456 -3.826 -5.050 1.00 65.81 257 ASN A CA 1
ATOM 2044 C C . ASN A 1 257 ? 28.340 -4.590 -3.726 1.00 65.81 257 ASN A C 1
ATOM 2046 O O . ASN A 1 257 ? 27.328 -4.499 -3.031 1.00 65.81 257 ASN A O 1
ATOM 2050 N N . VAL A 1 258 ? 29.417 -5.279 -3.335 1.00 73.62 258 VAL A N 1
ATOM 2051 C CA . VAL A 1 258 ? 29.533 -5.909 -2.011 1.00 73.62 258 VAL A CA 1
ATOM 2052 C C . VAL A 1 258 ? 29.473 -4.854 -0.902 1.00 73.62 258 VAL A C 1
ATOM 2054 O O . VAL A 1 258 ? 28.809 -5.071 0.111 1.00 73.62 258 VAL A O 1
ATOM 2057 N N . GLY A 1 259 ? 30.107 -3.694 -1.105 1.00 75.88 259 GLY A N 1
ATOM 2058 C CA . GLY A 1 259 ? 30.037 -2.558 -0.185 1.00 75.88 259 GLY A CA 1
ATOM 2059 C C . GLY A 1 259 ? 28.607 -2.055 0.034 1.00 75.88 259 GLY A C 1
ATOM 2060 O O . GLY A 1 259 ? 28.174 -1.938 1.179 1.00 75.88 259 GLY A O 1
ATOM 2061 N N . TRP A 1 260 ? 27.841 -1.834 -1.039 1.00 71.38 260 TRP A N 1
ATOM 2062 C CA . TRP A 1 260 ? 26.434 -1.419 -0.940 1.00 71.38 260 TRP A CA 1
ATOM 2063 C C . TRP A 1 260 ? 25.543 -2.467 -0.276 1.00 71.38 260 TRP A C 1
ATOM 2065 O O . TRP A 1 260 ? 24.735 -2.121 0.587 1.00 71.38 260 TRP A O 1
ATOM 2075 N N . ALA A 1 261 ? 25.720 -3.744 -0.624 1.00 73.00 261 ALA A N 1
ATOM 2076 C CA . ALA A 1 261 ? 24.999 -4.843 0.012 1.00 73.00 261 ALA A CA 1
ATOM 2077 C C . ALA A 1 261 ? 25.273 -4.897 1.525 1.00 73.00 261 ALA A C 1
ATOM 2079 O O . ALA A 1 261 ? 24.349 -5.047 2.327 1.00 73.00 261 ALA A O 1
ATOM 2080 N N . PHE A 1 262 ? 26.534 -4.710 1.927 1.00 80.38 262 PHE A N 1
ATOM 2081 C CA . PHE A 1 262 ? 26.932 -4.659 3.331 1.00 80.38 262 PHE A CA 1
ATOM 2082 C C . PHE A 1 262 ? 26.340 -3.445 4.061 1.00 80.38 262 PHE A C 1
ATOM 2084 O O . PHE A 1 262 ? 25.804 -3.594 5.159 1.00 80.38 262 PHE A O 1
ATOM 2091 N N . CYS A 1 263 ? 26.363 -2.258 3.447 1.00 79.75 263 CYS A N 1
ATOM 2092 C CA . CYS A 1 263 ? 25.711 -1.068 3.996 1.00 79.75 263 CYS A CA 1
ATOM 2093 C C . CYS A 1 263 ? 24.199 -1.274 4.175 1.00 79.75 263 CYS A C 1
ATOM 2095 O O . CYS A 1 263 ? 23.666 -0.940 5.231 1.00 79.75 263 CYS A O 1
ATOM 2097 N N . GLY A 1 264 ? 23.518 -1.875 3.195 1.00 76.00 264 GLY A N 1
ATOM 2098 C CA . GLY A 1 264 ? 22.098 -2.209 3.311 1.00 76.00 264 GLY A CA 1
ATOM 2099 C C . GLY A 1 264 ? 21.809 -3.192 4.445 1.00 76.00 264 GLY A C 1
ATOM 2100 O O . GLY A 1 264 ? 20.880 -2.985 5.225 1.00 76.00 264 GLY A O 1
ATOM 2101 N N . ALA A 1 265 ? 22.646 -4.220 4.600 1.00 80.00 265 ALA A N 1
ATOM 2102 C CA . ALA A 1 265 ? 22.544 -5.156 5.716 1.00 80.00 265 ALA A CA 1
ATOM 2103 C C . ALA A 1 265 ? 22.747 -4.463 7.076 1.00 80.00 265 ALA A C 1
ATOM 2105 O O . ALA A 1 265 ? 22.011 -4.748 8.020 1.00 80.00 265 ALA A O 1
ATOM 2106 N N . LEU A 1 266 ? 23.692 -3.519 7.181 1.00 85.94 266 LEU A N 1
ATOM 2107 C CA . LEU A 1 266 ? 23.892 -2.723 8.396 1.00 85.94 266 LEU A CA 1
ATOM 2108 C C . LEU A 1 266 ? 22.678 -1.855 8.736 1.00 85.94 266 LEU A C 1
ATOM 2110 O O . LEU A 1 266 ? 22.337 -1.759 9.913 1.00 85.94 266 LEU A O 1
ATOM 2114 N N . VAL A 1 267 ? 22.013 -1.259 7.740 1.00 83.69 267 VAL A N 1
ATOM 2115 C CA . VAL A 1 267 ? 20.769 -0.501 7.959 1.00 83.69 267 VAL A CA 1
ATOM 2116 C C . VAL A 1 267 ? 19.689 -1.418 8.530 1.00 83.69 267 VAL A C 1
ATOM 2118 O O . VAL A 1 267 ? 19.138 -1.103 9.580 1.00 83.69 267 VAL A O 1
ATOM 2121 N N . ILE A 1 268 ? 19.456 -2.594 7.934 1.00 81.19 268 ILE A N 1
ATOM 2122 C CA . ILE A 1 268 ? 18.460 -3.555 8.443 1.00 81.19 268 ILE A CA 1
ATOM 2123 C C . ILE A 1 268 ? 18.786 -4.003 9.873 1.00 81.19 268 ILE A C 1
ATOM 2125 O O . ILE A 1 268 ? 17.907 -4.029 10.734 1.00 81.19 268 ILE A O 1
ATOM 2129 N N . VAL A 1 269 ? 20.044 -4.367 10.145 1.00 85.25 269 VAL A N 1
ATOM 2130 C CA . VAL A 1 269 ? 20.475 -4.796 11.487 1.00 85.25 269 VAL A CA 1
ATOM 2131 C C . VAL A 1 269 ? 20.348 -3.648 12.490 1.00 85.25 269 VAL A C 1
ATOM 2133 O O . VAL A 1 269 ? 19.938 -3.873 13.630 1.00 85.25 269 VAL A O 1
ATOM 2136 N N . GLY A 1 270 ? 20.659 -2.422 12.069 1.00 85.69 270 GLY A N 1
ATOM 2137 C CA . GLY A 1 270 ? 20.493 -1.209 12.860 1.00 85.69 270 GLY A CA 1
ATOM 2138 C C . GLY A 1 270 ? 19.030 -0.943 13.204 1.00 85.69 270 GLY A C 1
ATOM 2139 O O . GLY A 1 270 ? 18.717 -0.722 14.370 1.00 85.69 270 GLY A O 1
ATOM 2140 N N . GLU A 1 271 ? 18.125 -1.044 12.232 1.00 82.94 271 GLU A N 1
ATOM 2141 C CA . GLU A 1 271 ? 16.682 -0.904 12.450 1.00 82.94 271 GLU A CA 1
ATOM 2142 C C . GLU A 1 271 ? 16.115 -2.013 13.340 1.00 82.94 271 GLU A C 1
ATOM 2144 O O . GLU A 1 271 ? 15.334 -1.734 14.252 1.00 82.94 271 GLU A O 1
ATOM 2149 N N . PHE A 1 272 ? 16.540 -3.262 13.128 1.00 84.31 272 PHE A N 1
ATOM 2150 C CA . PHE A 1 272 ? 16.176 -4.387 13.987 1.00 84.31 272 PHE A CA 1
ATOM 2151 C C . PHE A 1 272 ? 16.606 -4.126 15.434 1.00 84.31 272 PHE A C 1
ATOM 2153 O O . PHE A 1 272 ? 15.804 -4.253 16.361 1.00 84.31 272 PHE A O 1
ATOM 2160 N N . SER A 1 273 ? 17.859 -3.711 15.625 1.00 85.19 273 SER A N 1
ATOM 2161 C CA . SER A 1 273 ? 18.408 -3.404 16.946 1.00 85.19 273 SER A CA 1
ATOM 2162 C C . SER A 1 273 ? 17.660 -2.238 17.585 1.00 85.19 273 SER A C 1
ATOM 2164 O O . SER A 1 273 ? 17.225 -2.353 18.723 1.00 85.19 273 SER A O 1
ATOM 2166 N N . LEU A 1 274 ? 17.410 -1.158 16.842 1.00 82.19 274 LEU A N 1
ATOM 2167 C CA . LEU A 1 274 ? 16.682 0.011 17.335 1.00 82.19 274 LEU A CA 1
ATOM 2168 C C . LEU A 1 274 ? 15.249 -0.342 17.751 1.00 82.19 274 LEU A C 1
ATOM 2170 O O . LEU A 1 274 ? 14.777 0.139 18.778 1.00 82.19 274 LEU A O 1
ATOM 2174 N N . TYR A 1 275 ? 14.565 -1.207 16.998 1.00 82.56 275 TYR A N 1
ATOM 2175 C CA . TYR A 1 275 ? 13.212 -1.639 17.337 1.00 82.56 275 TYR A CA 1
ATOM 2176 C C . TYR A 1 275 ? 13.166 -2.476 18.621 1.00 82.56 275 TYR A C 1
ATOM 2178 O O . TYR A 1 275 ? 12.301 -2.253 19.470 1.00 82.56 275 TYR A O 1
ATOM 2186 N N . PHE A 1 276 ? 14.051 -3.463 18.762 1.00 81.00 276 PHE A N 1
ATOM 2187 C CA . PHE A 1 276 ? 13.993 -4.406 19.881 1.00 81.00 276 PHE A CA 1
ATOM 2188 C C . PHE A 1 276 ? 14.674 -3.883 21.149 1.00 81.00 276 PHE A C 1
ATOM 2190 O O . PHE A 1 276 ? 14.171 -4.139 22.242 1.00 81.00 276 PHE A O 1
ATOM 2197 N N . ASP A 1 277 ? 15.754 -3.114 21.020 1.00 77.38 277 ASP A N 1
ATOM 2198 C CA . ASP A 1 277 ? 16.484 -2.543 22.157 1.00 77.38 277 ASP A CA 1
ATOM 2199 C C . ASP A 1 277 ? 15.677 -1.415 22.821 1.00 77.38 277 ASP A C 1
ATOM 2201 O O . ASP A 1 277 ? 15.523 -1.380 24.041 1.00 77.38 277 ASP A O 1
ATOM 2205 N N . ALA A 1 278 ? 15.016 -0.564 22.023 1.00 66.94 278 ALA A N 1
ATOM 2206 C CA . ALA A 1 278 ? 14.164 0.504 22.551 1.00 66.94 278 ALA A CA 1
ATOM 2207 C C . ALA A 1 278 ? 12.908 -0.005 23.285 1.00 66.94 278 ALA A C 1
ATOM 2209 O O . ALA A 1 278 ? 12.289 0.759 24.025 1.00 66.94 278 ALA A O 1
ATOM 2210 N N . ASN A 1 279 ? 12.513 -1.269 23.086 1.00 64.56 279 ASN A N 1
ATOM 2211 C CA . ASN A 1 279 ? 11.249 -1.818 23.581 1.00 64.56 279 ASN A CA 1
ATOM 2212 C C . ASN A 1 279 ? 11.408 -3.047 24.505 1.00 64.56 279 ASN A C 1
ATOM 2214 O O . ASN A 1 279 ? 10.431 -3.755 24.759 1.00 64.56 279 ASN A O 1
ATOM 2218 N N . TYR A 1 280 ? 12.617 -3.317 25.011 1.00 53.88 280 TYR A N 1
ATOM 2219 C CA . TYR A 1 280 ? 12.908 -4.494 25.843 1.00 53.88 280 TYR A CA 1
ATOM 2220 C C . TYR A 1 280 ? 12.264 -4.443 27.242 1.00 53.88 280 TYR A C 1
ATOM 2222 O O . TYR A 1 280 ? 11.905 -5.480 27.805 1.00 53.88 280 TYR A O 1
ATOM 2230 N N . GLU A 1 281 ? 12.062 -3.253 27.814 1.00 58.34 281 GLU A N 1
ATOM 2231 C CA . GLU A 1 281 ? 11.415 -3.130 29.120 1.00 58.34 281 GLU A CA 1
ATOM 2232 C C . GLU A 1 281 ? 9.890 -3.216 29.000 1.00 58.34 281 GLU A C 1
ATOM 2234 O O . GLU A 1 281 ? 9.265 -2.546 28.178 1.00 58.34 281 GLU A O 1
ATOM 2239 N N . THR A 1 282 ? 9.256 -4.012 29.868 1.00 56.25 282 THR A N 1
ATOM 2240 C CA . THR A 1 282 ? 7.797 -4.026 30.012 1.00 56.25 282 THR A CA 1
ATOM 2241 C C . THR A 1 282 ? 7.321 -2.634 30.406 1.00 56.25 282 THR A C 1
ATOM 2243 O O . THR A 1 282 ? 7.329 -2.266 31.580 1.00 56.25 282 THR A O 1
ATOM 2246 N N . PHE A 1 283 ? 6.907 -1.854 29.414 1.00 58.72 283 PHE A N 1
ATOM 2247 C CA . PHE A 1 283 ? 6.400 -0.507 29.580 1.00 58.72 283 PHE A CA 1
ATOM 2248 C C . PHE A 1 283 ? 5.226 -0.493 30.573 1.00 58.72 283 PHE A C 1
ATOM 2250 O O . PHE A 1 283 ? 4.093 -0.850 30.234 1.00 58.72 283 PHE A O 1
ATOM 2257 N N . ILE A 1 284 ? 5.478 -0.045 31.808 1.00 58.88 284 ILE A N 1
ATOM 2258 C CA . ILE A 1 284 ? 4.425 0.316 32.766 1.00 58.88 284 ILE A CA 1
ATOM 2259 C C . ILE A 1 284 ? 3.962 1.720 32.381 1.00 58.88 284 ILE A C 1
ATOM 2261 O O . ILE A 1 284 ? 4.429 2.732 32.897 1.00 58.88 284 ILE A O 1
ATOM 2265 N N . HIS A 1 285 ? 3.117 1.795 31.361 1.00 63.41 285 HIS A N 1
ATOM 2266 C CA . HIS A 1 285 ? 2.569 3.051 30.865 1.00 63.41 285 HIS A CA 1
ATOM 2267 C C . HIS A 1 285 ? 1.150 3.256 31.389 1.00 63.41 285 HIS A C 1
ATOM 2269 O O . HIS A 1 285 ? 0.367 2.315 31.496 1.00 63.41 285 HIS A O 1
ATOM 2275 N N . ASN A 1 286 ? 0.793 4.513 31.672 1.00 76.31 286 ASN A N 1
ATOM 2276 C CA . ASN A 1 286 ? -0.613 4.889 31.802 1.00 76.31 286 ASN A CA 1
ATOM 2277 C C . ASN A 1 286 ? -1.351 4.506 30.501 1.00 76.31 286 ASN A C 1
ATOM 2279 O O . ASN A 1 286 ? -0.783 4.648 29.416 1.00 76.31 286 ASN A O 1
ATOM 2283 N N . ASN A 1 287 ? -2.606 4.063 30.601 1.00 79.06 287 ASN A N 1
ATOM 2284 C CA . ASN A 1 287 ? -3.405 3.516 29.498 1.00 79.06 287 ASN A CA 1
ATOM 2285 C C . ASN A 1 287 ? -3.426 4.465 28.278 1.00 79.06 287 ASN A C 1
ATOM 2287 O O . ASN A 1 287 ? -3.231 4.031 27.147 1.00 79.06 287 ASN A O 1
ATOM 2291 N N . LYS A 1 288 ? -3.525 5.786 28.511 1.00 82.69 288 LYS A N 1
ATOM 2292 C CA . LYS A 1 288 ? -3.428 6.810 27.450 1.00 82.69 288 LYS A CA 1
ATOM 2293 C C . LYS A 1 288 ? -2.067 6.859 26.769 1.00 82.69 288 LYS A C 1
ATOM 2295 O O . LYS A 1 288 ? -2.000 6.990 25.557 1.00 82.69 288 LYS A O 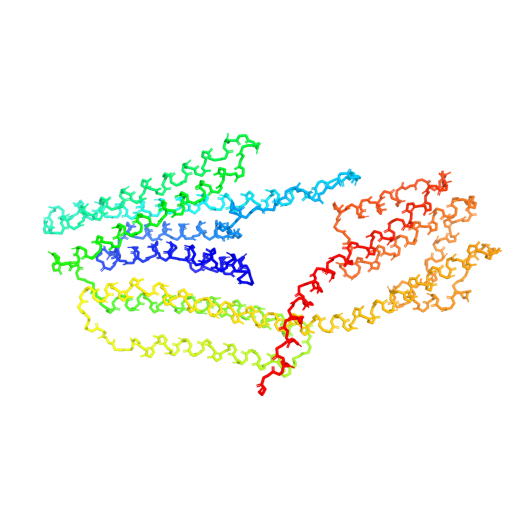1
ATOM 2300 N N . ARG A 1 289 ? -0.980 6.784 27.540 1.00 83.50 289 ARG A N 1
ATOM 2301 C CA . ARG A 1 289 ? 0.388 6.853 27.008 1.00 83.50 289 ARG A CA 1
ATOM 2302 C C . ARG A 1 289 ? 0.704 5.604 26.188 1.00 83.50 289 ARG A C 1
ATOM 2304 O O . ARG A 1 289 ? 1.328 5.720 25.142 1.00 83.50 289 ARG A O 1
ATOM 2311 N N . LEU A 1 290 ? 0.228 4.444 26.639 1.00 83.75 290 LEU A N 1
ATOM 2312 C CA . LEU A 1 290 ? 0.316 3.187 25.899 1.00 83.75 290 LEU A CA 1
ATOM 2313 C C . LEU A 1 290 ? -0.467 3.257 24.582 1.00 83.75 290 LEU A C 1
ATOM 2315 O O . LEU A 1 290 ? 0.050 2.863 23.543 1.00 83.75 290 LEU A O 1
ATOM 2319 N N . LEU A 1 291 ? -1.681 3.809 24.616 1.00 85.00 291 LEU A N 1
ATOM 2320 C CA . LEU A 1 291 ? -2.511 3.989 23.428 1.00 85.00 291 LEU A CA 1
ATOM 2321 C C . LEU A 1 291 ? -1.883 4.980 22.433 1.00 85.00 291 LEU A C 1
ATOM 2323 O O . LEU A 1 291 ? -1.836 4.708 21.237 1.00 85.00 291 LEU A O 1
ATOM 2327 N N . THR A 1 292 ? -1.324 6.087 22.932 1.00 87.12 292 THR A N 1
ATOM 2328 C CA . THR A 1 292 ? -0.559 7.044 22.121 1.00 87.12 292 THR A CA 1
ATOM 2329 C C . THR A 1 292 ? 0.664 6.401 21.491 1.00 87.12 292 THR A C 1
ATOM 2331 O O . THR A 1 292 ? 0.879 6.587 20.299 1.00 87.12 292 THR A O 1
ATOM 2334 N N . TRP A 1 293 ? 1.434 5.618 22.250 1.00 86.12 293 TRP A N 1
ATOM 2335 C CA . TRP A 1 293 ? 2.553 4.862 21.693 1.00 86.12 293 TRP A CA 1
ATOM 2336 C C . TRP A 1 293 ? 2.071 3.908 20.595 1.00 86.12 293 TRP A C 1
ATOM 2338 O O . TRP A 1 293 ? 2.591 3.956 19.488 1.00 86.12 293 TRP A O 1
ATOM 2348 N N . TYR A 1 294 ? 1.011 3.134 20.847 1.00 84.94 294 TYR A N 1
ATOM 2349 C CA . TYR A 1 294 ? 0.475 2.163 19.891 1.00 84.94 294 TYR A CA 1
ATOM 2350 C C . TYR A 1 294 ? -0.013 2.803 18.582 1.00 84.94 294 TYR A C 1
ATOM 2352 O O . TYR A 1 294 ? 0.219 2.259 17.503 1.00 84.94 294 TYR A O 1
ATOM 2360 N N . PHE A 1 295 ? -0.663 3.967 18.647 1.00 83.88 295 PHE A N 1
ATOM 2361 C CA . PHE A 1 295 ? -1.151 4.655 17.450 1.00 83.88 295 PHE A CA 1
ATOM 2362 C C . PHE A 1 295 ? -0.057 5.433 16.714 1.00 83.88 295 PHE A C 1
ATOM 2364 O O . PHE A 1 295 ? -0.021 5.398 15.482 1.00 83.88 295 PHE A O 1
ATOM 2371 N N . LEU A 1 296 ? 0.875 6.070 17.432 1.00 85.75 296 LEU A N 1
ATOM 2372 C CA . LEU A 1 296 ? 2.047 6.711 16.820 1.00 85.75 296 LEU A CA 1
ATOM 2373 C C . LEU A 1 296 ? 3.056 5.695 16.275 1.00 85.75 296 LEU A C 1
ATOM 2375 O O . LEU A 1 296 ? 3.848 6.045 15.402 1.00 85.75 296 LEU A O 1
ATOM 2379 N N . HIS A 1 297 ? 2.978 4.433 16.710 1.00 83.31 297 HIS A N 1
ATOM 2380 C CA . HIS A 1 297 ? 3.764 3.331 16.152 1.00 83.31 297 HIS A CA 1
ATOM 2381 C C . HIS A 1 297 ? 3.581 3.201 14.638 1.00 83.31 297 HIS A C 1
ATOM 2383 O O . HIS A 1 297 ? 4.508 2.804 13.945 1.00 83.31 297 HIS A O 1
ATOM 2389 N N . SER A 1 298 ? 2.421 3.610 14.109 1.00 80.94 298 SER A N 1
ATOM 2390 C CA . SER A 1 298 ? 2.184 3.712 12.663 1.00 80.94 298 SER A CA 1
ATOM 2391 C C . SER A 1 298 ? 3.206 4.600 11.955 1.00 80.94 298 SER A C 1
ATOM 2393 O O . SER A 1 298 ? 3.780 4.195 10.955 1.00 80.94 298 SER A O 1
ATOM 2395 N N . ILE A 1 299 ? 3.470 5.793 12.486 1.00 84.75 299 ILE A N 1
ATOM 2396 C CA . ILE A 1 299 ? 4.388 6.768 11.893 1.00 84.75 299 ILE A CA 1
ATOM 2397 C C . ILE A 1 299 ? 5.811 6.223 11.951 1.00 84.75 299 ILE A C 1
ATOM 2399 O O . ILE A 1 299 ? 6.554 6.311 10.980 1.00 84.75 299 ILE A O 1
ATOM 2403 N N . PHE A 1 300 ? 6.173 5.610 13.076 1.00 83.94 300 PHE A N 1
ATOM 2404 C CA . PHE A 1 300 ? 7.474 4.977 13.229 1.00 83.94 300 PHE A CA 1
ATOM 2405 C C . PHE A 1 300 ? 7.674 3.832 12.225 1.00 83.94 300 PHE A C 1
ATOM 2407 O O . PHE A 1 300 ? 8.674 3.814 11.512 1.00 83.94 300 PHE A O 1
ATOM 2414 N N . LEU A 1 301 ? 6.699 2.928 12.103 1.00 81.56 301 LEU A N 1
ATOM 2415 C CA . LEU A 1 301 ? 6.734 1.828 11.136 1.00 81.56 301 LEU A CA 1
ATOM 2416 C C . LEU A 1 301 ? 6.740 2.322 9.686 1.00 81.56 301 LEU A C 1
ATOM 2418 O O . LEU A 1 301 ? 7.450 1.748 8.868 1.00 81.56 301 LEU A O 1
ATOM 2422 N N . LEU A 1 302 ? 6.005 3.394 9.376 1.00 82.75 302 LEU A N 1
ATOM 2423 C CA . LEU A 1 302 ? 6.039 4.049 8.069 1.00 82.75 302 LEU A CA 1
ATOM 2424 C C . LEU A 1 302 ? 7.456 4.533 7.741 1.00 82.75 302 LEU A C 1
ATOM 2426 O O . LEU A 1 302 ? 7.965 4.234 6.665 1.00 82.75 302 LEU A O 1
ATOM 2430 N N . CYS A 1 303 ? 8.106 5.241 8.670 1.00 82.75 303 CYS A N 1
ATOM 2431 C CA . CYS A 1 303 ? 9.472 5.729 8.484 1.00 82.75 303 CYS A CA 1
ATOM 2432 C C . CYS A 1 303 ? 10.472 4.584 8.287 1.00 82.75 303 CYS A C 1
ATOM 2434 O O . CYS A 1 303 ? 11.317 4.671 7.397 1.00 82.75 303 CYS A O 1
ATOM 2436 N N . LEU A 1 304 ? 10.365 3.508 9.074 1.00 79.19 304 LEU A N 1
ATOM 2437 C CA . LEU A 1 304 ? 11.220 2.329 8.908 1.00 79.19 304 LEU A CA 1
ATOM 2438 C C . LEU A 1 304 ? 10.991 1.668 7.547 1.00 79.19 304 LEU A C 1
ATOM 2440 O O . LEU A 1 304 ? 11.933 1.472 6.790 1.00 79.19 304 LEU A O 1
ATOM 2444 N N . MET A 1 305 ? 9.734 1.421 7.167 1.00 77.75 305 MET A N 1
ATOM 2445 C CA . MET A 1 305 ? 9.420 0.845 5.857 1.00 77.75 305 MET A CA 1
ATOM 2446 C C . MET A 1 305 ? 9.958 1.696 4.709 1.00 77.75 305 MET A C 1
ATOM 2448 O O . MET A 1 305 ? 10.604 1.162 3.814 1.00 77.75 305 MET A O 1
ATOM 2452 N N . MET A 1 306 ? 9.754 3.012 4.753 1.00 77.50 306 MET A N 1
ATOM 2453 C CA . MET A 1 306 ? 10.295 3.927 3.747 1.00 77.50 306 MET A CA 1
ATOM 2454 C C . MET A 1 306 ? 11.825 3.878 3.692 1.00 77.50 306 MET A C 1
ATOM 2456 O O . MET A 1 306 ? 12.389 3.932 2.601 1.00 77.50 306 MET A O 1
ATOM 2460 N N . THR A 1 307 ? 12.501 3.732 4.834 1.00 80.19 307 THR A N 1
ATOM 2461 C CA . THR A 1 307 ? 13.968 3.643 4.908 1.00 80.19 307 THR A CA 1
ATOM 2462 C C . THR A 1 307 ? 14.484 2.339 4.292 1.00 80.19 307 THR A C 1
ATOM 2464 O O . THR A 1 307 ? 15.380 2.382 3.442 1.00 80.19 307 THR A O 1
ATOM 2467 N N . ILE A 1 308 ? 13.879 1.190 4.618 1.00 75.19 308 ILE A N 1
ATOM 2468 C CA . ILE A 1 308 ? 14.262 -0.099 4.018 1.00 75.19 308 ILE A CA 1
ATOM 2469 C C . ILE A 1 308 ? 13.957 -0.121 2.514 1.00 75.19 308 ILE A C 1
ATOM 2471 O O . ILE A 1 308 ? 14.792 -0.557 1.719 1.00 75.19 308 ILE A O 1
ATOM 2475 N N . LEU A 1 309 ? 12.791 0.381 2.095 1.00 72.88 309 LEU A N 1
ATOM 2476 C CA . LEU A 1 309 ? 12.419 0.433 0.678 1.00 72.88 309 LEU A CA 1
ATOM 2477 C C . LEU A 1 309 ? 13.351 1.356 -0.110 1.00 72.88 309 LEU A C 1
ATOM 2479 O O . LEU A 1 309 ? 13.852 0.966 -1.162 1.00 72.88 309 LEU A O 1
ATOM 2483 N N . SER A 1 310 ? 13.683 2.526 0.440 1.00 72.19 310 SER A N 1
ATOM 2484 C CA . SER A 1 310 ? 14.666 3.433 -0.166 1.00 72.19 310 SER A CA 1
ATOM 2485 C C . SER A 1 310 ? 16.047 2.785 -0.266 1.00 72.19 310 SER A C 1
ATOM 2487 O O . SER A 1 310 ? 16.720 2.931 -1.279 1.00 72.19 310 SER A O 1
ATOM 2489 N N . THR A 1 311 ? 16.463 2.018 0.745 1.00 72.31 311 THR A N 1
ATOM 2490 C CA . THR A 1 311 ? 17.744 1.290 0.737 1.00 72.31 311 THR A CA 1
ATOM 2491 C C . THR A 1 311 ? 17.755 0.180 -0.316 1.00 72.31 311 THR A C 1
ATOM 2493 O O . THR A 1 311 ? 18.744 0.013 -1.025 1.00 72.31 311 THR A O 1
ATOM 2496 N N . THR A 1 312 ? 16.640 -0.536 -0.475 1.00 68.12 312 THR A N 1
ATOM 2497 C CA . THR A 1 312 ? 16.456 -1.551 -1.527 1.00 68.12 312 THR A CA 1
ATOM 2498 C C . THR A 1 312 ? 16.615 -0.931 -2.911 1.00 68.12 312 THR A C 1
ATOM 2500 O O . THR A 1 312 ? 17.383 -1.430 -3.734 1.00 68.12 312 THR A O 1
ATOM 2503 N N . LEU A 1 313 ? 15.948 0.203 -3.135 1.00 65.94 313 LEU A N 1
ATOM 2504 C CA . LEU A 1 313 ? 16.012 0.949 -4.387 1.00 65.94 313 LEU A CA 1
ATOM 2505 C C . LEU A 1 313 ? 17.400 1.537 -4.639 1.00 65.94 313 LEU A C 1
ATOM 2507 O O . LEU A 1 313 ? 17.854 1.526 -5.774 1.00 65.94 313 LEU A O 1
ATOM 2511 N N . LEU A 1 314 ? 18.103 2.008 -3.607 1.00 65.94 314 LEU A N 1
ATOM 2512 C CA . LEU A 1 314 ? 19.485 2.478 -3.738 1.00 65.94 314 LEU A CA 1
ATOM 2513 C C . LEU A 1 314 ? 20.431 1.356 -4.170 1.00 65.94 314 LEU A C 1
ATOM 2515 O O . LEU A 1 314 ? 21.300 1.600 -5.001 1.00 65.94 314 LEU A O 1
ATOM 2519 N N . ILE A 1 315 ? 20.254 0.136 -3.653 1.00 66.00 315 ILE A N 1
ATOM 2520 C CA . ILE A 1 315 ? 21.037 -1.032 -4.085 1.00 66.00 315 ILE A CA 1
ATOM 2521 C C . ILE A 1 315 ? 20.688 -1.404 -5.528 1.00 66.00 315 ILE A C 1
ATOM 2523 O O . ILE A 1 315 ? 21.582 -1.650 -6.327 1.00 66.00 315 ILE A O 1
ATOM 2527 N N . GLN A 1 316 ? 19.407 -1.407 -5.897 1.00 64.44 316 GLN A N 1
ATOM 2528 C CA . GLN A 1 316 ? 18.997 -1.668 -7.281 1.00 64.44 316 GLN A CA 1
ATOM 2529 C C . GLN A 1 316 ? 19.499 -0.583 -8.247 1.00 64.44 316 GLN A C 1
ATOM 2531 O O . GLN A 1 316 ? 19.976 -0.899 -9.335 1.00 64.44 316 GLN A O 1
ATOM 2536 N N . HIS A 1 317 ? 19.446 0.691 -7.853 1.00 60.81 317 HIS A N 1
ATOM 2537 C CA . HIS A 1 317 ? 19.894 1.810 -8.674 1.00 60.81 317 HIS A CA 1
ATOM 2538 C C . HIS A 1 317 ? 21.418 1.869 -8.776 1.00 60.81 317 HIS A C 1
ATOM 2540 O O . HIS A 1 317 ? 21.918 2.116 -9.868 1.00 60.81 317 HIS A O 1
ATOM 2546 N N . SER A 1 318 ? 22.187 1.638 -7.710 1.00 57.16 318 SER A N 1
ATOM 2547 C CA . SER A 1 318 ? 23.654 1.619 -7.820 1.00 57.16 318 SER A CA 1
ATOM 2548 C C . SER A 1 318 ? 24.120 0.517 -8.774 1.00 57.16 318 SER A C 1
ATOM 2550 O O . SER A 1 318 ? 25.004 0.744 -9.599 1.00 57.16 318 SER A O 1
ATOM 2552 N N . VAL A 1 319 ? 23.437 -0.627 -8.758 1.00 54.16 319 VAL A N 1
ATOM 2553 C CA . VAL A 1 319 ? 23.651 -1.729 -9.702 1.00 54.16 319 VAL A CA 1
ATOM 2554 C C . VAL A 1 319 ? 23.241 -1.330 -11.118 1.00 54.16 319 VAL A C 1
ATOM 2556 O O . VAL A 1 319 ? 24.014 -1.539 -12.046 1.00 54.16 319 VAL A O 1
ATOM 2559 N N . CYS A 1 320 ? 22.089 -0.678 -11.287 1.00 50.22 320 CYS A N 1
ATOM 2560 C CA . CYS A 1 320 ? 21.658 -0.131 -12.572 1.00 50.22 320 CYS A CA 1
ATOM 2561 C C . CYS A 1 320 ? 22.604 0.966 -13.082 1.00 50.22 320 CYS A C 1
ATOM 2563 O O . CYS A 1 320 ? 22.840 1.036 -14.269 1.00 50.22 320 CYS A O 1
ATOM 2565 N N . SER A 1 321 ? 23.221 1.780 -12.222 1.00 49.41 321 SER A N 1
ATOM 2566 C CA . SER A 1 321 ? 24.194 2.808 -12.618 1.00 49.41 321 SER A CA 1
ATOM 2567 C C . SER A 1 321 ? 25.489 2.182 -13.124 1.00 49.41 321 SER A C 1
ATOM 2569 O O . SER A 1 321 ? 26.019 2.635 -14.128 1.00 49.41 321 SER A O 1
ATOM 2571 N N . VAL A 1 322 ? 25.976 1.118 -12.478 1.00 52.62 322 VAL A N 1
ATOM 2572 C CA . VAL A 1 322 ? 27.156 0.369 -12.944 1.00 52.62 322 VAL A CA 1
ATOM 2573 C C . VAL A 1 322 ? 26.835 -0.405 -14.219 1.00 52.62 322 VAL A C 1
ATOM 2575 O O . VAL A 1 322 ? 27.654 -0.447 -15.133 1.00 52.62 322 VAL A O 1
ATOM 2578 N N . ILE A 1 323 ? 25.630 -0.968 -14.324 1.00 50.31 323 ILE A N 1
ATOM 2579 C CA . ILE A 1 323 ? 25.140 -1.600 -15.549 1.00 50.31 323 ILE A CA 1
ATOM 2580 C C . ILE A 1 323 ? 24.928 -0.554 -16.640 1.00 50.31 323 ILE A C 1
ATOM 2582 O O . ILE A 1 323 ? 25.296 -0.830 -17.757 1.00 50.31 323 ILE A O 1
ATOM 2586 N N . CYS A 1 324 ? 24.450 0.654 -16.359 1.00 47.22 324 CYS A N 1
ATOM 2587 C CA . CYS A 1 324 ? 24.298 1.737 -17.330 1.00 47.22 324 CYS A CA 1
ATOM 2588 C C . CYS A 1 324 ? 25.635 2.375 -17.694 1.00 47.22 324 CYS A C 1
ATOM 2590 O O . CYS A 1 324 ? 25.762 2.863 -18.802 1.00 47.22 324 CYS A O 1
ATOM 2592 N N . GLU A 1 325 ? 26.648 2.370 -16.831 1.00 52.72 325 GLU A N 1
ATOM 2593 C CA . GLU A 1 325 ? 28.021 2.748 -17.193 1.00 52.72 325 GLU A CA 1
ATOM 2594 C C . GLU A 1 325 ? 28.685 1.653 -18.035 1.00 52.72 325 GLU A C 1
ATOM 2596 O O . GLU A 1 325 ? 29.339 1.950 -19.028 1.00 52.72 325 GLU A O 1
ATOM 2601 N N . SER A 1 326 ? 28.447 0.381 -17.710 1.00 49.75 326 SER A N 1
ATOM 2602 C CA . SER A 1 326 ? 28.968 -0.764 -18.469 1.00 49.75 326 SER A CA 1
ATOM 2603 C C . SER A 1 326 ? 28.240 -0.944 -19.801 1.00 49.75 326 SER A C 1
ATOM 2605 O O . SER A 1 326 ? 28.874 -1.222 -20.810 1.00 49.75 326 SER A O 1
ATOM 2607 N N . ILE A 1 327 ? 26.925 -0.728 -19.821 1.00 44.94 327 ILE A N 1
ATOM 2608 C CA . ILE A 1 327 ? 26.066 -0.700 -21.000 1.00 44.94 327 ILE A CA 1
ATOM 2609 C C . ILE A 1 327 ? 26.289 0.596 -21.746 1.00 44.94 327 ILE A C 1
ATOM 2611 O O . ILE A 1 327 ? 26.322 0.508 -22.942 1.00 44.94 327 ILE A O 1
ATOM 2615 N N . SER A 1 328 ? 26.510 1.772 -21.157 1.00 46.22 328 SER A N 1
ATOM 2616 C CA . SER A 1 328 ? 26.867 2.962 -21.953 1.00 46.22 328 SER A CA 1
ATOM 2617 C C . SER A 1 328 ? 28.266 2.839 -22.537 1.00 46.22 328 SER A C 1
ATOM 2619 O O . SER A 1 328 ? 28.449 3.212 -23.682 1.00 46.22 328 SER A O 1
ATOM 2621 N N . ALA A 1 329 ? 29.228 2.226 -21.846 1.00 50.50 329 ALA A N 1
ATOM 2622 C CA . ALA A 1 329 ? 30.520 1.883 -22.434 1.00 50.50 329 ALA A CA 1
ATOM 2623 C C . ALA A 1 329 ? 30.378 0.817 -23.534 1.00 50.50 329 ALA A C 1
ATOM 2625 O O . ALA A 1 329 ? 30.980 0.955 -24.596 1.00 50.50 329 ALA A O 1
ATOM 2626 N N . ALA A 1 330 ? 29.548 -0.211 -23.322 1.00 40.53 330 ALA A N 1
ATOM 2627 C CA . ALA A 1 330 ? 29.247 -1.234 -24.321 1.00 40.53 330 ALA A CA 1
ATOM 2628 C C . ALA A 1 330 ? 28.368 -0.705 -25.458 1.00 40.53 330 ALA A C 1
ATOM 2630 O O . ALA A 1 330 ? 28.522 -1.166 -26.570 1.00 40.53 330 ALA A O 1
ATOM 2631 N N . LEU A 1 331 ? 27.501 0.275 -25.218 1.00 42.00 331 LEU A N 1
ATOM 2632 C CA . LEU A 1 331 ? 26.599 0.941 -26.155 1.00 42.00 331 LEU A CA 1
ATOM 2633 C C . LEU A 1 331 ? 27.339 2.048 -26.885 1.00 42.00 331 LEU A C 1
ATOM 2635 O O . LEU A 1 331 ? 26.971 2.334 -28.001 1.00 42.00 331 LEU A O 1
ATOM 2639 N N . GLU A 1 332 ? 28.389 2.647 -26.336 1.00 49.78 332 GLU A N 1
ATOM 2640 C CA . GLU A 1 332 ? 29.337 3.464 -27.095 1.00 49.78 332 GLU A CA 1
ATOM 2641 C C . GLU A 1 332 ? 30.196 2.557 -27.978 1.00 49.78 332 GLU A C 1
ATOM 2643 O O . GLU A 1 332 ? 30.357 2.849 -29.153 1.00 49.78 332 GLU A O 1
ATOM 2648 N N . LEU A 1 333 ? 30.623 1.386 -27.493 1.00 45.28 333 LEU A N 1
ATOM 2649 C CA . LEU A 1 333 ? 31.268 0.359 -28.323 1.00 45.28 333 LEU A CA 1
ATOM 2650 C C . LEU A 1 333 ? 30.326 -0.231 -29.385 1.00 45.28 333 LEU A C 1
ATOM 2652 O O . LEU A 1 333 ? 30.759 -0.468 -30.504 1.00 45.28 333 LEU A O 1
ATOM 2656 N N . ILE A 1 334 ? 29.047 -0.448 -29.073 1.00 40.12 334 ILE A N 1
ATOM 2657 C CA . ILE A 1 334 ? 28.015 -0.958 -29.985 1.00 40.12 334 ILE A CA 1
ATOM 2658 C C . ILE A 1 334 ? 27.523 0.169 -30.884 1.00 40.12 334 ILE A C 1
ATOM 2660 O O . ILE A 1 334 ? 27.354 -0.084 -32.053 1.00 40.12 334 ILE A O 1
ATOM 2664 N N . LYS A 1 335 ? 27.367 1.420 -30.449 1.00 41.03 335 LYS A N 1
ATOM 2665 C CA . LYS A 1 335 ? 27.084 2.563 -31.338 1.00 41.03 335 LYS A CA 1
ATOM 2666 C C . LYS A 1 335 ? 28.257 2.796 -32.265 1.00 41.03 335 LYS A C 1
ATOM 2668 O O . LYS A 1 335 ? 28.032 3.037 -33.438 1.00 41.03 335 LYS A O 1
ATOM 2673 N N . GLN A 1 336 ? 29.490 2.660 -31.793 1.00 43.03 336 GLN A N 1
ATOM 2674 C CA . GLN A 1 336 ? 30.668 2.762 -32.642 1.00 43.03 336 GLN A CA 1
ATOM 2675 C C . GLN A 1 336 ? 30.753 1.565 -33.600 1.00 43.03 336 GLN A C 1
ATOM 2677 O O . GLN A 1 336 ? 30.977 1.778 -34.780 1.00 43.03 336 GLN A O 1
ATOM 2682 N N . ASN A 1 337 ? 30.461 0.336 -33.164 1.00 42.28 337 ASN A N 1
ATOM 2683 C CA . ASN A 1 337 ? 30.494 -0.858 -34.020 1.00 42.28 337 ASN A CA 1
ATOM 2684 C C . ASN A 1 337 ? 29.260 -1.029 -34.921 1.00 42.28 337 ASN A C 1
ATOM 2686 O O . ASN A 1 337 ? 29.394 -1.595 -35.992 1.00 42.28 337 ASN A O 1
ATOM 2690 N N . VAL A 1 338 ? 28.080 -0.551 -34.529 1.00 42.16 338 VAL A N 1
ATOM 2691 C CA . VAL A 1 338 ? 26.809 -0.605 -35.275 1.00 42.16 338 VAL A CA 1
ATOM 2692 C C . VAL A 1 338 ? 26.680 0.617 -36.162 1.00 42.16 338 VAL A C 1
ATOM 2694 O O . VAL A 1 338 ? 26.258 0.454 -37.289 1.00 42.16 338 VAL A O 1
ATOM 2697 N N . SER A 1 339 ? 27.103 1.815 -35.747 1.00 44.09 339 SER A N 1
ATOM 2698 C CA . SER A 1 339 ? 27.234 2.948 -36.677 1.00 44.09 339 SER A CA 1
ATOM 2699 C C . SER A 1 339 ? 28.304 2.655 -37.721 1.00 44.09 339 SER A C 1
ATOM 2701 O O . SER A 1 339 ? 28.069 2.933 -38.889 1.00 44.09 339 SER A O 1
ATOM 2703 N N . GLN A 1 340 ? 29.430 2.035 -37.340 1.00 46.91 340 GLN A N 1
ATOM 2704 C CA . GLN A 1 340 ? 30.438 1.589 -38.301 1.00 46.91 340 GLN A CA 1
ATOM 2705 C C . GLN A 1 340 ? 29.927 0.417 -39.146 1.00 46.91 340 GLN A C 1
ATOM 2707 O O . GLN A 1 340 ? 30.076 0.465 -40.354 1.00 46.91 340 GLN A O 1
ATOM 2712 N N . ALA A 1 341 ? 29.249 -0.588 -38.577 1.00 44.09 341 ALA A N 1
ATOM 2713 C CA . ALA A 1 341 ? 28.681 -1.689 -39.360 1.00 44.09 341 ALA A CA 1
ATOM 2714 C C . ALA A 1 341 ? 27.551 -1.221 -40.281 1.00 44.09 341 ALA A C 1
ATOM 2716 O O . ALA A 1 341 ? 27.464 -1.714 -41.393 1.00 44.09 341 ALA A O 1
ATOM 2717 N N . VAL A 1 342 ? 26.716 -0.263 -39.869 1.00 47.62 342 VAL A N 1
ATOM 2718 C CA . VAL A 1 342 ? 25.659 0.353 -40.684 1.00 47.62 342 VAL A CA 1
ATOM 2719 C C . VAL A 1 342 ? 26.260 1.271 -41.744 1.00 47.62 342 VAL A C 1
ATOM 2721 O O . VAL A 1 342 ? 25.769 1.251 -42.866 1.00 47.62 342 VAL A O 1
ATOM 2724 N N . GLU A 1 343 ? 27.333 2.017 -41.467 1.00 51.09 343 GLU A N 1
ATOM 2725 C CA . GLU A 1 343 ? 28.079 2.750 -42.500 1.00 51.09 343 GLU A CA 1
ATOM 2726 C C . GLU A 1 343 ? 28.811 1.806 -43.461 1.00 51.09 343 GLU A C 1
ATOM 2728 O O . GLU A 1 343 ? 28.796 2.057 -44.661 1.00 51.09 343 GLU A O 1
ATOM 2733 N N . ASP A 1 344 ? 29.378 0.695 -42.992 1.00 50.91 344 ASP A N 1
ATOM 2734 C CA . ASP A 1 344 ? 30.070 -0.310 -43.809 1.00 50.91 344 ASP A CA 1
ATOM 2735 C C . ASP A 1 344 ? 29.077 -1.126 -44.653 1.00 50.91 344 ASP A C 1
ATOM 2737 O O . ASP A 1 344 ? 29.369 -1.449 -45.806 1.00 50.91 344 ASP A O 1
ATOM 2741 N N . ILE A 1 345 ? 27.881 -1.392 -44.113 1.00 48.84 345 ILE A N 1
ATOM 2742 C CA . ILE A 1 345 ? 26.683 -1.878 -44.810 1.00 48.84 345 ILE A CA 1
ATOM 2743 C C . ILE A 1 345 ? 26.299 -0.818 -45.847 1.00 48.84 345 ILE A C 1
ATOM 2745 O O . ILE A 1 345 ? 26.403 -1.081 -47.036 1.00 48.84 345 ILE A O 1
ATOM 2749 N N . ILE A 1 346 ? 25.936 0.411 -45.484 1.00 50.47 346 ILE A N 1
ATOM 2750 C CA . ILE A 1 346 ? 25.510 1.455 -46.439 1.00 50.47 346 ILE A CA 1
ATOM 2751 C C . ILE A 1 346 ? 26.569 1.713 -47.530 1.00 50.47 346 ILE A C 1
ATOM 2753 O O . ILE A 1 346 ? 26.208 1.921 -48.689 1.00 50.47 346 ILE A O 1
ATOM 2757 N N . THR A 1 347 ? 27.859 1.637 -47.200 1.00 52.97 347 THR A N 1
ATOM 2758 C CA . THR A 1 347 ? 28.988 1.797 -48.130 1.00 52.97 347 THR A CA 1
ATOM 2759 C C . THR A 1 347 ? 29.157 0.577 -49.035 1.00 52.97 347 THR A C 1
ATOM 2761 O O . THR A 1 347 ? 29.329 0.746 -50.242 1.00 52.97 347 THR A O 1
ATOM 2764 N N . LEU A 1 348 ? 29.024 -0.648 -48.512 1.00 53.19 348 LEU A N 1
ATOM 2765 C CA . LEU A 1 348 ? 28.886 -1.872 -49.313 1.00 53.19 348 LEU A CA 1
ATOM 2766 C C . LEU A 1 348 ? 27.731 -1.739 -50.303 1.00 53.19 348 LEU A C 1
ATOM 2768 O O . LEU A 1 348 ? 27.908 -1.923 -51.503 1.00 53.19 348 LEU A O 1
ATOM 2772 N N . PHE A 1 349 ? 26.558 -1.374 -49.795 1.00 53.97 349 PHE A N 1
ATOM 2773 C CA . PHE A 1 349 ? 25.312 -1.289 -50.540 1.00 53.97 349 PHE A CA 1
ATOM 2774 C C . PHE A 1 349 ? 25.371 -0.176 -51.599 1.00 53.97 349 PHE A C 1
ATOM 2776 O O . PHE A 1 349 ? 24.929 -0.386 -52.727 1.00 53.97 349 PHE A O 1
ATOM 2783 N N . GLY A 1 350 ? 26.004 0.963 -51.301 1.00 53.66 350 GLY A N 1
ATOM 2784 C CA . GLY A 1 350 ? 26.280 2.035 -52.262 1.00 53.66 350 GLY A CA 1
ATOM 2785 C C . GLY A 1 350 ? 27.295 1.641 -53.341 1.00 53.66 350 GLY A C 1
ATOM 2786 O O . GLY A 1 350 ? 27.124 2.008 -54.505 1.00 53.66 350 GLY A O 1
ATOM 2787 N N . ASN A 1 351 ? 28.312 0.850 -52.990 1.00 55.09 351 ASN A N 1
ATOM 2788 C CA . ASN A 1 351 ? 29.308 0.346 -53.936 1.00 55.09 351 ASN A CA 1
ATOM 2789 C C . ASN A 1 351 ? 28.745 -0.761 -54.839 1.00 55.09 351 ASN A C 1
ATOM 2791 O O . ASN A 1 351 ? 29.072 -0.786 -56.022 1.00 55.09 351 ASN A O 1
ATOM 2795 N N . VAL A 1 352 ? 27.854 -1.623 -54.341 1.00 54.19 352 VAL A N 1
ATOM 2796 C CA . VAL A 1 352 ? 27.119 -2.611 -55.155 1.00 54.19 352 VAL A CA 1
ATOM 2797 C C . VAL A 1 352 ? 26.141 -1.920 -56.112 1.00 54.19 352 VAL A C 1
ATOM 2799 O O . VAL A 1 352 ? 26.074 -2.294 -57.273 1.00 54.19 352 VAL A O 1
ATOM 2802 N N . PHE A 1 353 ? 25.455 -0.853 -55.682 1.00 53.66 353 PHE A N 1
ATOM 2803 C CA . PHE A 1 353 ? 24.541 -0.084 -56.546 1.00 53.66 353 PHE A CA 1
ATOM 2804 C C . PHE A 1 353 ? 25.245 0.747 -57.630 1.00 53.66 353 PHE A C 1
ATOM 2806 O O . PHE A 1 353 ? 24.692 0.943 -58.712 1.00 53.66 353 PHE A O 1
ATOM 2813 N N . ASN A 1 354 ? 26.433 1.283 -57.330 1.00 53.88 354 ASN A N 1
ATOM 2814 C CA . ASN A 1 354 ? 27.197 2.116 -58.266 1.00 53.88 354 ASN A CA 1
ATOM 2815 C C . ASN A 1 354 ? 28.167 1.311 -59.135 1.00 53.88 354 ASN A C 1
ATOM 2817 O O . ASN A 1 354 ? 28.601 1.799 -60.180 1.00 53.88 354 ASN A O 1
ATOM 2821 N N . SER A 1 355 ? 28.527 0.098 -58.716 1.00 48.19 355 SER A N 1
ATOM 2822 C CA . SER A 1 355 ? 29.250 -0.830 -59.572 1.00 48.19 355 SER A CA 1
ATOM 2823 C C . SER A 1 355 ? 28.257 -1.533 -60.486 1.00 48.19 355 SER A C 1
ATOM 2825 O O . SER A 1 355 ? 27.200 -1.993 -60.078 1.00 48.19 355 SER A O 1
ATOM 2827 N N . THR A 1 356 ? 28.619 -1.656 -61.751 1.00 51.56 356 THR A N 1
ATOM 2828 C CA . THR A 1 356 ? 27.999 -2.545 -62.738 1.00 51.56 356 THR A CA 1
ATOM 2829 C C . THR A 1 356 ? 28.256 -4.021 -62.399 1.00 51.56 356 THR A C 1
ATOM 2831 O O . THR A 1 356 ? 28.638 -4.803 -63.270 1.00 51.56 356 THR A O 1
ATOM 2834 N N . SER A 1 357 ? 28.125 -4.400 -61.124 1.00 54.09 357 SER A N 1
ATOM 2835 C CA . SER A 1 357 ? 28.432 -5.738 -60.634 1.00 54.09 357 SER A CA 1
ATOM 2836 C C . SER A 1 357 ? 27.496 -6.746 -61.303 1.00 54.09 357 SER A C 1
ATOM 2838 O O . SER A 1 357 ? 26.271 -6.659 -61.250 1.00 54.09 357 SER A O 1
ATOM 2840 N N . THR A 1 358 ? 28.101 -7.675 -62.037 1.00 58.19 358 THR A N 1
ATOM 2841 C CA . THR A 1 358 ? 27.397 -8.733 -62.753 1.00 58.19 358 THR A CA 1
ATOM 2842 C C . THR A 1 358 ? 27.006 -9.820 -61.765 1.00 58.19 358 THR A C 1
ATOM 2844 O O . THR A 1 358 ? 27.886 -10.462 -61.202 1.00 58.19 358 THR A O 1
ATOM 2847 N N . PHE A 1 359 ? 25.705 -10.048 -61.577 1.00 64.25 359 PHE A N 1
ATOM 2848 C CA . PHE A 1 359 ? 25.197 -11.202 -60.831 1.00 64.25 359 PHE A CA 1
ATOM 2849 C C . PHE A 1 359 ? 25.734 -12.527 -61.408 1.00 64.25 359 PHE A C 1
ATOM 2851 O O . PHE A 1 359 ? 25.858 -12.637 -62.634 1.00 64.25 359 PHE A O 1
ATOM 2858 N N . PRO A 1 360 ? 25.996 -13.555 -60.575 1.00 74.69 360 PRO A N 1
ATOM 2859 C CA . PRO A 1 360 ? 25.749 -13.647 -59.126 1.00 74.69 360 PRO A CA 1
ATOM 2860 C C . PRO A 1 360 ? 26.833 -12.984 -58.253 1.00 74.69 360 PRO A C 1
ATOM 2862 O O . PRO A 1 360 ? 27.998 -12.941 -58.634 1.00 74.69 360 PRO A O 1
ATOM 2865 N N . LEU A 1 361 ? 26.446 -12.520 -57.061 1.00 79.62 361 LEU A N 1
ATOM 2866 C CA . LEU A 1 361 ? 27.341 -11.896 -56.074 1.00 79.62 361 LEU A CA 1
ATOM 2867 C C . LEU A 1 361 ? 28.156 -12.946 -55.301 1.00 79.62 361 LEU A C 1
ATOM 2869 O O . LEU A 1 361 ? 27.598 -13.969 -54.895 1.00 79.62 361 LEU A O 1
ATOM 2873 N N . SER A 1 362 ? 29.436 -12.684 -55.020 1.00 81.81 362 SER A N 1
ATOM 2874 C CA . SER A 1 362 ? 30.277 -13.564 -54.191 1.00 81.81 362 SER A CA 1
ATOM 2875 C C . SER A 1 362 ? 30.702 -12.897 -52.881 1.00 81.81 362 SER A C 1
ATOM 2877 O O . SER A 1 362 ? 31.138 -11.752 -52.865 1.00 81.81 362 SER A O 1
ATOM 2879 N N . ALA A 1 363 ? 30.678 -13.640 -51.767 1.00 77.00 363 ALA A N 1
ATOM 2880 C CA . ALA A 1 363 ? 31.119 -13.134 -50.457 1.00 77.00 363 ALA A CA 1
ATOM 2881 C C . ALA A 1 363 ? 32.586 -12.662 -50.454 1.00 77.00 363 ALA A C 1
ATOM 2883 O O . ALA A 1 363 ? 32.937 -11.724 -49.744 1.00 77.00 363 ALA A O 1
ATOM 2884 N N . SER A 1 364 ? 33.435 -13.261 -51.298 1.00 80.88 364 SER A N 1
ATOM 2885 C CA . SER A 1 364 ? 34.846 -12.879 -51.446 1.00 80.88 364 SER A CA 1
ATOM 28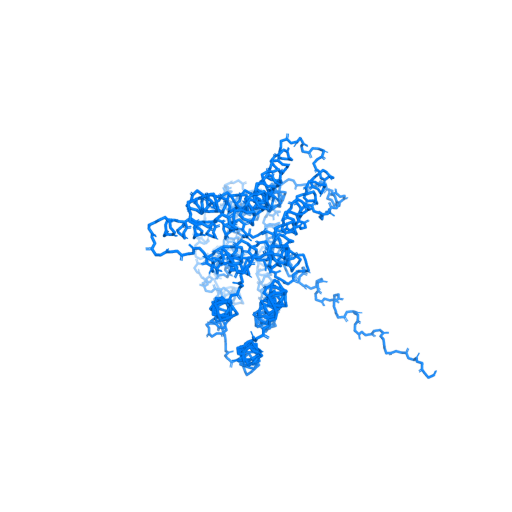86 C C . SER A 1 364 ? 35.050 -11.467 -52.002 1.00 80.88 364 SER A C 1
ATOM 2888 O O . SER A 1 364 ? 36.142 -10.918 -51.881 1.00 80.88 364 SER A O 1
ATOM 2890 N N . GLU A 1 365 ? 34.030 -10.895 -52.644 1.00 75.06 365 GLU A N 1
ATOM 2891 C CA . GLU A 1 365 ? 34.057 -9.533 -53.193 1.00 75.06 365 GLU A CA 1
ATOM 2892 C C . GLU A 1 365 ? 33.834 -8.477 -52.097 1.00 75.06 365 GLU A C 1
ATOM 2894 O O . GLU A 1 365 ? 34.079 -7.292 -52.323 1.00 75.06 365 GLU A O 1
ATOM 2899 N N . PHE A 1 366 ? 33.439 -8.911 -50.891 1.00 75.62 366 PHE A N 1
ATOM 2900 C CA . PHE A 1 366 ? 33.024 -8.058 -49.776 1.00 75.62 366 PHE A CA 1
ATOM 2901 C C . PHE A 1 366 ? 33.696 -8.467 -48.448 1.00 75.62 366 PHE A C 1
ATOM 2903 O O . PHE A 1 366 ? 33.018 -8.806 -47.475 1.00 75.62 366 PHE A O 1
ATOM 2910 N N . PRO A 1 367 ? 35.043 -8.461 -48.374 1.00 72.25 367 PRO A N 1
ATOM 2911 C CA . PRO A 1 367 ? 35.781 -9.017 -47.237 1.00 72.25 367 PRO A CA 1
ATOM 2912 C C . PRO A 1 367 ? 35.557 -8.262 -45.919 1.00 72.25 367 PRO A C 1
ATOM 2914 O O . PRO A 1 367 ? 35.563 -8.880 -44.859 1.00 72.25 367 PRO A O 1
ATOM 2917 N N . GLN A 1 368 ? 35.331 -6.943 -45.961 1.00 63.88 368 GLN A N 1
ATOM 2918 C CA . GLN A 1 368 ? 35.010 -6.159 -44.757 1.00 63.88 368 GLN A CA 1
ATOM 2919 C C . GLN A 1 368 ? 33.624 -6.512 -44.209 1.00 63.88 368 GLN A C 1
ATOM 2921 O O . GLN A 1 368 ? 33.404 -6.541 -43.003 1.00 63.88 368 GLN A O 1
ATOM 2926 N N . GLN A 1 369 ? 32.689 -6.824 -45.100 1.00 67.44 369 GLN A N 1
ATOM 2927 C CA . GLN A 1 369 ? 31.306 -7.102 -44.744 1.00 67.44 369 GLN A CA 1
ATOM 2928 C C . GLN A 1 369 ? 31.099 -8.556 -44.361 1.00 67.44 369 GLN A C 1
ATOM 2930 O O . GLN A 1 369 ? 30.228 -8.844 -43.548 1.00 67.44 369 GLN A O 1
ATOM 2935 N N . GLN A 1 370 ? 31.938 -9.457 -44.872 1.00 72.56 370 GLN A N 1
ATOM 2936 C CA . GLN A 1 370 ? 32.005 -10.824 -44.387 1.00 72.56 370 GLN A CA 1
ATOM 2937 C C . GLN A 1 370 ? 32.336 -10.860 -42.885 1.00 72.56 370 GLN A C 1
ATOM 2939 O O . GLN A 1 370 ? 31.623 -11.528 -42.144 1.00 72.56 370 GLN A O 1
ATOM 2944 N N . ASP A 1 371 ? 33.332 -10.091 -42.427 1.00 64.69 371 ASP A N 1
ATOM 2945 C CA . ASP A 1 371 ? 33.681 -9.994 -40.997 1.00 64.69 371 ASP A CA 1
ATOM 2946 C C . ASP A 1 371 ? 32.528 -9.396 -40.163 1.00 64.69 371 ASP A C 1
ATOM 2948 O O . ASP A 1 371 ? 32.213 -9.888 -39.082 1.00 64.69 371 ASP A O 1
ATOM 2952 N N . ALA A 1 372 ? 31.826 -8.382 -40.684 1.00 58.72 372 ALA A N 1
ATOM 2953 C CA . ALA A 1 372 ? 30.670 -7.786 -40.005 1.00 58.72 372 ALA A CA 1
ATOM 2954 C C . ALA A 1 372 ? 29.495 -8.772 -39.838 1.00 58.72 372 ALA A C 1
ATOM 2956 O O . ALA A 1 372 ? 28.913 -8.874 -38.760 1.00 58.72 372 ALA A O 1
ATOM 2957 N N . PHE A 1 373 ? 29.169 -9.526 -40.887 1.00 61.62 373 PHE A N 1
ATOM 2958 C CA . PHE A 1 373 ? 28.108 -10.538 -40.884 1.00 61.62 373 PHE A CA 1
ATOM 2959 C C . PHE A 1 373 ? 28.473 -11.762 -40.020 1.00 61.62 373 PHE A C 1
ATOM 2961 O O . PHE A 1 373 ? 27.632 -12.267 -39.274 1.00 61.62 373 PHE A O 1
ATOM 2968 N N . GLU A 1 374 ? 29.742 -12.187 -40.022 1.00 65.50 374 GLU A N 1
ATOM 2969 C CA . GLU A 1 374 ? 30.244 -13.245 -39.131 1.00 65.50 374 GLU A CA 1
ATOM 2970 C C . GLU A 1 374 ? 30.142 -12.853 -37.646 1.00 65.50 374 GLU A C 1
ATOM 2972 O O . GLU A 1 374 ? 29.742 -13.682 -36.825 1.00 65.50 374 GLU A O 1
ATOM 2977 N N . ARG A 1 375 ? 30.401 -11.585 -37.294 1.00 55.00 375 ARG A N 1
ATOM 2978 C CA . ARG A 1 375 ? 30.206 -11.067 -35.922 1.00 55.00 375 ARG A CA 1
ATOM 2979 C C . ARG A 1 375 ? 28.742 -11.034 -35.480 1.00 55.00 375 ARG A C 1
ATOM 2981 O O . ARG A 1 375 ? 28.482 -11.118 -34.284 1.00 55.00 375 ARG A O 1
ATOM 2988 N N . LEU A 1 376 ? 27.805 -10.935 -36.423 1.00 51.84 376 LEU A N 1
ATOM 2989 C CA . LEU A 1 376 ? 26.360 -11.015 -36.177 1.00 51.84 376 LEU A CA 1
ATOM 2990 C C . LEU A 1 376 ? 25.840 -12.464 -36.135 1.00 51.84 376 LEU A C 1
ATOM 2992 O O . LEU A 1 376 ? 24.638 -12.675 -36.019 1.00 51.84 376 LEU A O 1
ATOM 2996 N N . GLY A 1 377 ? 26.715 -13.469 -36.262 1.00 59.03 377 GLY A N 1
ATOM 2997 C CA . GLY A 1 377 ? 26.311 -14.878 -36.309 1.00 59.03 377 GLY A CA 1
ATOM 2998 C C . GLY A 1 377 ? 25.616 -15.289 -37.614 1.00 59.03 377 GLY A C 1
ATOM 2999 O O . GLY A 1 377 ? 25.073 -16.389 -37.694 1.00 59.03 377 GLY A O 1
ATOM 3000 N N . LEU A 1 378 ? 25.652 -14.440 -38.647 1.00 65.25 378 LEU A N 1
ATOM 3001 C CA . LEU A 1 378 ? 24.995 -14.643 -39.939 1.00 65.25 378 LEU A CA 1
ATOM 3002 C C . LEU A 1 378 ? 26.053 -14.723 -41.047 1.00 65.25 378 LEU A C 1
ATOM 3004 O O . LEU A 1 378 ? 26.443 -13.688 -41.570 1.00 65.25 378 LEU A O 1
ATOM 3008 N N . PRO A 1 379 ? 26.543 -15.904 -41.467 1.00 76.31 379 PRO A N 1
ATOM 3009 C CA . PRO A 1 379 ? 27.613 -15.961 -42.461 1.00 76.31 379 PRO A CA 1
ATOM 3010 C C . PRO A 1 379 ? 27.153 -15.370 -43.805 1.00 76.31 379 PRO A C 1
ATOM 3012 O O . PRO A 1 379 ? 26.255 -15.918 -44.450 1.00 76.31 379 PRO A O 1
ATOM 3015 N N . LEU A 1 380 ? 27.804 -14.285 -44.257 1.00 75.00 380 LEU A N 1
ATOM 3016 C CA . LEU A 1 380 ? 27.444 -13.526 -45.472 1.00 75.00 380 LEU A CA 1
ATOM 3017 C C . LEU A 1 380 ? 27.268 -14.422 -46.707 1.00 75.00 380 LEU A C 1
ATOM 3019 O O . LEU A 1 380 ? 26.407 -14.183 -47.549 1.00 75.00 380 LEU A O 1
ATOM 3023 N N . LYS A 1 381 ? 28.064 -15.492 -46.790 1.00 81.44 381 LYS A N 1
ATOM 3024 C CA . LYS A 1 381 ? 27.988 -16.495 -47.852 1.00 81.44 381 LYS A CA 1
ATOM 3025 C C . LYS A 1 381 ? 26.585 -17.096 -48.009 1.00 81.44 381 LYS A C 1
ATOM 3027 O O . LYS A 1 381 ? 26.113 -17.193 -49.135 1.00 81.44 381 LYS A O 1
ATOM 3032 N N . PHE A 1 382 ? 25.923 -17.474 -46.915 1.00 78.88 382 PHE A N 1
ATOM 3033 C CA . PHE A 1 382 ? 24.593 -18.092 -46.985 1.00 78.88 382 PHE A CA 1
ATOM 3034 C C . PHE A 1 382 ? 23.525 -17.085 -47.410 1.00 78.88 382 PHE A C 1
ATOM 3036 O O . PHE A 1 382 ? 22.661 -17.415 -48.217 1.00 78.88 382 PHE A O 1
ATOM 3043 N N . VAL A 1 383 ? 23.631 -15.844 -46.928 1.00 76.56 383 VAL A N 1
ATOM 3044 C CA . VAL A 1 383 ? 22.722 -14.753 -47.308 1.00 76.56 383 VAL A CA 1
ATOM 3045 C C . VAL A 1 383 ? 22.834 -14.455 -48.808 1.00 76.56 383 VAL A C 1
ATOM 3047 O O . VAL A 1 383 ? 21.820 -14.321 -49.488 1.00 76.56 383 VAL A O 1
ATOM 3050 N N . LEU A 1 384 ? 24.056 -14.409 -49.350 1.00 80.25 384 LEU A N 1
ATOM 3051 C CA . LEU A 1 384 ? 24.282 -14.172 -50.779 1.00 80.25 384 LEU A CA 1
ATOM 3052 C C . LEU A 1 384 ? 23.877 -15.364 -51.657 1.00 80.25 384 LEU A C 1
ATOM 3054 O O . LEU A 1 384 ? 23.368 -15.152 -52.754 1.00 80.25 384 LEU A O 1
ATOM 3058 N N . GLU A 1 385 ? 24.077 -16.608 -51.213 1.00 81.81 385 GLU A N 1
ATOM 3059 C CA . GLU A 1 385 ? 23.625 -17.802 -51.948 1.00 81.81 385 GLU A CA 1
ATOM 3060 C C . GLU A 1 385 ? 22.095 -17.847 -52.081 1.00 81.81 385 GLU A C 1
ATOM 3062 O O . GLU A 1 385 ? 21.579 -18.097 -53.177 1.00 81.81 385 GLU A O 1
ATOM 3067 N N . ASP A 1 386 ? 21.374 -17.544 -51.000 1.00 79.44 386 ASP A N 1
ATOM 3068 C CA . ASP A 1 386 ? 19.910 -17.492 -50.997 1.00 79.44 386 ASP A CA 1
ATOM 3069 C C . ASP A 1 386 ? 19.394 -16.335 -51.869 1.00 79.44 386 ASP A C 1
ATOM 3071 O O . ASP A 1 386 ? 18.566 -16.529 -52.764 1.00 79.44 386 ASP A O 1
ATOM 3075 N N . PHE A 1 387 ? 19.999 -15.151 -51.720 1.00 79.06 387 PHE A N 1
ATOM 3076 C CA . PHE A 1 387 ? 19.685 -13.992 -52.550 1.00 79.06 387 PHE A CA 1
ATOM 3077 C C . PHE A 1 387 ? 19.916 -14.260 -54.044 1.00 79.06 387 PHE A C 1
ATOM 3079 O O . PHE A 1 387 ? 19.032 -14.008 -54.860 1.00 79.06 387 PHE A O 1
ATOM 3086 N N . ASN A 1 388 ? 21.079 -14.799 -54.426 1.00 83.38 388 ASN A N 1
ATOM 3087 C CA . ASN A 1 388 ? 21.398 -15.106 -55.824 1.00 83.38 388 ASN A CA 1
ATOM 3088 C C . ASN A 1 388 ? 20.409 -16.114 -56.427 1.00 83.38 388 ASN A C 1
ATOM 3090 O O . ASN A 1 388 ? 20.052 -16.002 -57.602 1.00 83.38 388 ASN A O 1
ATOM 3094 N N . THR A 1 389 ? 19.950 -17.076 -55.623 1.00 84.31 389 THR A N 1
ATOM 3095 C CA . THR A 1 389 ? 18.948 -18.068 -56.034 1.00 84.31 389 THR A CA 1
ATOM 3096 C C . THR A 1 389 ? 17.599 -17.402 -56.303 1.00 84.31 389 THR A C 1
ATOM 3098 O O . THR A 1 389 ? 16.991 -17.643 -57.349 1.00 84.31 389 THR A O 1
ATOM 3101 N N . ALA A 1 390 ? 17.156 -16.519 -55.408 1.00 78.81 390 ALA A N 1
ATOM 3102 C CA . ALA A 1 390 ? 15.905 -15.781 -55.557 1.00 78.81 390 ALA A CA 1
ATOM 3103 C C . ALA A 1 390 ? 15.965 -14.703 -56.666 1.00 78.81 390 ALA A C 1
ATOM 3105 O O . ALA A 1 390 ? 14.965 -14.442 -57.337 1.00 78.81 390 ALA A O 1
ATOM 3106 N N . ALA A 1 391 ? 17.140 -14.124 -56.927 1.00 78.88 391 ALA A N 1
ATOM 3107 C CA . ALA A 1 391 ? 17.349 -13.062 -57.913 1.00 78.88 391 ALA A CA 1
ATOM 3108 C C . ALA A 1 391 ? 17.496 -13.553 -59.367 1.00 78.88 391 ALA A C 1
ATOM 3110 O O . ALA A 1 391 ? 17.308 -12.756 -60.293 1.00 78.88 391 ALA A O 1
ATOM 3111 N N . ALA A 1 392 ? 17.808 -14.836 -59.590 1.00 80.12 392 ALA A N 1
ATOM 3112 C CA . ALA A 1 392 ? 18.244 -15.384 -60.882 1.00 80.12 392 ALA A CA 1
ATOM 3113 C C . ALA A 1 392 ? 17.291 -15.138 -62.073 1.00 80.12 392 ALA A C 1
ATOM 3115 O O . ALA A 1 392 ? 17.741 -15.129 -63.216 1.00 80.12 392 ALA A O 1
ATOM 3116 N N . ASN A 1 393 ? 15.995 -14.915 -61.820 1.00 78.06 393 ASN A N 1
ATOM 3117 C CA . ASN A 1 393 ? 14.966 -14.726 -62.855 1.00 78.06 393 ASN A CA 1
ATOM 3118 C C . ASN A 1 393 ? 14.198 -13.398 -62.739 1.00 78.06 393 ASN A C 1
ATOM 3120 O O . ASN A 1 393 ? 13.162 -13.221 -63.383 1.00 78.06 393 ASN A O 1
ATOM 3124 N N . LEU A 1 394 ? 14.666 -12.477 -61.898 1.00 78.62 394 LEU A N 1
ATOM 3125 C CA . LEU A 1 394 ? 13.981 -11.217 -61.633 1.00 78.62 394 LEU A CA 1
ATOM 3126 C C . LEU A 1 394 ? 14.495 -10.087 -62.532 1.00 78.62 394 LEU A C 1
ATOM 3128 O O . LEU A 1 394 ? 15.648 -10.071 -62.958 1.00 78.62 394 LEU A O 1
ATOM 3132 N N . SER A 1 395 ? 13.625 -9.113 -62.808 1.00 77.75 395 SER A N 1
ATOM 3133 C CA . SER A 1 395 ? 14.045 -7.850 -63.419 1.00 77.75 395 SER A CA 1
ATOM 3134 C C . SER A 1 395 ? 14.932 -7.064 -62.446 1.00 77.75 395 SER A C 1
ATOM 3136 O O . SER A 1 395 ? 14.831 -7.245 -61.236 1.00 77.75 395 SER A O 1
ATOM 3138 N N . VAL A 1 396 ? 15.763 -6.147 -62.945 1.00 69.44 396 VAL A N 1
ATOM 3139 C CA . VAL A 1 396 ? 16.670 -5.341 -62.100 1.00 69.44 396 VAL A CA 1
ATOM 3140 C C . VAL A 1 396 ? 15.915 -4.580 -60.996 1.00 69.44 396 VAL A C 1
ATOM 3142 O O . VAL A 1 396 ? 16.393 -4.482 -59.870 1.00 69.44 396 VAL A O 1
ATOM 3145 N N . SER A 1 397 ? 14.705 -4.075 -61.269 1.00 66.75 397 SER A N 1
ATOM 3146 C CA . SER A 1 397 ? 13.878 -3.405 -60.253 1.00 66.75 397 SER A CA 1
ATOM 3147 C C . SER A 1 397 ? 13.369 -4.373 -59.182 1.00 66.75 397 SER A C 1
ATOM 3149 O O . SER A 1 397 ? 13.391 -4.040 -58.001 1.00 66.75 397 SER A O 1
ATOM 3151 N N . SER A 1 398 ? 12.967 -5.580 -59.578 1.00 74.88 398 SER A N 1
ATOM 3152 C CA . SER A 1 398 ? 12.528 -6.638 -58.663 1.00 74.88 398 SER A CA 1
ATOM 3153 C C . SER A 1 398 ? 13.682 -7.203 -57.829 1.00 74.88 398 SER A C 1
ATOM 3155 O O . SER A 1 398 ? 13.502 -7.482 -56.648 1.00 74.88 398 SER A O 1
ATOM 3157 N N . GLN A 1 399 ? 14.884 -7.305 -58.406 1.00 73.25 399 GLN A N 1
ATOM 3158 C CA . GLN A 1 399 ? 16.104 -7.667 -57.678 1.00 73.25 399 GLN A CA 1
ATOM 3159 C C . GLN A 1 399 ? 16.417 -6.639 -56.584 1.00 73.25 399 GLN A C 1
ATOM 3161 O O . GLN A 1 399 ? 16.755 -7.027 -55.472 1.00 73.25 399 GLN A O 1
ATOM 3166 N N . ASN A 1 400 ? 16.225 -5.344 -56.859 1.00 69.56 400 ASN A N 1
ATOM 3167 C CA . ASN A 1 400 ? 16.433 -4.282 -55.871 1.00 69.56 400 ASN A CA 1
ATOM 3168 C C . ASN A 1 400 ? 15.429 -4.335 -54.706 1.00 69.56 400 ASN A C 1
ATOM 3170 O O . ASN A 1 400 ? 15.820 -4.107 -53.566 1.00 69.56 400 ASN A O 1
ATOM 3174 N N . LEU A 1 401 ? 14.151 -4.637 -54.962 1.00 74.62 401 LEU A N 1
ATOM 3175 C CA . LEU A 1 401 ? 13.152 -4.777 -53.892 1.00 74.62 401 LEU A CA 1
ATOM 3176 C C . LEU A 1 401 ? 13.428 -6.004 -53.019 1.00 74.62 401 LEU A C 1
ATOM 3178 O O . LEU A 1 401 ? 13.490 -5.880 -51.797 1.00 74.62 401 LEU A O 1
ATOM 3182 N N . LEU A 1 402 ? 13.675 -7.155 -53.652 1.00 76.19 402 LEU A N 1
ATOM 3183 C CA . LEU A 1 402 ? 14.080 -8.379 -52.962 1.00 76.19 402 LEU A CA 1
ATOM 3184 C C . LEU A 1 402 ? 15.296 -8.112 -52.065 1.00 76.19 402 LEU A C 1
ATOM 3186 O O . LEU A 1 402 ? 15.356 -8.528 -50.914 1.00 76.19 402 LEU A O 1
ATOM 3190 N N . TYR A 1 403 ? 16.248 -7.342 -52.574 1.00 70.50 403 TYR A N 1
ATOM 3191 C CA . TYR A 1 403 ? 17.453 -6.977 -51.850 1.00 70.50 403 TYR A CA 1
ATOM 3192 C C . TYR A 1 403 ? 17.180 -6.119 -50.610 1.00 70.50 403 TYR A C 1
ATOM 3194 O O . TYR A 1 403 ? 17.724 -6.396 -49.541 1.00 70.50 403 TYR A O 1
ATOM 3202 N N . TYR A 1 404 ? 16.293 -5.123 -50.708 1.00 71.25 404 TYR A N 1
ATOM 3203 C CA . TYR A 1 404 ? 15.874 -4.343 -49.541 1.00 71.25 404 TYR A CA 1
ATOM 3204 C C . TYR A 1 404 ? 15.130 -5.195 -48.505 1.00 71.25 404 TYR A C 1
ATOM 3206 O O . TYR A 1 404 ? 15.307 -4.975 -47.309 1.00 71.25 404 TYR A O 1
ATOM 3214 N N . GLN A 1 405 ? 14.342 -6.183 -48.933 1.00 78.38 405 GLN A N 1
ATOM 3215 C CA . GLN A 1 405 ? 13.656 -7.101 -48.017 1.00 78.38 405 GLN A CA 1
ATOM 3216 C C . GLN A 1 405 ? 14.651 -7.977 -47.243 1.00 78.38 405 GLN A C 1
ATOM 3218 O O . GLN A 1 405 ? 14.554 -8.077 -46.022 1.00 78.38 405 GLN A O 1
ATOM 3223 N N . TYR A 1 406 ? 15.676 -8.530 -47.903 1.00 74.25 406 TYR A N 1
ATOM 3224 C CA . TYR A 1 406 ? 16.738 -9.277 -47.209 1.00 74.25 406 TYR A CA 1
ATOM 3225 C C . TYR A 1 406 ? 17.532 -8.406 -46.224 1.00 74.25 406 TYR A C 1
ATOM 3227 O O . TYR A 1 406 ? 17.949 -8.889 -45.172 1.00 74.25 406 TYR A O 1
ATOM 3235 N N . LEU A 1 407 ? 17.706 -7.115 -46.522 1.00 70.00 407 LEU A N 1
ATOM 3236 C CA . LEU A 1 407 ? 18.340 -6.164 -45.606 1.00 70.00 407 LEU A CA 1
ATOM 3237 C C . LEU A 1 407 ? 17.500 -5.898 -44.359 1.00 70.00 407 LEU A C 1
ATOM 3239 O O . LEU A 1 407 ? 18.025 -5.945 -43.247 1.00 70.00 407 LEU A O 1
ATOM 3243 N N . VAL A 1 408 ? 16.203 -5.641 -44.535 1.00 74.56 408 VAL A N 1
ATOM 3244 C CA . VAL A 1 408 ? 15.275 -5.456 -43.412 1.00 74.56 408 VAL A CA 1
ATOM 3245 C C . VAL A 1 408 ? 15.185 -6.732 -42.578 1.00 74.56 408 VAL A C 1
ATOM 3247 O O . VAL A 1 408 ? 15.179 -6.646 -41.355 1.00 74.56 408 VAL A O 1
ATOM 3250 N N . LEU A 1 409 ? 15.205 -7.906 -43.211 1.00 76.75 409 LEU A N 1
ATOM 3251 C CA . LEU A 1 409 ? 15.235 -9.194 -42.521 1.00 76.75 409 LEU A CA 1
ATOM 3252 C C . LEU A 1 409 ? 16.511 -9.376 -41.690 1.00 76.75 409 LEU A C 1
ATOM 3254 O O . LEU A 1 409 ? 16.428 -9.755 -40.526 1.00 76.75 409 LEU A O 1
ATOM 3258 N N . ALA A 1 410 ? 17.684 -9.074 -42.251 1.00 65.69 410 ALA A N 1
ATOM 3259 C CA . ALA A 1 410 ? 18.946 -9.156 -41.516 1.00 65.69 410 ALA A CA 1
ATOM 3260 C C . ALA A 1 410 ? 18.967 -8.198 -40.311 1.00 65.69 410 ALA A C 1
ATOM 3262 O O . ALA A 1 410 ? 19.414 -8.579 -39.230 1.00 65.69 410 ALA A O 1
ATOM 3263 N N . MET A 1 411 ? 18.430 -6.982 -40.469 1.00 63.72 411 MET A N 1
ATOM 3264 C CA . MET A 1 411 ? 18.269 -6.032 -39.362 1.00 63.72 411 MET A CA 1
ATOM 3265 C C . MET A 1 411 ? 17.256 -6.529 -38.326 1.00 63.72 411 MET A C 1
ATOM 3267 O O . MET A 1 411 ? 17.532 -6.456 -37.136 1.00 63.72 411 MET A O 1
ATOM 3271 N N . ALA A 1 412 ? 16.117 -7.076 -38.751 1.00 70.06 412 ALA A N 1
ATOM 3272 C CA . ALA A 1 412 ? 15.106 -7.630 -37.857 1.00 70.06 412 ALA A CA 1
ATOM 3273 C C . ALA A 1 412 ? 15.665 -8.782 -37.011 1.00 70.06 412 ALA A C 1
ATOM 3275 O O . ALA A 1 412 ? 15.486 -8.776 -35.797 1.00 70.06 412 ALA A O 1
ATOM 3276 N N . ILE A 1 413 ? 16.403 -9.711 -37.630 1.00 61.69 413 ILE A N 1
ATOM 3277 C CA . ILE A 1 413 ? 17.075 -10.818 -36.934 1.00 61.69 413 ILE A CA 1
ATOM 3278 C C . ILE A 1 413 ? 18.101 -10.272 -35.939 1.00 61.69 413 ILE A C 1
ATOM 3280 O O . ILE A 1 413 ? 18.085 -10.671 -34.779 1.00 61.69 413 ILE A O 1
ATOM 3284 N N . ALA A 1 414 ? 18.945 -9.321 -36.354 1.00 56.19 414 ALA A N 1
ATOM 3285 C CA . ALA A 1 414 ? 19.919 -8.711 -35.453 1.00 56.19 414 ALA A CA 1
ATOM 3286 C C . ALA A 1 414 ? 19.232 -8.066 -34.237 1.00 56.19 414 ALA A C 1
ATOM 3288 O O . ALA A 1 414 ? 19.623 -8.322 -33.106 1.00 56.19 414 ALA A O 1
ATOM 3289 N N . TYR A 1 415 ? 18.170 -7.286 -34.445 1.00 60.09 415 TYR A N 1
ATOM 3290 C CA . TYR A 1 415 ? 17.417 -6.665 -33.353 1.00 60.09 415 TYR A CA 1
ATOM 3291 C C . TYR A 1 415 ? 16.693 -7.698 -32.474 1.00 60.09 415 TYR A C 1
ATOM 3293 O O . TYR A 1 415 ? 16.604 -7.504 -31.264 1.00 60.09 415 TYR A O 1
ATOM 3301 N N . GLN A 1 416 ? 16.209 -8.804 -33.041 1.00 63.84 416 GLN A N 1
ATOM 3302 C CA . GLN A 1 416 ? 15.528 -9.868 -32.299 1.00 63.84 416 GLN A CA 1
ATOM 3303 C C . GLN A 1 416 ? 16.485 -10.653 -31.394 1.00 63.84 416 GLN A C 1
ATOM 3305 O O . GLN A 1 416 ? 16.132 -10.934 -30.251 1.00 63.84 416 GLN A O 1
ATOM 3310 N N . GLU A 1 417 ? 17.700 -10.946 -31.864 1.00 50.69 417 GLU A N 1
ATOM 3311 C CA . GLU A 1 417 ? 18.755 -11.593 -31.065 1.00 50.69 417 GLU A CA 1
ATOM 3312 C C . GLU A 1 417 ? 19.200 -10.734 -29.868 1.00 50.69 417 GLU A C 1
ATOM 3314 O O . GLU A 1 417 ? 19.612 -11.265 -28.839 1.00 50.69 417 GLU A O 1
ATOM 3319 N N . PHE A 1 418 ? 19.078 -9.406 -29.968 1.00 49.72 418 PHE A N 1
ATOM 3320 C CA . PHE A 1 418 ? 19.377 -8.473 -28.874 1.00 49.72 418 PHE A CA 1
ATOM 3321 C C . PHE A 1 418 ? 18.156 -8.095 -28.022 1.00 49.72 418 PHE A C 1
ATOM 3323 O O . PHE A 1 418 ? 18.247 -7.150 -27.241 1.00 49.72 418 PHE A O 1
ATOM 3330 N N . GLU A 1 419 ? 17.018 -8.784 -28.182 1.00 51.97 419 GLU A N 1
ATOM 3331 C CA . GLU A 1 419 ? 15.740 -8.448 -27.523 1.00 51.97 419 GLU A CA 1
ATOM 3332 C C . GLU A 1 419 ? 15.311 -6.977 -27.732 1.00 51.97 419 GLU A C 1
ATOM 3334 O O . GLU A 1 419 ? 14.536 -6.414 -26.964 1.00 51.97 419 GLU A O 1
ATOM 3339 N N . ALA A 1 420 ? 15.810 -6.353 -28.801 1.00 53.34 420 ALA A N 1
ATOM 3340 C CA . ALA A 1 420 ? 15.555 -4.968 -29.178 1.00 53.34 420 ALA A CA 1
ATOM 3341 C C . ALA A 1 420 ? 14.556 -4.863 -30.340 1.00 53.34 420 ALA A C 1
ATOM 3343 O O . ALA A 1 420 ? 14.309 -3.775 -30.845 1.00 53.34 420 ALA A O 1
ATOM 3344 N N . TYR A 1 421 ? 13.997 -5.979 -30.817 1.00 69.62 421 TYR A N 1
ATOM 3345 C CA . TYR A 1 421 ? 12.994 -5.943 -31.877 1.00 69.62 421 TYR A CA 1
ATOM 3346 C C . TYR A 1 421 ? 11.689 -5.323 -31.351 1.00 69.62 421 TYR A C 1
ATOM 3348 O O . TYR A 1 421 ? 11.241 -5.712 -30.269 1.00 69.62 421 TYR A O 1
ATOM 3356 N N . PRO A 1 422 ? 11.058 -4.388 -32.088 1.00 68.25 422 PRO A N 1
ATOM 3357 C CA . PRO A 1 422 ? 9.825 -3.758 -31.635 1.00 68.25 422 PRO A CA 1
ATOM 3358 C C . PRO A 1 422 ? 8.721 -4.800 -31.410 1.00 68.25 422 PRO A C 1
ATOM 3360 O O . PRO A 1 422 ? 8.638 -5.796 -32.133 1.00 68.25 422 PRO A O 1
ATOM 3363 N N . GLU A 1 423 ? 7.859 -4.587 -30.412 1.00 77.69 423 GLU A N 1
ATOM 3364 C CA . GLU A 1 423 ? 6.756 -5.518 -30.154 1.00 77.69 423 GLU A CA 1
ATOM 3365 C C . GLU A 1 423 ? 5.861 -5.676 -31.399 1.00 77.69 423 GLU A C 1
ATOM 3367 O O . GLU A 1 423 ? 5.731 -4.737 -32.181 1.00 77.69 423 GLU A O 1
ATOM 3372 N N . PRO A 1 424 ? 5.159 -6.811 -31.587 1.00 77.19 424 PRO A N 1
ATOM 3373 C CA . PRO A 1 424 ? 4.340 -7.050 -32.784 1.00 77.19 424 PRO A CA 1
ATOM 3374 C C . PRO A 1 424 ? 3.279 -5.976 -33.088 1.00 77.19 424 PRO A C 1
ATOM 3376 O O . PRO A 1 424 ? 2.825 -5.863 -34.221 1.00 77.19 424 PRO A O 1
ATOM 3379 N N . ASN A 1 425 ? 2.873 -5.196 -32.081 1.00 74.50 425 ASN A N 1
ATOM 3380 C CA . ASN A 1 425 ? 1.899 -4.110 -32.215 1.00 74.50 425 ASN A CA 1
ATOM 3381 C C . ASN A 1 425 ? 2.552 -2.724 -32.396 1.00 74.50 425 ASN A C 1
ATOM 3383 O O . ASN A 1 425 ? 1.841 -1.720 -32.465 1.00 74.50 425 ASN A O 1
ATOM 3387 N N . ASP A 1 426 ? 3.883 -2.651 -32.432 1.00 74.81 426 ASP A N 1
ATOM 3388 C CA . ASP A 1 426 ? 4.640 -1.419 -32.625 1.00 74.81 426 ASP A CA 1
ATOM 3389 C C . ASP A 1 426 ? 4.525 -0.939 -34.088 1.00 74.81 426 ASP A C 1
ATOM 3391 O O . ASP A 1 426 ? 4.622 -1.753 -35.017 1.00 74.81 426 ASP A O 1
ATOM 3395 N N . PRO A 1 427 ? 4.327 0.371 -34.338 1.00 74.19 427 PRO A N 1
ATOM 3396 C CA . PRO A 1 427 ? 4.276 0.930 -35.688 1.00 74.19 427 PRO A CA 1
ATOM 3397 C C . PRO A 1 427 ? 5.465 0.547 -36.577 1.00 74.19 427 PRO A C 1
ATOM 3399 O O . PRO A 1 427 ? 5.282 0.354 -37.779 1.00 74.19 427 PRO A O 1
ATOM 3402 N N . VAL A 1 428 ? 6.664 0.408 -36.012 1.00 75.75 428 VAL A N 1
ATOM 3403 C CA . VAL A 1 428 ? 7.875 0.006 -36.736 1.00 75.75 428 VAL A CA 1
ATOM 3404 C C . VAL A 1 428 ? 7.838 -1.483 -37.087 1.00 75.75 428 VAL A C 1
ATOM 3406 O O . VAL A 1 428 ? 8.142 -1.828 -38.227 1.00 75.75 428 VAL A O 1
ATOM 3409 N N . ALA A 1 429 ? 7.399 -2.360 -36.175 1.00 78.81 429 ALA A N 1
ATOM 3410 C CA . ALA A 1 429 ? 7.215 -3.786 -36.475 1.00 78.81 429 ALA A CA 1
ATOM 3411 C C . ALA A 1 429 ? 6.172 -3.999 -37.582 1.00 78.81 429 ALA A C 1
ATOM 3413 O O . ALA A 1 429 ? 6.403 -4.763 -38.518 1.00 78.81 429 ALA A O 1
ATOM 3414 N N . MET A 1 430 ? 5.060 -3.259 -37.537 1.00 79.31 430 MET A N 1
ATOM 3415 C CA . MET A 1 430 ? 4.035 -3.304 -38.586 1.00 79.31 430 MET A CA 1
ATOM 3416 C C . MET A 1 430 ? 4.535 -2.749 -39.928 1.00 79.31 430 MET A C 1
ATOM 3418 O O . MET A 1 430 ? 4.171 -3.272 -40.980 1.00 79.31 430 MET A O 1
ATOM 3422 N N . GLN A 1 431 ? 5.383 -1.712 -39.922 1.00 80.06 431 GLN A N 1
ATOM 3423 C CA . GLN A 1 431 ? 6.033 -1.212 -41.142 1.00 80.06 431 GLN A CA 1
ATOM 3424 C C . GLN A 1 431 ? 7.005 -2.241 -41.732 1.00 80.06 431 GLN A C 1
ATOM 3426 O O . GLN A 1 431 ? 7.039 -2.412 -42.950 1.00 80.06 431 GLN A O 1
ATOM 3431 N N . ILE A 1 432 ? 7.762 -2.939 -40.882 1.00 81.44 432 ILE A N 1
ATOM 3432 C CA . ILE A 1 432 ? 8.655 -4.027 -41.293 1.00 81.44 432 ILE A CA 1
ATOM 3433 C C . ILE A 1 432 ? 7.844 -5.159 -41.933 1.00 81.44 432 ILE A C 1
ATOM 3435 O O . ILE A 1 432 ? 8.144 -5.547 -43.059 1.00 81.44 432 ILE A O 1
ATOM 3439 N N . ASP A 1 433 ? 6.782 -5.634 -41.282 1.00 82.44 433 ASP A N 1
ATOM 3440 C CA . ASP A 1 433 ? 5.925 -6.711 -41.804 1.00 82.44 433 ASP A CA 1
ATOM 3441 C C . ASP A 1 433 ? 5.222 -6.315 -43.121 1.00 82.44 433 ASP A C 1
ATOM 3443 O O . ASP A 1 433 ? 5.208 -7.060 -44.108 1.00 82.44 433 ASP A O 1
ATOM 3447 N N . GLY A 1 434 ? 4.727 -5.076 -43.195 1.00 81.81 434 GLY A N 1
ATOM 3448 C CA . GLY A 1 434 ? 4.151 -4.508 -44.415 1.00 81.81 434 GLY A CA 1
ATOM 3449 C C . GLY A 1 434 ? 5.151 -4.419 -45.573 1.00 81.81 434 GLY A C 1
ATOM 3450 O O . GLY A 1 434 ? 4.788 -4.651 -46.723 1.00 81.81 434 GLY A O 1
ATOM 3451 N N . PHE A 1 435 ? 6.421 -4.128 -45.288 1.00 83.06 435 PHE A N 1
ATOM 3452 C CA . PHE A 1 435 ? 7.475 -4.073 -46.302 1.00 83.06 435 PHE A CA 1
ATOM 3453 C C . PHE A 1 435 ? 7.928 -5.465 -46.761 1.00 83.06 435 PHE A C 1
ATOM 3455 O O . PHE A 1 435 ? 8.154 -5.692 -47.955 1.00 83.06 435 PHE A O 1
ATOM 3462 N N . MET A 1 436 ? 8.006 -6.418 -45.831 1.00 80.94 436 MET A N 1
ATOM 3463 C CA . MET A 1 436 ? 8.350 -7.815 -46.120 1.00 80.94 436 MET A CA 1
ATOM 3464 C C . MET A 1 436 ? 7.261 -8.544 -46.919 1.00 80.94 436 MET A C 1
ATOM 3466 O O . MET A 1 436 ? 7.560 -9.516 -47.609 1.00 80.94 436 MET A O 1
ATOM 3470 N N . SER A 1 437 ? 6.018 -8.061 -46.875 1.00 83.88 437 SER A N 1
ATOM 3471 C CA . SER A 1 437 ? 4.883 -8.621 -47.622 1.00 83.88 437 SER A CA 1
ATOM 3472 C C . SER A 1 437 ? 4.659 -8.001 -49.011 1.00 83.88 437 SER A C 1
ATOM 3474 O O . SER A 1 437 ? 3.736 -8.414 -49.718 1.00 83.88 437 SER A O 1
ATOM 3476 N N . LEU A 1 438 ? 5.493 -7.042 -49.441 1.00 81.44 438 LEU A N 1
ATOM 3477 C CA . LEU A 1 438 ? 5.395 -6.439 -50.776 1.00 81.44 438 LEU A CA 1
ATOM 3478 C C . LEU A 1 438 ? 5.698 -7.450 -51.892 1.00 81.44 438 LEU A C 1
ATOM 3480 O O . LEU A 1 438 ? 6.666 -8.210 -51.823 1.00 81.44 438 LEU A O 1
ATOM 3484 N N . ASP A 1 439 ? 4.892 -7.404 -52.959 1.00 78.94 439 ASP A N 1
ATOM 3485 C CA . ASP A 1 439 ? 5.079 -8.242 -54.145 1.00 78.94 439 ASP A CA 1
ATOM 3486 C C . ASP A 1 439 ? 6.296 -7.780 -54.960 1.00 78.94 439 ASP A C 1
ATOM 3488 O O . ASP A 1 439 ? 6.311 -6.711 -55.579 1.00 78.94 439 ASP A O 1
ATOM 3492 N N . ILE A 1 440 ? 7.303 -8.651 -55.005 1.00 71.94 440 ILE A N 1
ATOM 3493 C CA . ILE A 1 440 ? 8.569 -8.474 -55.720 1.00 71.94 440 ILE A CA 1
ATOM 3494 C C . ILE A 1 440 ? 8.345 -8.201 -57.223 1.00 71.94 440 ILE A C 1
ATOM 3496 O O . ILE A 1 440 ? 9.170 -7.549 -57.874 1.00 71.94 440 ILE A O 1
ATOM 3500 N N . GLY A 1 441 ? 7.220 -8.650 -57.794 1.00 69.88 441 GLY A N 1
ATOM 3501 C CA . GLY A 1 441 ? 6.865 -8.454 -59.202 1.00 69.88 441 GLY A CA 1
ATOM 3502 C C . GLY A 1 441 ? 6.496 -7.017 -59.599 1.00 69.88 441 GLY A C 1
ATOM 3503 O O . GLY A 1 441 ? 6.488 -6.717 -60.793 1.00 69.88 441 GLY A O 1
ATOM 3504 N N . ASN A 1 442 ? 6.227 -6.124 -58.638 1.00 67.94 442 ASN A N 1
ATOM 3505 C CA . ASN A 1 442 ? 5.726 -4.767 -58.899 1.00 67.94 442 ASN A CA 1
ATOM 3506 C C . ASN A 1 442 ? 6.542 -3.671 -58.186 1.00 67.94 442 ASN A C 1
ATOM 3508 O O . ASN A 1 442 ? 5.985 -2.702 -57.674 1.00 67.94 442 ASN A O 1
ATOM 3512 N N . ALA A 1 443 ? 7.867 -3.834 -58.145 1.00 60.91 443 ALA A N 1
ATOM 3513 C CA . ALA A 1 443 ? 8.775 -2.903 -57.480 1.00 60.91 443 ALA A CA 1
ATOM 3514 C C . ALA A 1 443 ? 8.710 -1.484 -58.082 1.00 60.91 443 ALA A C 1
ATOM 3516 O O . ALA A 1 443 ? 8.957 -1.289 -59.279 1.00 60.91 443 ALA A O 1
ATOM 3517 N N . THR A 1 444 ? 8.438 -0.479 -57.248 1.00 65.12 444 THR A N 1
ATOM 3518 C CA . THR A 1 444 ? 8.404 0.943 -57.622 1.00 65.12 444 THR A CA 1
ATOM 3519 C C . THR A 1 444 ? 9.453 1.758 -56.859 1.00 65.12 444 THR A C 1
ATOM 3521 O O . THR A 1 444 ? 10.015 1.340 -55.853 1.00 65.12 444 THR A O 1
ATOM 3524 N N . GLN A 1 445 ? 9.722 2.986 -57.313 1.00 53.94 445 GLN A N 1
ATOM 3525 C CA . GLN A 1 445 ? 10.659 3.903 -56.645 1.00 53.94 445 GLN A CA 1
ATOM 3526 C C . GLN A 1 445 ? 10.216 4.290 -55.215 1.00 53.94 445 GLN A C 1
ATOM 3528 O O . GLN A 1 445 ? 11.048 4.719 -54.414 1.00 53.94 445 GLN A O 1
ATOM 3533 N N . MET A 1 446 ? 8.928 4.115 -54.892 1.00 55.69 446 MET A N 1
ATOM 3534 C CA . MET A 1 446 ? 8.343 4.358 -53.569 1.00 55.69 446 MET A CA 1
ATOM 3535 C C . MET A 1 446 ? 8.889 3.384 -52.508 1.00 55.69 446 MET A C 1
ATOM 3537 O O . MET A 1 446 ? 9.048 3.762 -51.349 1.00 55.69 446 MET A O 1
ATOM 3541 N N . ASP A 1 447 ? 9.308 2.185 -52.920 1.00 65.75 447 ASP A N 1
ATOM 3542 C CA . ASP A 1 447 ? 9.781 1.131 -52.014 1.00 65.75 447 ASP A CA 1
ATOM 3543 C C . ASP A 1 447 ? 11.141 1.467 -51.381 1.00 65.75 447 ASP A C 1
ATOM 3545 O O . ASP A 1 447 ? 11.429 1.094 -50.245 1.00 65.75 447 ASP A O 1
ATOM 3549 N N . ARG A 1 448 ? 11.963 2.267 -52.074 1.00 62.28 448 ARG A N 1
ATOM 3550 C CA . ARG A 1 448 ? 13.238 2.764 -51.535 1.00 62.28 448 ARG A CA 1
ATOM 3551 C C . ARG A 1 448 ? 13.031 3.781 -50.410 1.00 62.28 448 ARG A C 1
ATOM 3553 O O . ARG A 1 448 ? 13.805 3.785 -49.456 1.00 62.28 448 ARG A O 1
ATOM 3560 N N . GLY A 1 449 ? 12.017 4.641 -50.533 1.00 66.19 449 GLY A N 1
ATOM 3561 C CA . GLY A 1 449 ? 11.651 5.595 -49.482 1.00 66.19 449 GLY A CA 1
ATOM 3562 C C . GLY A 1 449 ? 11.223 4.860 -48.214 1.00 66.19 449 GLY A C 1
ATOM 3563 O O . GLY A 1 449 ? 11.790 5.095 -47.148 1.00 66.19 449 GLY A O 1
ATOM 3564 N N . ASN A 1 450 ? 10.343 3.868 -48.381 1.00 73.31 450 ASN A N 1
ATOM 3565 C CA . ASN A 1 450 ? 9.859 3.013 -47.297 1.00 73.31 450 ASN A CA 1
ATOM 3566 C C . ASN A 1 450 ? 11.003 2.289 -46.575 1.00 73.31 450 ASN A C 1
ATOM 3568 O O . ASN A 1 450 ? 11.060 2.321 -45.350 1.00 73.31 450 ASN A O 1
ATOM 3572 N N . PHE A 1 451 ? 11.965 1.718 -47.311 1.00 71.19 451 PHE A N 1
ATOM 3573 C CA . PHE A 1 451 ? 13.161 1.116 -46.710 1.00 71.19 451 PHE A CA 1
ATOM 3574 C C . PHE A 1 451 ? 13.936 2.114 -45.836 1.00 71.19 451 PHE A C 1
ATOM 3576 O O . PHE A 1 451 ? 14.237 1.829 -44.677 1.00 71.19 451 PHE A O 1
ATOM 3583 N N . THR A 1 452 ? 14.249 3.303 -46.364 1.00 64.25 452 THR A N 1
ATOM 3584 C CA . THR A 1 452 ? 15.019 4.300 -45.603 1.00 64.25 452 THR A CA 1
ATOM 3585 C C . THR A 1 452 ? 14.282 4.808 -44.368 1.00 64.25 452 THR A C 1
ATOM 3587 O O . THR A 1 452 ? 14.926 5.125 -43.366 1.00 64.25 452 THR A O 1
ATOM 3590 N N . ASP A 1 453 ? 12.954 4.868 -44.423 1.00 68.62 453 ASP A N 1
ATOM 3591 C CA . ASP A 1 453 ? 12.130 5.275 -43.293 1.00 68.62 453 ASP A CA 1
ATOM 3592 C C . ASP A 1 453 ? 12.041 4.167 -42.239 1.00 68.62 453 ASP A C 1
ATOM 3594 O O . ASP A 1 453 ? 12.187 4.473 -41.060 1.00 68.62 453 ASP A O 1
ATOM 3598 N N . ILE A 1 454 ? 11.942 2.892 -42.635 1.00 71.88 454 ILE A N 1
ATOM 3599 C CA . ILE A 1 454 ? 12.005 1.740 -41.717 1.00 71.88 454 ILE A CA 1
ATOM 3600 C C . ILE A 1 454 ? 13.331 1.719 -40.962 1.00 71.88 454 ILE A C 1
ATOM 3602 O O . ILE A 1 454 ? 13.330 1.680 -39.736 1.00 71.88 454 ILE A O 1
ATOM 3606 N N . VAL A 1 455 ? 14.463 1.821 -41.667 1.00 67.06 455 VAL A N 1
ATOM 3607 C CA . VAL A 1 455 ? 15.793 1.826 -41.030 1.00 67.06 455 VAL A CA 1
ATOM 3608 C C . VAL A 1 455 ? 15.935 3.012 -40.074 1.00 67.06 455 VAL A C 1
ATOM 3610 O O . VAL A 1 455 ? 16.423 2.866 -38.954 1.00 67.06 455 VAL A O 1
ATOM 3613 N N . ARG A 1 456 ? 15.468 4.198 -40.482 1.00 61.25 456 ARG A N 1
ATOM 3614 C CA . ARG A 1 456 ? 15.513 5.398 -39.638 1.00 61.25 456 ARG A CA 1
ATOM 3615 C C . ARG A 1 456 ? 14.605 5.272 -38.414 1.00 61.25 456 ARG A C 1
ATOM 3617 O O . ARG A 1 456 ? 15.002 5.708 -37.338 1.00 61.25 456 ARG A O 1
ATOM 3624 N N . ASN A 1 457 ? 13.405 4.723 -38.567 1.00 63.28 457 ASN A N 1
ATOM 3625 C CA . ASN A 1 457 ? 12.435 4.579 -37.485 1.00 63.28 457 ASN A CA 1
ATOM 3626 C C . ASN A 1 457 ? 12.854 3.482 -36.503 1.00 63.28 457 ASN A C 1
ATOM 3628 O O . ASN A 1 457 ? 12.760 3.710 -35.304 1.00 63.28 457 ASN A O 1
ATOM 3632 N N . LEU A 1 458 ? 13.418 2.373 -36.990 1.00 61.56 458 LEU A N 1
ATOM 3633 C CA . LEU A 1 458 ? 14.009 1.312 -36.169 1.00 61.56 458 LEU A CA 1
ATOM 3634 C C . LEU A 1 458 ? 15.243 1.801 -35.389 1.00 61.56 458 LEU A C 1
ATOM 3636 O O . LEU A 1 458 ? 15.462 1.417 -34.245 1.00 61.56 458 LEU A O 1
ATOM 3640 N N . ALA A 1 459 ? 16.038 2.706 -35.967 1.00 56.84 459 ALA A N 1
ATOM 3641 C CA . ALA A 1 459 ? 17.121 3.369 -35.241 1.00 56.84 459 ALA A CA 1
ATOM 3642 C C . ALA A 1 459 ? 16.602 4.395 -34.209 1.00 56.84 459 ALA A C 1
ATOM 3644 O O . ALA A 1 459 ? 17.206 4.579 -33.153 1.00 56.84 459 ALA A O 1
ATOM 3645 N N . LYS A 1 460 ? 15.484 5.076 -34.501 1.00 57.22 460 LYS A N 1
ATOM 3646 C CA . LYS A 1 460 ? 14.890 6.110 -33.635 1.00 57.22 460 LYS A CA 1
ATOM 3647 C C . LYS A 1 460 ? 14.054 5.559 -32.483 1.00 57.22 460 LYS A C 1
ATOM 3649 O O . LYS A 1 460 ? 14.067 6.190 -31.426 1.00 57.22 460 LYS A O 1
ATOM 3654 N N . SER A 1 461 ? 13.353 4.437 -32.663 1.00 55.38 461 SER A N 1
ATOM 3655 C CA . SER A 1 461 ? 12.501 3.825 -31.630 1.00 55.38 461 SER A CA 1
ATOM 3656 C C . SER A 1 461 ? 13.280 3.565 -30.341 1.00 55.38 461 SER A C 1
ATOM 3658 O O . SER A 1 461 ? 12.748 3.775 -29.259 1.00 55.38 461 SER A O 1
ATOM 3660 N N . HIS A 1 462 ? 14.576 3.261 -30.454 1.00 51.25 462 HIS A N 1
ATOM 3661 C CA . HIS A 1 462 ? 15.462 3.027 -29.309 1.00 51.25 462 HIS A CA 1
ATOM 3662 C C . HIS A 1 462 ? 16.362 4.220 -28.946 1.00 51.25 462 HIS A C 1
ATOM 3664 O O . HIS A 1 462 ? 16.923 4.263 -27.854 1.00 51.25 462 HIS A O 1
ATOM 3670 N N . ALA A 1 463 ? 16.494 5.231 -29.813 1.00 42.47 463 ALA A N 1
ATOM 3671 C CA . ALA A 1 463 ? 17.215 6.463 -29.470 1.00 42.47 463 ALA A CA 1
ATOM 3672 C C . ALA A 1 463 ? 16.444 7.308 -28.436 1.00 42.47 463 ALA A C 1
ATOM 3674 O O . ALA A 1 463 ? 17.044 7.932 -27.561 1.00 42.47 463 ALA A O 1
ATOM 3675 N N . HIS A 1 464 ? 15.108 7.279 -28.487 1.00 38.91 464 HIS A N 1
ATOM 3676 C CA . HIS A 1 464 ? 14.248 8.116 -27.646 1.00 38.91 464 HIS A CA 1
ATOM 3677 C C . HIS A 1 464 ? 14.196 7.671 -26.168 1.00 38.91 464 HIS A C 1
ATOM 3679 O O . HIS A 1 464 ? 13.961 8.495 -25.279 1.00 38.91 464 HIS A O 1
ATOM 3685 N N . GLU A 1 465 ? 14.451 6.388 -25.895 1.00 37.81 465 GLU A N 1
ATOM 3686 C CA . GLU A 1 465 ? 14.570 5.826 -24.539 1.00 37.81 465 GLU A CA 1
ATOM 3687 C C . GLU A 1 465 ? 15.890 6.249 -23.871 1.00 37.81 465 GLU A C 1
ATOM 3689 O O . GLU A 1 465 ? 15.943 6.493 -22.663 1.00 37.81 465 GLU A O 1
ATOM 3694 N N . VAL A 1 466 ? 16.940 6.440 -24.676 1.00 34.75 466 VAL A N 1
ATOM 3695 C CA . VAL A 1 466 ? 18.254 6.928 -24.238 1.00 34.75 466 VAL A CA 1
ATOM 3696 C C . VAL A 1 466 ? 18.237 8.448 -24.011 1.00 34.75 466 VAL A C 1
ATOM 3698 O O . VAL A 1 466 ? 18.812 8.929 -23.033 1.00 34.75 466 VAL A O 1
ATOM 3701 N N . ASP A 1 467 ? 17.520 9.215 -24.837 1.00 34.00 467 ASP A N 1
ATOM 3702 C CA . ASP A 1 467 ? 17.456 10.683 -24.730 1.00 34.00 467 ASP A CA 1
ATOM 3703 C C . ASP A 1 467 ? 16.740 11.182 -23.455 1.00 34.00 467 ASP A C 1
ATOM 3705 O O . ASP A 1 467 ? 17.122 12.210 -22.880 1.00 34.00 467 ASP A O 1
ATOM 3709 N N . TRP A 1 468 ? 15.743 10.446 -22.944 1.00 35.72 468 TRP A N 1
ATOM 3710 C CA . TRP A 1 468 ? 15.066 10.806 -21.687 1.00 35.72 468 TRP A CA 1
ATOM 3711 C C . TRP A 1 468 ? 15.967 10.613 -20.457 1.00 35.72 468 TRP A C 1
ATOM 3713 O O . TRP A 1 468 ? 15.945 11.431 -19.530 1.00 35.72 468 TRP A O 1
ATOM 3723 N N . PHE A 1 469 ? 16.826 9.591 -20.479 1.00 34.00 469 PHE A N 1
ATOM 3724 C CA . PHE A 1 469 ? 17.780 9.307 -19.405 1.00 34.00 469 PHE A CA 1
ATOM 3725 C C . PHE A 1 469 ? 18.833 10.425 -19.269 1.00 34.00 469 PHE A C 1
ATOM 3727 O O . PHE A 1 469 ? 19.129 10.883 -18.161 1.00 34.00 469 PHE A O 1
ATOM 3734 N N . PHE A 1 470 ? 19.323 10.963 -20.393 1.00 32.78 470 PHE A N 1
ATOM 3735 C CA . PHE A 1 470 ? 20.269 12.086 -20.390 1.00 32.78 470 PHE A CA 1
ATOM 3736 C C . PHE A 1 470 ? 19.626 13.423 -19.992 1.00 32.78 470 PHE A C 1
ATOM 3738 O O . PHE A 1 470 ? 20.267 14.224 -19.309 1.00 32.78 470 PHE A O 1
ATOM 3745 N N . GLY A 1 471 ? 18.351 13.664 -20.317 1.00 35.03 471 GLY A N 1
ATOM 3746 C CA . GLY A 1 471 ? 17.636 14.875 -19.885 1.00 35.03 471 GLY A CA 1
ATOM 3747 C C . GLY A 1 471 ? 17.479 14.996 -18.361 1.00 35.03 471 GLY A C 1
ATOM 3748 O O . GLY A 1 471 ? 17.535 16.104 -17.813 1.00 35.03 471 GLY A O 1
ATOM 3749 N N . VAL A 1 472 ? 17.338 13.863 -17.664 1.00 37.75 472 VAL A N 1
ATOM 3750 C CA . VAL A 1 472 ? 17.242 13.802 -16.194 1.00 37.75 472 VAL A CA 1
ATOM 3751 C C . VAL A 1 472 ? 18.632 13.808 -15.541 1.00 37.75 472 VAL A C 1
ATOM 3753 O O . VAL A 1 472 ? 18.832 14.513 -14.549 1.00 37.75 472 VAL A O 1
ATOM 3756 N N . ALA A 1 473 ? 19.620 13.128 -16.133 1.00 31.58 473 ALA A N 1
ATOM 3757 C CA . ALA A 1 473 ? 20.994 13.104 -15.625 1.00 31.58 473 ALA A CA 1
ATOM 3758 C C . ALA A 1 473 ? 21.723 14.457 -15.785 1.00 31.58 473 ALA A C 1
ATOM 3760 O O . ALA A 1 473 ? 22.391 14.923 -14.860 1.00 31.58 473 ALA A O 1
ATOM 3761 N N . VAL A 1 474 ? 21.549 15.160 -16.910 1.00 32.62 474 VAL A N 1
ATOM 3762 C CA . VAL A 1 474 ? 22.259 16.427 -17.185 1.00 32.62 474 VAL A CA 1
ATOM 3763 C C . VAL A 1 474 ? 21.699 17.598 -16.364 1.00 32.62 474 VAL A C 1
ATOM 3765 O O . VAL A 1 474 ? 22.442 18.514 -15.999 1.00 32.62 474 VAL A O 1
ATOM 3768 N N . ARG A 1 475 ? 20.419 17.561 -15.963 1.00 31.84 475 ARG A N 1
ATOM 3769 C CA . ARG A 1 475 ? 19.823 18.624 -15.131 1.00 31.84 475 ARG A CA 1
ATOM 3770 C C . ARG A 1 475 ? 20.198 18.521 -13.641 1.00 31.84 475 ARG A C 1
ATOM 3772 O O . ARG A 1 475 ? 20.117 19.532 -12.946 1.00 31.84 475 ARG A O 1
ATOM 3779 N N . GLN A 1 476 ? 20.684 17.369 -13.164 1.00 33.50 476 GLN A N 1
ATOM 3780 C CA . GLN A 1 476 ? 21.296 17.250 -11.829 1.00 33.50 476 GLN A CA 1
ATOM 3781 C C . GLN A 1 476 ? 22.780 17.650 -11.796 1.00 33.50 476 GLN A C 1
ATOM 3783 O O . GLN A 1 476 ? 23.256 18.103 -10.756 1.00 33.50 476 GLN A O 1
ATOM 3788 N N . PHE A 1 477 ? 23.498 17.581 -12.921 1.00 31.98 477 PHE A N 1
ATOM 3789 C CA . PHE A 1 477 ? 24.888 18.047 -12.988 1.00 31.98 477 PHE A CA 1
ATOM 3790 C C . PHE A 1 477 ? 25.024 19.566 -13.190 1.00 31.98 477 PHE A C 1
ATOM 3792 O O . PHE A 1 477 ? 25.999 20.151 -12.725 1.00 31.98 477 PHE A O 1
ATOM 3799 N N . TYR A 1 478 ? 24.023 20.247 -13.762 1.00 31.02 478 TYR A N 1
ATOM 3800 C CA . TYR A 1 478 ? 24.097 21.701 -13.991 1.00 31.02 478 TYR A CA 1
ATOM 3801 C C . TYR A 1 478 ? 23.844 22.589 -12.755 1.00 31.02 478 TYR A C 1
ATOM 3803 O O . TYR A 1 478 ? 24.079 23.793 -12.816 1.00 31.02 478 TYR A O 1
ATOM 3811 N N . PHE A 1 479 ? 23.415 22.024 -11.620 1.00 34.03 479 PHE A N 1
ATOM 3812 C CA . PHE A 1 479 ? 23.248 22.771 -10.361 1.00 34.03 479 PHE A CA 1
ATOM 3813 C C . PHE A 1 479 ? 24.403 22.598 -9.366 1.00 34.03 479 PHE A C 1
ATOM 3815 O O . PHE A 1 479 ? 24.326 23.116 -8.253 1.00 34.03 479 PHE A O 1
ATOM 3822 N N . ARG A 1 480 ? 25.495 21.917 -9.745 1.00 37.44 480 ARG A N 1
ATOM 3823 C CA . ARG A 1 480 ? 26.646 21.715 -8.847 1.00 37.44 480 ARG A CA 1
ATOM 3824 C C . ARG A 1 480 ? 27.830 22.661 -9.083 1.00 37.44 480 ARG A C 1
ATOM 3826 O O . ARG A 1 480 ? 28.685 22.742 -8.207 1.00 37.44 480 ARG A O 1
ATOM 3833 N N . ASP A 1 481 ? 27.840 23.434 -10.173 1.00 36.59 481 ASP A N 1
ATOM 3834 C CA . ASP A 1 481 ? 29.012 24.241 -10.565 1.00 36.59 481 ASP A CA 1
ATOM 3835 C C . ASP A 1 481 ? 28.837 25.772 -10.543 1.00 36.59 481 ASP A C 1
ATOM 3837 O O . ASP A 1 481 ? 29.744 26.484 -10.969 1.00 36.59 481 ASP A O 1
ATOM 3841 N N . HIS A 1 482 ? 27.752 26.322 -9.977 1.00 36.72 482 HIS A N 1
ATOM 3842 C CA . HIS A 1 482 ? 27.587 27.788 -9.888 1.00 36.72 482 HIS A CA 1
ATOM 3843 C C . HIS A 1 482 ? 27.696 28.444 -8.500 1.00 36.72 482 HIS A C 1
ATOM 3845 O O . HIS A 1 482 ? 27.707 29.670 -8.441 1.00 36.72 482 HIS A O 1
ATOM 3851 N N . ASP A 1 483 ? 27.945 27.695 -7.419 1.00 37.50 483 ASP A N 1
ATOM 3852 C CA . ASP A 1 483 ? 28.091 28.274 -6.063 1.00 37.50 483 ASP A CA 1
ATOM 3853 C C . ASP A 1 483 ? 29.541 28.341 -5.543 1.00 37.50 483 ASP A C 1
ATOM 3855 O O . ASP A 1 483 ? 29.801 28.402 -4.340 1.00 37.50 483 ASP A O 1
ATOM 3859 N N . LYS A 1 484 ? 30.527 28.382 -6.446 1.00 41.84 484 LYS A N 1
ATOM 3860 C CA . LYS A 1 484 ? 31.914 28.728 -6.095 1.00 41.84 484 LYS A CA 1
ATOM 3861 C C . LYS A 1 484 ? 32.402 29.934 -6.881 1.00 41.84 484 LYS A C 1
ATOM 3863 O O . LYS A 1 484 ? 33.312 29.792 -7.684 1.00 41.84 484 LYS A O 1
ATOM 3868 N N . LEU A 1 485 ? 31.859 31.120 -6.611 1.00 38.72 485 LEU A N 1
ATOM 3869 C CA . LEU A 1 485 ? 32.547 32.380 -6.909 1.00 38.72 485 LEU A CA 1
ATOM 3870 C C . LEU A 1 485 ? 32.153 33.475 -5.898 1.00 38.72 485 LEU A C 1
ATOM 3872 O O . LEU A 1 485 ? 31.027 33.955 -5.870 1.00 38.72 485 LEU A O 1
ATOM 3876 N N . SER A 1 486 ? 33.158 33.837 -5.092 1.00 37.12 486 SER A N 1
ATOM 3877 C CA . SER A 1 486 ? 33.393 35.114 -4.399 1.00 37.12 486 SER A CA 1
ATOM 3878 C C . SER A 1 486 ? 32.329 35.679 -3.450 1.00 37.12 486 SER A C 1
ATOM 3880 O O . SER A 1 486 ? 31.408 36.342 -3.904 1.00 37.12 486 SER A O 1
ATOM 3882 N N . TRP A 1 487 ? 32.608 35.590 -2.143 1.00 32.56 487 TRP A N 1
ATOM 3883 C CA . TRP A 1 487 ? 32.641 36.755 -1.241 1.00 32.56 487 TRP A CA 1
ATOM 3884 C C . TRP A 1 487 ? 33.758 36.550 -0.204 1.00 32.56 487 TRP A C 1
ATOM 3886 O O . TRP A 1 487 ? 33.594 35.838 0.786 1.00 32.56 487 TRP A O 1
ATOM 3896 N N . THR A 1 488 ? 34.923 37.129 -0.497 1.00 40.28 488 THR A N 1
ATOM 3897 C CA . THR A 1 488 ? 35.673 37.903 0.506 1.00 40.28 488 THR A CA 1
ATOM 3898 C C . THR A 1 488 ? 34.946 39.207 0.764 1.00 40.28 488 THR A C 1
ATOM 3900 O O . THR A 1 488 ? 34.469 39.776 -0.248 1.00 40.28 488 THR A O 1
#

Secondary structure (DSSP, 8-state):
-HHHHHHHHHHS-TTSHHHHHHHHHHHHHHHHHHHHHHHHHHHH--SSHHHHHHHHHHHHHHHHHHHHSTT--SSTTTPPPPS-S------SS-THHHHHHHHHHHHHHHHHHHHHHHHHHHHHHHHHHHHHHHHHHH-GGGHHHHHHHHHHHHHHHHHHHHHHHHHHHHHTS-GGGHHHHHHHHHHHHHHHHHHHHHHHHHHHHHHHTT-GGGPPPHHHHHHHHHHHHHHHHHHHHHHHHHHHHHHHHHS---HHHHHHHHHHHHHHHHHHHHHHHTT-S-----HHHHHHHHHHHHHHHHHHHHHHHHHHHHHHHHHHHHHHHHHHHHHHHHHHHHHHHHHHHHHHHHHHHHTTPPSSP-GGG-HHHHHHHHHTT--HHHHHHHHHHHHTT--HHHHHHHHHHHHHHHHHHHHHHTT-SPPTTSHHHHHHHHHHTS-GGG--THHHHHHHHHHHHHHHHHHHHHHHHHHHHHHHHTTSSSS-S---

InterPro domains:
  IPR010640 Low temperature requirement A [PF06772] (15-318)

Radius of gyration: 32.13 Å; chains: 1; bounding box: 62×59×98 Å

pLDDT: mean 71.39, std 17.45, range [31.02, 97.38]

Organism: NCBI:txid1314776

Foldseek 3Di:
DLLLLLLLLVQQPVVDPQSLVQSVLVLLLLVLLVLLVLLLCQQDPDPDPLNVVLVVVVVVLSVLSSVLSHLAGLCLLVDDDPPPPDDDDDDDDDPVPVNVVSSVSNLVSLLSSLQSSLVSLVSVLVSLVVVLVVCVPPPPQCNVLSVLLNVLSVLLSVLSVVLNVLSVVLVPDDPVVRRVSSNVSSVSSSVSSVVSVVSNLVSLVVVLPRDPSSFGQLVSLLVVLLVVLVSNLVSLVVLLVVLVVCVVPPDDPDPVLVVLNVVLVVLSVVVVCCSCVVSVDRDPDRRNVSSVCSSCVSVVSSVSSSVSSVSSVVSNVVVVVVVCVVVVVVVVVCCVLVVVLVVLVVVVVVCVVPDPDDDDDAVVVRVVNQVVCVVLVHRVRVLSVVLSVVCVPADPLLSVLSVLLSVLVSVQSSCVVVVNHDDCPDPLVVLNVVSNPDDSNDRDPVSVVSSVVSVVVSVVVVVVVVVVVCVVVVVVVVVPPDPPDDDD